Protein AF-A0A159Z604-F1 (afdb_monomer)

Organism: NCBI:txid1335048

Sequence (538 aa):
MTRTTIESKTKTVTIGFDEPFCVIGERINPTGRKKLAAELEAGDFSTVERDALEQVACGAMVLDVNAGVVYNSNPNPNETEPPLMEAMIRLVQGLVDVPLCIDSSVPGALEAGLAAAEGRPLLNSVTGEEERLELVLPLVKKYNVPVVAISNDDTGISMDPEVRFEVARKIVQRAADFGIPAHDIVVDPLVMPVGALGDAGRQVFTLVRRLRDELGVNTTCGASNISFGLPNRHGINAAFLPMAIGAGMTSAIMNPVRSVEMEAIRAANFLMNHDANGTEWIRFARVLEAVKAGQDFATASAEVAAAGRAGRRRSRAEAPRSGAGRQALRPLAPDPGGPLRPNHTCARGGFVYKAPSFRRLATSAASRGGTRKDGPPMKCAIETGAYMPLYEHVLIARQDLSNAQAEGLVEHFSTVLADNGGSVVGSEYWGVKTMAYKINKNRKGHYAFLRTDAPAAAVQEMERLARLHDDVMRVLTIKVDGHDEGPSVQMQRRDDRGDRPDRGDRGDRPDRGDRGDRGGDRGDRGGDRGGDRGGFRR

Mean predicted aligned error: 18.95 Å

pLDDT: mean 79.1, std 24.56, range [25.25, 98.81]

Nearest PDB structures (foldseek):
  2yck-assembly1_X  TM=9.331E-01  e=4.227E-21  Carboxydothermus hydrogenoformans Z-2901
  4djd-assembly1_A  TM=9.400E-01  e=1.019E-19  Neomoorella thermoacetica
  1f6y-assembly1_B  TM=9.183E-01  e=2.892E-19  Moorella thermoacetica ATCC 39073
  2ogy-assembly1_B  TM=8.870E-01  e=4.728E-20  Neomoorella thermoacetica
  2bxj-assembly2_B  TM=9.170E-01  e=3.130E-08  Thermus thermophilus

InterPro domains:
  IPR000489 Pterin-binding domain [PF00809] (25-254)
  IPR000489 Pterin-binding domain [PS50972] (21-273)
  IPR000529 Small ribosomal subunit protein bS6 [PF01250] (391-479)
  IPR000529 Small ribosomal subunit protein bS6 [TIGR00166] (389-481)
  IPR011005 Dihydropteroate synthase-like superfamily [G3DSA:3.20.20.20] (11-295)
  IPR011005 Dihydropteroate synthase-like superfamily [SSF51717] (21-282)
  IPR014717 Translation elongation factor EF1B/small ribosomal subunit protein bS6 [G3DSA:3.30.70.60] (388-500)
  IPR020814 Small ribosomal subunit protein bS6, plastid/chloroplast [MF_00360] (388-482)
  IPR020814 Small ribosomal subunit protein bS6, plastid/chloroplast [cd00473] (391-480)
  IPR035980 Small ribosomal subunit protein bS6 superfamily [SSF54995] (388-491)
  IPR050554 Methionine Synthase/Corrinoid [PTHR45833] (8-280)

Structure (mmCIF, N/CA/C/O backbone):
data_AF-A0A159Z604-F1
#
_entry.id   AF-A0A159Z604-F1
#
loop_
_atom_site.group_PDB
_atom_site.id
_atom_site.type_symbol
_atom_site.label_atom_id
_atom_site.label_alt_id
_atom_site.label_comp_id
_atom_site.label_asym_id
_atom_site.label_entity_id
_atom_site.label_seq_id
_atom_site.pdbx_PDB_ins_code
_atom_site.Cartn_x
_atom_site.Cartn_y
_atom_site.Cartn_z
_atom_site.occupancy
_atom_site.B_iso_or_equiv
_atom_site.auth_seq_id
_atom_site.auth_comp_id
_atom_site.auth_asym_id
_atom_site.auth_atom_id
_atom_site.pdbx_PDB_model_num
ATOM 1 N N . MET A 1 1 ? -8.230 -22.078 -4.759 1.00 73.62 1 MET A N 1
ATOM 2 C CA . MET A 1 1 ? -7.653 -20.751 -5.050 1.00 73.62 1 MET A CA 1
ATOM 3 C C . MET A 1 1 ? -7.009 -20.227 -3.781 1.00 73.62 1 MET A C 1
ATOM 5 O O . MET A 1 1 ? -7.440 -20.626 -2.704 1.00 73.62 1 MET A O 1
ATOM 9 N N . THR A 1 2 ? -5.964 -19.418 -3.910 1.00 92.12 2 THR A N 1
ATOM 10 C CA . THR A 1 2 ? -5.191 -18.871 -2.786 1.00 92.12 2 THR A CA 1
ATOM 11 C C . THR A 1 2 ? -6.013 -17.856 -2.009 1.00 92.12 2 THR A C 1
ATOM 13 O O . THR A 1 2 ? -6.662 -17.002 -2.609 1.00 92.12 2 THR A O 1
ATOM 16 N N . ARG A 1 3 ? -6.023 -17.988 -0.680 1.00 96.38 3 ARG A N 1
ATOM 17 C CA . ARG A 1 3 ? -6.806 -17.147 0.228 1.00 96.38 3 ARG A CA 1
ATOM 18 C C . ARG A 1 3 ? -5.959 -16.799 1.445 1.00 96.38 3 ARG A C 1
ATOM 20 O O . ARG A 1 3 ? -5.608 -17.691 2.211 1.00 96.38 3 ARG A O 1
ATOM 27 N N . THR A 1 4 ? -5.650 -15.518 1.611 1.00 98.12 4 THR A N 1
ATOM 28 C CA . THR A 1 4 ? -4.962 -14.985 2.791 1.00 98.12 4 THR A CA 1
ATOM 29 C C . THR A 1 4 ? -6.003 -14.402 3.728 1.00 98.12 4 THR A C 1
ATOM 31 O O . THR A 1 4 ? -6.733 -13.489 3.344 1.00 98.12 4 THR A O 1
ATOM 34 N N . THR A 1 5 ? -6.081 -14.909 4.952 1.00 97.94 5 THR A N 1
ATOM 35 C CA . THR A 1 5 ? -7.036 -14.419 5.952 1.00 97.94 5 THR A CA 1
ATOM 36 C C . THR A 1 5 ? -6.354 -13.431 6.893 1.00 97.94 5 THR A C 1
ATOM 38 O O . THR A 1 5 ? -5.329 -13.758 7.485 1.00 97.94 5 THR A O 1
ATOM 41 N N . ILE A 1 6 ? -6.932 -12.243 7.047 1.00 98.00 6 ILE A N 1
ATOM 42 C CA . ILE A 1 6 ? -6.478 -11.193 7.964 1.00 98.00 6 ILE A CA 1
ATOM 43 C C . ILE A 1 6 ? -7.641 -10.873 8.900 1.00 98.00 6 ILE A C 1
ATOM 45 O O . ILE A 1 6 ? -8.782 -10.732 8.453 1.00 98.00 6 ILE A O 1
ATOM 49 N N . GLU A 1 7 ? -7.383 -10.773 10.197 1.00 98.38 7 GLU A N 1
ATOM 50 C CA . GLU A 1 7 ? -8.431 -10.669 11.213 1.00 98.38 7 GLU A CA 1
ATOM 51 C C . GLU A 1 7 ? -8.138 -9.542 12.196 1.00 98.38 7 GLU A C 1
ATOM 53 O O . GLU A 1 7 ? -7.004 -9.354 12.628 1.00 98.38 7 GLU A O 1
ATOM 58 N N . SER A 1 8 ? -9.176 -8.800 12.560 1.00 97.25 8 SER A N 1
ATOM 59 C CA . SER A 1 8 ? -9.213 -8.028 13.796 1.00 97.25 8 SER A CA 1
ATOM 60 C C . SER A 1 8 ? -9.889 -8.866 14.881 1.00 97.25 8 SER A C 1
ATOM 62 O O . SER A 1 8 ? -10.329 -9.994 14.648 1.00 97.25 8 SER A O 1
ATOM 64 N N . LYS A 1 9 ? -10.100 -8.269 16.053 1.00 95.75 9 LYS A N 1
ATOM 65 C CA . LYS A 1 9 ? -10.954 -8.833 17.104 1.00 95.75 9 LYS A CA 1
ATOM 66 C C . LYS A 1 9 ? -12.360 -9.238 16.631 1.00 95.75 9 LYS A C 1
ATOM 68 O O . LYS A 1 9 ? -12.957 -10.147 17.204 1.00 95.75 9 LYS A O 1
ATOM 73 N N . THR A 1 10 ? -12.940 -8.526 15.661 1.00 96.06 10 THR A N 1
ATOM 74 C CA . THR A 1 10 ? -14.374 -8.650 15.327 1.00 96.06 10 THR A CA 1
ATOM 75 C C . THR A 1 10 ? -14.675 -8.836 13.844 1.00 96.06 10 THR A C 1
ATOM 77 O O . THR A 1 10 ? -15.831 -9.091 13.492 1.00 96.06 10 THR A O 1
ATOM 80 N N . LYS A 1 11 ? -13.674 -8.728 12.967 1.00 97.38 11 LYS A N 1
ATOM 81 C CA . LYS A 1 11 ? -13.860 -8.766 11.518 1.00 97.38 11 LYS A CA 1
ATOM 82 C C . LYS A 1 11 ? -12.760 -9.570 10.846 1.00 97.38 11 LYS A C 1
ATOM 84 O O . LYS A 1 11 ? -11.581 -9.366 11.111 1.00 97.38 11 LYS A O 1
ATOM 89 N N . THR A 1 12 ? -13.170 -10.406 9.905 1.00 98.19 12 THR A N 1
ATOM 90 C CA . THR A 1 12 ? -12.279 -11.163 9.031 1.00 98.19 12 THR A CA 1
ATOM 91 C C . THR A 1 12 ? -12.331 -10.570 7.627 1.00 98.19 12 THR A C 1
ATOM 93 O O . THR A 1 12 ? -13.410 -10.275 7.104 1.00 98.19 12 THR A O 1
ATOM 96 N N . VAL A 1 13 ? -11.164 -10.393 7.018 1.00 98.12 13 VAL A N 1
ATOM 97 C CA . VAL A 1 13 ? -10.975 -10.006 5.619 1.00 98.12 13 VAL A CA 1
ATOM 98 C C . VAL A 1 13 ? -10.198 -11.117 4.929 1.00 98.12 13 VAL A C 1
ATOM 100 O O . VAL A 1 13 ? -9.208 -11.611 5.462 1.00 98.12 13 VAL A O 1
ATOM 103 N N . THR A 1 14 ? -10.638 -11.517 3.739 1.00 98.19 14 THR A N 1
ATOM 104 C CA . THR A 1 14 ? -9.895 -12.466 2.911 1.00 98.19 14 THR A CA 1
ATOM 105 C C . THR A 1 14 ? -9.381 -11.771 1.662 1.00 98.19 14 THR A C 1
ATOM 107 O O . THR A 1 14 ? -10.157 -11.176 0.921 1.00 98.19 14 THR A O 1
ATOM 110 N N . ILE A 1 15 ? -8.075 -11.866 1.428 1.00 98.31 15 ILE A N 1
ATOM 111 C CA . ILE A 1 15 ? -7.443 -11.500 0.162 1.00 98.31 15 ILE A CA 1
ATOM 112 C C . ILE A 1 15 ? -7.417 -12.757 -0.707 1.00 98.31 15 ILE A C 1
ATOM 114 O O . ILE A 1 15 ? -6.930 -13.805 -0.276 1.00 98.31 15 ILE A O 1
ATOM 118 N N . GLY A 1 16 ? -7.953 -12.676 -1.919 1.00 97.00 16 GLY A N 1
ATOM 119 C CA . GLY A 1 16 ? -8.004 -13.805 -2.841 1.00 97.00 16 GLY A CA 1
ATOM 120 C C . GLY A 1 16 ? -8.437 -13.388 -4.239 1.00 97.00 16 GLY A C 1
ATOM 121 O O . GLY A 1 16 ? -8.945 -12.287 -4.444 1.00 97.00 16 GLY A O 1
ATOM 122 N N . PHE A 1 17 ? -8.235 -14.278 -5.208 1.00 94.94 17 PHE A N 1
ATOM 123 C CA . PHE A 1 17 ? -8.572 -14.021 -6.614 1.00 94.94 17 PHE A CA 1
ATOM 124 C C . PHE A 1 17 ? -10.076 -14.020 -6.906 1.00 94.94 17 PHE A C 1
ATOM 126 O O . PHE A 1 17 ? -10.481 -13.512 -7.945 1.00 94.94 17 PHE A O 1
ATOM 133 N N . ASP A 1 18 ? -10.873 -14.622 -6.025 1.00 94.00 18 ASP A N 1
ATOM 134 C CA . ASP A 1 18 ? -12.332 -14.728 -6.082 1.00 94.00 18 ASP A CA 1
ATOM 135 C C . ASP A 1 18 ? -13.034 -13.794 -5.080 1.00 94.00 18 ASP A C 1
ATOM 137 O O . ASP A 1 18 ? -14.236 -13.911 -4.850 1.00 94.00 18 ASP A O 1
ATOM 141 N N . GLU A 1 19 ? -12.285 -12.869 -4.480 1.00 96.25 19 GLU A N 1
ATOM 142 C CA . GLU A 1 19 ? -12.759 -11.929 -3.466 1.00 96.25 19 GLU A CA 1
ATOM 143 C C . GLU A 1 19 ? -12.736 -10.483 -3.980 1.00 96.25 19 GLU A C 1
ATOM 145 O O . GLU A 1 19 ? -11.956 -10.146 -4.879 1.00 96.25 19 GLU A O 1
ATOM 150 N N . PRO A 1 20 ? -13.553 -9.579 -3.404 1.00 97.06 20 PRO A N 1
ATOM 151 C CA . PRO A 1 20 ? -13.438 -8.153 -3.677 1.00 97.06 20 PRO A CA 1
ATOM 152 C C . PRO A 1 20 ? -12.005 -7.659 -3.464 1.00 97.06 20 PRO A C 1
ATOM 154 O O . PRO A 1 20 ? -11.360 -8.016 -2.478 1.00 97.06 20 PRO A O 1
ATOM 157 N N . PHE A 1 21 ? -11.531 -6.788 -4.358 1.00 98.38 21 PHE A N 1
ATOM 158 C CA . PHE A 1 21 ? -10.195 -6.211 -4.259 1.00 98.38 21 PHE A CA 1
ATOM 159 C C . PHE A 1 21 ? -9.970 -5.557 -2.892 1.00 98.38 21 PHE A C 1
ATOM 161 O O . PHE A 1 21 ? -10.730 -4.670 -2.485 1.00 98.38 21 PHE A O 1
ATOM 168 N N . CYS A 1 22 ? -8.925 -5.995 -2.191 1.00 98.62 22 CYS A N 1
ATOM 169 C CA . CYS A 1 22 ? -8.670 -5.574 -0.823 1.00 98.62 22 CYS A CA 1
ATOM 170 C C . CYS A 1 22 ? -7.946 -4.224 -0.786 1.00 98.62 22 CYS A C 1
ATOM 172 O O . CYS A 1 22 ? -6.760 -4.116 -1.101 1.00 98.62 22 CYS A O 1
ATOM 174 N N . VAL A 1 23 ? -8.667 -3.188 -0.359 1.00 98.69 23 VAL A N 1
ATOM 175 C CA . VAL A 1 23 ? -8.121 -1.838 -0.168 1.00 98.69 23 VAL A CA 1
ATOM 176 C C . VAL A 1 23 ? -7.476 -1.731 1.211 1.00 98.69 23 VAL A C 1
ATOM 178 O O . VAL A 1 23 ? -8.173 -1.816 2.228 1.00 98.69 23 VAL A O 1
ATOM 181 N N . ILE A 1 24 ? -6.162 -1.517 1.241 1.00 98.81 24 ILE A N 1
ATOM 182 C CA . ILE A 1 24 ? -5.378 -1.280 2.456 1.00 98.81 24 ILE A CA 1
ATOM 183 C C . ILE A 1 24 ? -5.122 0.231 2.562 1.00 98.81 24 ILE A C 1
ATOM 185 O O . ILE A 1 24 ? -4.514 0.826 1.675 1.00 98.81 24 ILE A O 1
ATOM 189 N N . GLY A 1 25 ? -5.646 0.875 3.606 1.00 98.44 25 GLY A N 1
ATOM 190 C CA . GLY A 1 25 ? -5.577 2.328 3.768 1.00 98.44 25 GLY A CA 1
ATOM 191 C C . GLY A 1 25 ? -4.195 2.814 4.209 1.00 98.44 25 GLY A C 1
ATOM 192 O O . GLY A 1 25 ? -3.753 2.442 5.287 1.00 98.44 25 GLY A O 1
ATOM 193 N N . GLU A 1 26 ? -3.555 3.674 3.411 1.00 97.00 26 GLU A N 1
ATOM 194 C CA . GLU A 1 26 ? -2.152 4.107 3.592 1.00 97.00 26 GLU A CA 1
ATOM 195 C C . GLU A 1 26 ? -1.937 5.325 4.514 1.00 97.00 26 GLU A C 1
ATOM 197 O O . GLU A 1 26 ? -0.808 5.768 4.723 1.00 97.00 26 GLU A O 1
ATOM 202 N N . ARG A 1 27 ? -3.004 5.985 4.988 1.00 96.12 27 ARG A N 1
ATOM 203 C CA . ARG A 1 27 ? -2.856 7.343 5.545 1.00 96.12 27 ARG A CA 1
ATOM 204 C C . ARG A 1 27 ? -2.210 7.372 6.927 1.00 96.12 27 ARG A C 1
ATOM 206 O O . ARG A 1 27 ? -1.675 8.420 7.280 1.00 96.12 27 ARG A O 1
ATOM 213 N N . ILE A 1 28 ? -2.231 6.296 7.711 1.00 97.06 28 ILE A N 1
ATOM 214 C CA . ILE A 1 28 ? -1.603 6.285 9.044 1.00 97.06 28 ILE A CA 1
ATOM 215 C C . ILE A 1 28 ? -0.100 6.031 8.866 1.00 97.06 28 ILE A C 1
ATOM 217 O O . ILE A 1 28 ? 0.432 4.990 9.224 1.00 97.06 28 ILE A O 1
ATOM 221 N N . ASN A 1 29 ? 0.566 7.001 8.242 1.00 95.44 29 ASN A N 1
ATOM 222 C CA . ASN A 1 29 ? 1.980 6.967 7.917 1.00 95.44 29 ASN A CA 1
ATOM 223 C C . ASN A 1 29 ? 2.559 8.395 8.004 1.00 95.44 29 ASN A C 1
ATOM 225 O O . ASN A 1 29 ? 2.171 9.267 7.218 1.00 95.44 29 ASN A O 1
ATOM 229 N N . PRO A 1 30 ? 3.455 8.681 8.962 1.00 92.50 30 PRO A N 1
ATOM 230 C CA . PRO A 1 30 ? 4.054 10.001 9.147 1.00 92.50 30 PRO A CA 1
ATOM 231 C C . PRO A 1 30 ? 5.088 10.360 8.072 1.00 92.50 30 PRO A C 1
ATOM 233 O O . PRO A 1 30 ? 5.410 11.544 7.912 1.00 92.50 30 PRO A O 1
ATOM 236 N N . THR A 1 31 ? 5.578 9.388 7.299 1.00 88.19 31 THR A N 1
ATOM 237 C CA . THR A 1 31 ? 6.585 9.593 6.252 1.00 88.19 31 THR A CA 1
ATOM 238 C C . THR A 1 31 ? 6.092 10.607 5.220 1.00 88.19 31 THR A C 1
ATOM 240 O O . THR A 1 31 ? 5.032 10.465 4.612 1.00 88.19 31 THR A O 1
ATOM 243 N N . GLY A 1 32 ? 6.838 11.702 5.044 1.00 84.56 32 GLY A N 1
ATOM 244 C CA . GLY A 1 32 ? 6.455 12.805 4.152 1.00 84.56 32 GLY A CA 1
ATOM 245 C C . GLY A 1 32 ? 5.285 13.674 4.649 1.00 84.56 32 GLY A C 1
ATOM 246 O O . GLY A 1 32 ? 4.954 14.678 4.012 1.00 84.56 32 GLY A O 1
ATOM 247 N N . ARG A 1 33 ? 4.683 13.366 5.808 1.00 90.81 33 ARG A N 1
ATOM 248 C CA . ARG A 1 33 ? 3.569 14.111 6.418 1.00 90.81 33 ARG A CA 1
ATOM 249 C C . ARG A 1 33 ? 4.036 14.901 7.640 1.00 90.81 33 ARG A C 1
ATOM 251 O O . ARG A 1 33 ? 3.720 14.560 8.774 1.00 90.81 33 ARG A O 1
ATOM 258 N N . LYS A 1 34 ? 4.702 16.037 7.395 1.00 90.50 34 LYS A N 1
ATOM 259 C CA . LYS A 1 34 ? 5.294 16.913 8.435 1.00 90.50 34 LYS A CA 1
ATOM 260 C C . LYS A 1 34 ? 4.375 17.205 9.630 1.00 90.50 34 LYS A C 1
ATOM 262 O O . LYS A 1 34 ? 4.836 17.195 10.761 1.00 90.50 34 LYS A O 1
ATOM 267 N N . LYS A 1 35 ? 3.083 17.458 9.380 1.00 92.38 35 LYS A N 1
ATOM 268 C CA . LYS A 1 35 ? 2.097 17.708 10.443 1.00 92.38 35 LYS A CA 1
ATOM 269 C C . LYS A 1 35 ? 1.889 16.478 11.335 1.00 92.38 35 LYS A C 1
ATOM 271 O O . LYS A 1 35 ? 1.955 16.611 12.544 1.00 92.38 35 LYS A O 1
ATOM 276 N N . LEU A 1 36 ? 1.669 15.308 10.731 1.00 93.31 36 LEU A N 1
ATOM 277 C CA . LEU A 1 36 ? 1.449 14.065 11.473 1.00 93.31 36 LEU A CA 1
ATOM 278 C C . LEU A 1 36 ? 2.711 13.662 12.245 1.00 93.31 36 LEU A C 1
ATOM 280 O O . LEU A 1 36 ? 2.615 13.308 13.409 1.00 93.31 36 LEU A O 1
ATOM 284 N N . ALA A 1 37 ? 3.890 13.784 11.631 1.00 91.50 37 ALA A N 1
ATOM 285 C CA . ALA A 1 37 ? 5.155 13.520 12.315 1.00 91.50 37 ALA A CA 1
ATOM 286 C C . ALA A 1 37 ? 5.330 14.394 13.574 1.00 91.50 37 ALA A C 1
ATOM 288 O O . ALA A 1 37 ? 5.686 13.879 14.627 1.00 91.50 37 ALA A O 1
ATOM 289 N N . ALA A 1 38 ? 5.018 15.694 13.489 1.00 90.75 38 ALA A N 1
ATOM 290 C CA . ALA A 1 38 ? 5.098 16.607 14.631 1.00 90.75 38 ALA A CA 1
ATOM 291 C C . ALA A 1 38 ? 4.049 16.312 15.720 1.00 90.75 38 ALA A C 1
ATOM 293 O O . ALA A 1 38 ? 4.348 16.442 16.903 1.00 90.75 38 ALA A O 1
ATOM 294 N N . GLU A 1 39 ? 2.832 15.917 15.335 1.00 93.38 39 GLU A N 1
ATOM 295 C CA . GLU A 1 39 ? 1.782 15.505 16.277 1.00 93.38 39 GLU A CA 1
ATOM 296 C C . GLU A 1 39 ? 2.210 14.242 17.045 1.00 93.38 39 GLU A C 1
ATOM 298 O O . GLU A 1 39 ? 2.183 14.242 18.274 1.00 93.38 39 GLU A O 1
ATOM 303 N N . LEU A 1 40 ? 2.731 13.222 16.351 1.00 92.06 40 LEU A N 1
ATOM 304 C CA . LEU A 1 40 ? 3.243 12.003 16.988 1.00 92.06 40 LEU A CA 1
ATOM 305 C C . LEU A 1 40 ? 4.458 12.272 17.891 1.00 92.06 40 LEU A C 1
ATOM 307 O O . LEU A 1 40 ? 4.553 11.683 18.966 1.00 92.06 40 LEU A O 1
ATOM 311 N N . GLU A 1 41 ? 5.354 13.189 17.504 1.00 89.56 41 GLU A N 1
ATOM 312 C CA . GLU A 1 41 ? 6.467 13.640 18.359 1.00 89.56 41 GLU A CA 1
ATOM 313 C C . GLU A 1 41 ? 5.978 14.330 19.643 1.00 89.56 41 GLU A C 1
ATOM 315 O O . GLU A 1 41 ? 6.590 14.179 20.699 1.00 89.56 41 GLU A O 1
ATOM 320 N N . ALA A 1 42 ? 4.834 15.012 19.587 1.00 90.81 42 ALA A N 1
ATOM 321 C CA . ALA A 1 42 ? 4.199 15.643 20.742 1.00 90.81 42 ALA A CA 1
ATOM 322 C C . ALA A 1 42 ? 3.271 14.705 21.546 1.00 90.81 42 ALA A C 1
ATOM 324 O O . ALA A 1 42 ? 2.683 15.144 22.537 1.00 90.81 42 ALA A O 1
ATOM 325 N N . GLY A 1 43 ? 3.112 13.440 21.137 1.00 91.00 43 GLY A N 1
ATOM 326 C CA . GLY A 1 43 ? 2.148 12.509 21.737 1.00 91.00 43 GLY A CA 1
ATOM 327 C C . GLY A 1 43 ? 0.680 12.838 21.426 1.00 91.00 43 GLY A C 1
ATOM 328 O O . GLY A 1 43 ? -0.217 12.369 22.126 1.00 91.00 43 GLY A O 1
ATOM 329 N N . ASP A 1 44 ? 0.426 13.648 20.396 1.00 95.06 44 ASP A N 1
ATOM 330 C CA . ASP A 1 44 ? -0.906 13.951 19.878 1.00 95.06 44 ASP A CA 1
ATOM 331 C C . ASP A 1 44 ? -1.277 12.957 18.767 1.00 95.06 44 ASP A C 1
ATOM 333 O O . ASP A 1 44 ? -0.662 12.907 17.702 1.00 95.06 44 ASP A O 1
ATOM 337 N N . PHE A 1 45 ? -2.328 12.173 19.001 1.00 96.50 45 PHE A N 1
ATOM 338 C CA . PHE A 1 45 ? -2.811 11.177 18.049 1.00 96.50 45 PHE A CA 1
ATOM 339 C C . PHE A 1 45 ? -4.044 11.627 17.254 1.00 96.50 45 PHE A C 1
ATOM 341 O O . PHE A 1 45 ? -4.576 10.852 16.461 1.00 96.50 45 PHE A O 1
ATOM 348 N N . SER A 1 46 ? -4.484 12.882 17.384 1.00 97.00 46 SER A N 1
ATOM 349 C CA . SER A 1 46 ? -5.742 13.377 16.802 1.00 97.00 46 SER A CA 1
ATOM 350 C C . SER A 1 46 ? -5.861 13.139 15.288 1.00 97.00 46 SER A C 1
ATOM 352 O O . SER A 1 46 ? -6.934 12.814 14.774 1.00 97.00 46 SER A O 1
ATOM 354 N N . THR A 1 47 ? -4.764 13.282 14.533 1.00 96.69 47 THR A N 1
ATOM 355 C CA . THR A 1 47 ? -4.769 12.967 13.092 1.00 96.69 47 THR A CA 1
ATOM 356 C C . THR A 1 47 ? -4.847 11.469 12.822 1.00 96.69 47 THR A C 1
ATOM 358 O O . THR A 1 47 ? -5.503 11.097 11.851 1.00 96.69 47 THR A O 1
ATOM 361 N N . VAL A 1 48 ? -4.233 10.620 13.653 1.00 97.75 48 VAL A N 1
ATOM 362 C CA . VAL A 1 48 ? -4.347 9.156 13.538 1.00 97.75 48 VAL A CA 1
ATOM 363 C C . VAL A 1 48 ? -5.796 8.728 13.745 1.00 97.75 48 VAL A C 1
ATOM 365 O O . VAL A 1 48 ? -6.318 7.971 12.930 1.00 97.75 48 VAL A O 1
ATOM 368 N N . GLU A 1 49 ? -6.470 9.262 14.768 1.00 98.31 49 GLU A N 1
ATOM 369 C CA . GLU A 1 49 ? -7.878 8.947 15.043 1.00 98.31 49 GLU A CA 1
ATOM 370 C C . GLU A 1 49 ? -8.780 9.311 13.859 1.00 98.31 49 GLU A C 1
ATOM 372 O O . GLU A 1 49 ? -9.567 8.490 13.377 1.00 98.31 49 GLU A O 1
ATOM 377 N N . ARG A 1 50 ? -8.618 10.538 13.344 1.00 97.50 50 ARG A N 1
ATOM 378 C CA . ARG A 1 50 ? -9.362 11.019 12.176 1.00 97.50 50 ARG A CA 1
ATOM 379 C C . ARG A 1 50 ? -9.080 10.161 10.945 1.00 97.50 50 ARG A C 1
ATOM 381 O O . ARG A 1 50 ? -10.021 9.702 10.301 1.00 97.50 50 ARG A O 1
ATOM 388 N N . ASP A 1 51 ? -7.807 9.930 10.622 1.00 98.00 51 ASP A N 1
ATOM 389 C CA . ASP A 1 51 ? -7.420 9.170 9.432 1.00 98.00 51 ASP A CA 1
ATOM 390 C C . ASP A 1 51 ? -7.880 7.702 9.526 1.00 98.00 51 ASP A C 1
ATOM 392 O O . ASP A 1 51 ? -8.248 7.122 8.506 1.00 98.00 51 ASP A O 1
ATOM 396 N N . ALA A 1 52 ? -7.922 7.090 10.714 1.00 98.44 52 ALA A N 1
ATOM 397 C CA . ALA A 1 52 ? -8.464 5.741 10.893 1.00 98.44 52 ALA A CA 1
ATOM 398 C C . ALA A 1 52 ? -9.961 5.681 10.543 1.00 98.44 52 ALA A C 1
ATOM 400 O O . ALA A 1 52 ? -10.382 4.866 9.715 1.00 98.44 52 ALA A O 1
ATOM 401 N N . LEU A 1 53 ? -10.760 6.580 11.126 1.00 98.00 53 LEU A N 1
ATOM 402 C CA . LEU A 1 53 ? -12.209 6.624 10.916 1.00 98.00 53 LEU A CA 1
ATOM 403 C C . LEU A 1 53 ? -12.575 6.986 9.470 1.00 98.00 53 LEU A C 1
ATOM 405 O O . LEU A 1 53 ? -13.425 6.326 8.866 1.00 98.00 53 LEU A O 1
ATOM 409 N N . GLU A 1 54 ? -11.918 7.996 8.893 1.00 97.69 54 GLU A N 1
ATOM 410 C CA . GLU A 1 54 ? -12.169 8.446 7.518 1.00 97.69 54 GLU A CA 1
ATOM 411 C C . GLU A 1 54 ? -11.859 7.353 6.495 1.00 97.69 54 GLU A C 1
ATOM 413 O O . GLU A 1 54 ? -12.651 7.116 5.580 1.00 97.69 54 GLU A O 1
ATOM 418 N N . GLN A 1 55 ? -10.732 6.653 6.650 1.00 98.44 55 GLN A N 1
ATOM 419 C CA . GLN A 1 55 ? -10.342 5.605 5.710 1.00 98.44 55 GLN A CA 1
ATOM 420 C C . GLN A 1 55 ? -11.323 4.435 5.712 1.00 98.44 55 GLN A C 1
ATOM 422 O O . GLN A 1 55 ? -11.723 3.969 4.643 1.00 98.44 55 GLN A O 1
ATOM 427 N N . VAL A 1 56 ? -11.755 3.992 6.896 1.00 98.12 56 VAL A N 1
ATOM 428 C CA . VAL A 1 56 ? -12.753 2.921 7.023 1.00 98.12 56 VAL A CA 1
ATOM 429 C C . VAL A 1 56 ? -14.104 3.364 6.473 1.00 98.12 56 VAL A C 1
ATOM 431 O O . VAL A 1 56 ? -14.747 2.598 5.753 1.00 98.12 56 VAL A O 1
ATOM 434 N N . ALA A 1 57 ? -14.521 4.606 6.740 1.00 96.81 57 ALA A N 1
ATOM 435 C CA . ALA A 1 57 ? -15.740 5.166 6.164 1.00 96.81 57 ALA A CA 1
ATOM 436 C C . ALA A 1 57 ? -15.695 5.159 4.629 1.00 96.81 57 ALA A C 1
ATOM 438 O O . ALA A 1 57 ? -16.672 4.764 3.997 1.00 96.81 57 ALA A O 1
ATOM 439 N N . CYS A 1 58 ? -14.548 5.507 4.039 1.00 97.50 58 CYS A N 1
ATOM 440 C CA . CYS A 1 58 ? -14.330 5.509 2.590 1.00 97.50 58 CYS A CA 1
ATOM 441 C C . CYS A 1 58 ? -14.117 4.108 1.984 1.00 97.50 58 CYS A C 1
ATOM 443 O O . CYS A 1 58 ? -13.953 3.979 0.772 1.00 97.50 58 CYS A O 1
ATOM 445 N N . GLY A 1 59 ? -14.157 3.046 2.794 1.00 96.50 59 GLY A N 1
ATOM 446 C CA . GLY A 1 59 ? -14.154 1.665 2.320 1.00 96.50 59 GLY A CA 1
ATOM 447 C C . GLY A 1 59 ? -12.815 0.937 2.400 1.00 96.50 59 GLY A C 1
ATOM 448 O O . GLY A 1 59 ? -12.690 -0.100 1.747 1.00 96.50 59 GLY A O 1
ATOM 449 N N . ALA A 1 60 ? -11.850 1.422 3.191 1.00 98.31 60 ALA A N 1
ATOM 450 C CA . ALA A 1 60 ? -10.687 0.618 3.564 1.00 98.31 60 ALA A CA 1
ATOM 451 C C . ALA A 1 60 ? -11.132 -0.688 4.235 1.00 98.31 60 ALA A C 1
ATOM 453 O O . ALA A 1 60 ? -11.987 -0.699 5.127 1.00 98.31 60 ALA A O 1
ATOM 454 N N . MET A 1 61 ? -10.551 -1.796 3.785 1.00 98.50 61 MET A N 1
ATOM 455 C CA . MET A 1 61 ? -10.803 -3.130 4.325 1.00 98.50 61 MET A CA 1
ATOM 456 C C . MET A 1 61 ? -9.787 -3.493 5.403 1.00 98.50 61 MET A C 1
ATOM 458 O O . MET A 1 61 ? -10.147 -4.192 6.343 1.00 98.50 61 MET A O 1
ATOM 462 N N . VAL A 1 62 ? -8.564 -2.980 5.274 1.00 98.75 62 VAL A N 1
ATOM 463 C CA . VAL A 1 62 ? -7.449 -3.094 6.222 1.00 98.75 62 VAL A CA 1
ATOM 464 C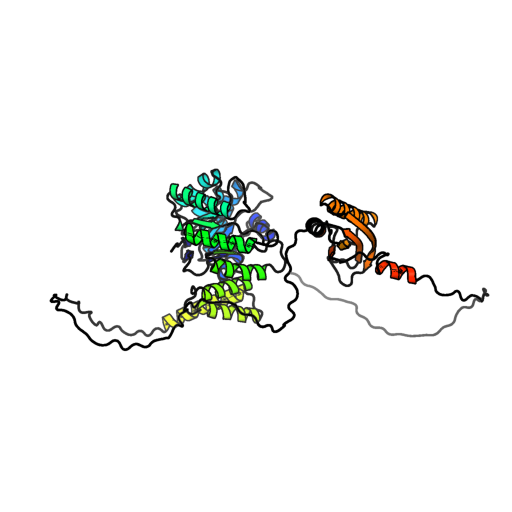 C . VAL A 1 62 ? -6.841 -1.696 6.381 1.00 98.75 62 VAL A C 1
ATOM 466 O O . VAL A 1 62 ? -6.904 -0.902 5.438 1.00 98.75 62 VAL A O 1
ATOM 469 N N . LEU A 1 63 ? -6.274 -1.364 7.541 1.00 98.75 63 LEU A N 1
ATOM 470 C CA . LEU A 1 63 ? -5.498 -0.128 7.718 1.00 98.75 63 LEU A CA 1
ATOM 471 C C . LEU A 1 63 ? -4.017 -0.440 7.878 1.00 98.75 63 LEU A C 1
ATOM 473 O O . LEU A 1 63 ? -3.652 -1.215 8.757 1.00 98.75 63 LEU A O 1
ATOM 477 N N . ASP A 1 64 ? -3.192 0.183 7.047 1.00 98.62 64 ASP A N 1
ATOM 478 C CA . ASP A 1 64 ? -1.743 0.201 7.209 1.00 98.62 64 ASP A CA 1
ATOM 479 C C . ASP A 1 64 ? -1.370 1.204 8.303 1.00 98.62 64 ASP A C 1
ATOM 481 O O . ASP A 1 64 ? -1.880 2.330 8.322 1.00 98.62 64 ASP A O 1
ATOM 485 N N . VAL A 1 65 ? -0.553 0.758 9.255 1.00 98.19 65 VAL A N 1
ATOM 486 C CA . VAL A 1 65 ? -0.105 1.536 10.409 1.00 98.19 65 VAL A CA 1
ATOM 487 C C . VAL A 1 65 ? 1.414 1.537 10.403 1.00 98.19 65 VAL A C 1
ATOM 489 O O . VAL A 1 65 ? 2.042 0.542 10.758 1.00 98.19 65 VAL A O 1
ATOM 492 N N . ASN A 1 66 ? 1.981 2.676 10.021 1.00 96.38 66 ASN A N 1
ATOM 493 C CA . ASN A 1 66 ? 3.414 2.905 9.957 1.00 96.38 66 ASN A CA 1
ATOM 494 C C . ASN A 1 66 ? 3.830 3.914 11.037 1.00 96.38 66 ASN A C 1
ATOM 496 O O . ASN A 1 66 ? 3.277 5.015 11.116 1.00 96.38 66 ASN A O 1
ATOM 500 N N . ALA A 1 67 ? 4.806 3.538 11.866 1.00 90.19 67 ALA A N 1
ATOM 501 C CA . ALA A 1 67 ? 5.329 4.365 12.958 1.00 90.19 67 ALA A CA 1
ATOM 502 C C . ALA A 1 67 ? 6.679 5.029 12.633 1.00 90.19 67 ALA A C 1
ATOM 504 O O . ALA A 1 67 ? 7.288 5.598 13.534 1.00 90.19 67 ALA A O 1
ATOM 505 N N . GLY A 1 68 ? 7.128 4.980 11.372 1.00 80.56 68 GLY A N 1
ATOM 506 C CA . GLY A 1 68 ? 8.395 5.503 10.851 1.00 80.56 68 GLY A CA 1
ATOM 507 C C . GLY A 1 68 ? 8.510 7.025 10.935 1.00 80.56 68 GLY A C 1
ATOM 508 O O . GLY A 1 68 ? 8.526 7.739 9.930 1.00 80.56 68 GLY A O 1
ATOM 509 N N . VAL A 1 69 ? 8.547 7.541 12.161 1.00 68.06 69 VAL A N 1
ATOM 510 C CA . VAL A 1 69 ? 8.809 8.936 12.496 1.00 68.06 69 VAL A CA 1
ATOM 511 C C . VAL A 1 69 ? 10.304 9.079 12.740 1.00 68.06 69 VAL A C 1
ATOM 513 O O . VAL A 1 69 ? 10.863 8.461 13.642 1.00 68.06 69 VAL A O 1
ATOM 516 N N . VAL A 1 70 ? 10.954 9.966 11.990 1.00 62.56 70 VAL A N 1
ATOM 517 C CA . VAL A 1 70 ? 12.265 10.477 12.397 1.00 62.56 70 VAL A CA 1
ATOM 518 C C . VAL A 1 70 ? 12.013 11.589 13.407 1.00 62.56 70 VAL A C 1
ATOM 520 O O . VAL A 1 70 ? 11.667 12.709 13.029 1.00 62.56 70 VAL A O 1
ATOM 523 N N . TYR A 1 71 ? 12.128 11.266 14.694 1.00 68.31 71 TYR A N 1
ATOM 524 C CA . TYR A 1 71 ? 12.041 12.264 15.754 1.00 68.31 71 TYR A CA 1
ATOM 525 C C . TYR A 1 71 ? 13.281 13.153 15.701 1.00 68.31 71 TYR A C 1
ATOM 527 O O . TYR A 1 71 ? 14.409 12.661 15.622 1.00 68.31 71 TYR A O 1
ATOM 535 N N . ASN A 1 72 ? 13.088 14.467 15.790 1.00 67.69 72 ASN A N 1
ATOM 536 C CA . ASN A 1 72 ? 14.224 15.387 15.880 1.00 67.69 72 ASN A CA 1
ATOM 537 C C . ASN A 1 72 ? 14.924 15.257 17.240 1.00 67.69 72 ASN A C 1
ATOM 539 O O . ASN A 1 72 ? 16.121 15.513 17.357 1.00 67.69 72 ASN A O 1
ATOM 543 N N . SER A 1 73 ? 14.159 14.869 18.263 1.00 70.88 73 SER A N 1
ATOM 544 C CA . SER A 1 73 ? 14.613 14.680 19.641 1.00 70.88 73 SER A CA 1
ATOM 545 C C . SER A 1 73 ? 15.358 13.359 19.886 1.00 70.88 73 SER A C 1
ATOM 547 O O . SER A 1 73 ? 16.311 13.348 20.663 1.00 70.88 73 SER A O 1
ATOM 549 N N . ASN A 1 74 ? 14.971 12.266 19.218 1.00 74.81 74 ASN A N 1
ATOM 550 C CA . ASN A 1 74 ? 15.683 10.984 19.248 1.00 74.81 74 ASN A CA 1
ATOM 551 C C . ASN A 1 74 ? 15.651 10.311 17.861 1.00 74.81 74 ASN A C 1
ATOM 553 O O . ASN A 1 74 ? 14.678 9.635 17.526 1.00 74.81 74 ASN A O 1
ATOM 557 N N . PRO A 1 75 ? 16.712 10.444 17.052 1.00 78.44 75 PRO A N 1
ATOM 558 C CA . PRO A 1 75 ? 16.701 9.936 15.689 1.00 78.44 75 PRO A CA 1
ATOM 559 C C . PRO A 1 75 ? 16.849 8.411 15.605 1.00 78.44 75 PRO A C 1
ATOM 561 O O . PRO A 1 75 ? 16.840 7.903 14.490 1.00 78.44 75 PRO A O 1
ATOM 564 N N . ASN A 1 76 ? 17.023 7.679 16.720 1.00 86.12 76 ASN A N 1
ATOM 565 C CA . ASN A 1 76 ? 17.188 6.224 16.702 1.00 86.12 76 ASN A CA 1
ATOM 566 C C . ASN A 1 76 ? 15.828 5.508 16.573 1.00 86.12 76 ASN A C 1
ATOM 568 O O . ASN A 1 76 ? 15.101 5.400 17.567 1.00 86.12 76 ASN A O 1
ATOM 572 N N . PRO A 1 77 ? 15.488 4.937 15.402 1.00 86.31 77 PRO A N 1
ATOM 573 C CA . PRO A 1 77 ? 14.176 4.332 15.184 1.00 86.31 77 PRO A CA 1
ATOM 574 C C . PRO A 1 77 ? 13.963 3.065 16.021 1.00 86.31 77 PRO A C 1
ATOM 576 O O . PRO A 1 77 ? 12.836 2.738 16.378 1.00 86.31 77 PRO A O 1
ATOM 579 N N . ASN A 1 78 ? 15.044 2.373 16.406 1.00 88.94 78 ASN A N 1
ATOM 580 C CA . ASN A 1 78 ? 14.965 1.173 17.246 1.00 88.94 78 ASN A CA 1
ATOM 581 C C . ASN A 1 78 ? 14.473 1.463 18.670 1.00 88.94 78 ASN A C 1
ATOM 583 O O . ASN A 1 78 ? 14.013 0.550 19.349 1.00 88.94 78 ASN A O 1
ATOM 587 N N . GLU A 1 79 ? 14.577 2.709 19.130 1.00 88.12 79 GLU A N 1
ATOM 588 C CA . GLU A 1 79 ? 14.092 3.130 20.448 1.00 88.12 79 GLU A CA 1
ATOM 589 C C . GLU A 1 79 ? 12.721 3.797 20.365 1.00 88.12 79 GLU A C 1
ATOM 591 O O . GLU A 1 79 ? 11.913 3.670 21.285 1.00 88.12 79 GLU A O 1
ATOM 596 N N . THR A 1 80 ? 12.457 4.517 19.276 1.00 88.25 80 THR A N 1
ATOM 597 C CA . THR A 1 80 ? 11.271 5.363 19.155 1.00 88.25 80 THR A CA 1
ATOM 598 C C . THR A 1 80 ? 10.094 4.669 18.478 1.00 88.25 80 THR A C 1
ATOM 600 O O . THR A 1 80 ? 8.963 4.816 18.945 1.00 88.25 80 THR A O 1
ATOM 603 N N . GLU A 1 81 ? 10.327 3.870 17.433 1.00 93.19 81 GLU A N 1
ATOM 604 C CA . GLU A 1 81 ? 9.244 3.200 16.707 1.00 93.19 81 GLU A CA 1
ATOM 605 C C . GLU A 1 81 ? 8.531 2.116 17.529 1.00 93.19 81 GLU A C 1
ATOM 607 O O . GLU A 1 81 ? 7.302 2.098 17.486 1.00 93.19 81 GLU A O 1
ATOM 612 N N . PRO A 1 82 ? 9.202 1.225 18.295 1.00 95.31 82 PRO A N 1
ATOM 613 C CA . PRO A 1 82 ? 8.498 0.162 19.015 1.00 95.31 82 PRO A CA 1
ATOM 614 C C . PRO A 1 82 ? 7.421 0.637 20.005 1.00 95.31 82 PRO A C 1
ATOM 616 O O . PRO A 1 82 ? 6.281 0.174 19.888 1.00 95.31 82 PRO A O 1
ATOM 619 N N . PRO A 1 83 ? 7.698 1.572 20.941 1.00 95.00 83 PRO A N 1
ATOM 620 C CA . PRO A 1 83 ? 6.663 2.057 21.853 1.00 95.00 83 PRO A CA 1
ATOM 621 C C . PRO A 1 83 ? 5.588 2.881 21.130 1.00 95.00 83 PRO A C 1
ATOM 623 O O . PRO A 1 83 ? 4.414 2.818 21.506 1.00 95.00 83 PRO A O 1
ATOM 626 N N . LEU A 1 84 ? 5.955 3.629 20.079 1.00 94.81 84 LEU A N 1
ATOM 627 C CA . LEU A 1 84 ? 4.990 4.378 19.276 1.00 94.81 84 LEU A CA 1
ATOM 628 C C . LEU A 1 84 ? 4.036 3.432 18.533 1.00 94.81 84 LEU A C 1
ATOM 630 O O . LEU A 1 84 ? 2.822 3.635 18.566 1.00 94.81 84 LEU A O 1
ATOM 634 N N . MET A 1 85 ? 4.572 2.386 17.902 1.00 97.12 85 MET A N 1
ATOM 635 C CA . MET A 1 85 ? 3.800 1.367 17.197 1.00 97.12 85 MET A CA 1
ATOM 636 C C . MET A 1 85 ? 2.801 0.699 18.146 1.00 97.12 85 MET A C 1
ATOM 638 O O . MET A 1 85 ? 1.613 0.647 17.840 1.00 97.12 85 MET A O 1
ATOM 642 N N . GLU A 1 86 ? 3.236 0.263 19.333 1.00 97.56 86 GLU A N 1
ATOM 643 C CA . GLU A 1 86 ? 2.339 -0.316 20.344 1.00 97.56 86 GLU A CA 1
ATOM 644 C C . GLU A 1 86 ? 1.175 0.631 20.698 1.00 97.56 86 GLU A C 1
ATOM 646 O O . GLU A 1 86 ? 0.012 0.208 20.736 1.00 97.56 86 GLU A O 1
ATOM 651 N N . ALA A 1 87 ? 1.464 1.918 20.920 1.00 97.12 87 ALA A N 1
ATOM 652 C CA . ALA A 1 87 ? 0.451 2.925 21.230 1.00 97.12 87 ALA A CA 1
ATOM 653 C C . ALA A 1 87 ? -0.531 3.143 20.064 1.00 97.12 87 ALA A C 1
ATOM 655 O O . ALA A 1 87 ? -1.748 3.143 20.272 1.00 97.12 87 ALA A O 1
ATOM 656 N N . MET A 1 88 ? -0.018 3.273 18.836 1.00 97.62 88 MET A N 1
ATOM 657 C CA . MET A 1 88 ? -0.827 3.465 17.628 1.00 97.62 88 MET A CA 1
ATOM 658 C C . MET A 1 88 ? -1.736 2.262 17.360 1.00 97.62 88 MET A C 1
ATOM 660 O O . MET A 1 88 ? -2.921 2.445 17.081 1.00 97.62 88 MET A O 1
ATOM 664 N N . ILE A 1 89 ? -1.231 1.036 17.507 1.00 98.38 89 ILE A N 1
ATOM 665 C CA . ILE A 1 89 ? -2.018 -0.187 17.306 1.00 98.38 89 ILE A CA 1
ATOM 666 C C . ILE A 1 89 ? -3.166 -0.288 18.310 1.00 98.38 89 ILE A C 1
ATOM 668 O O . ILE A 1 89 ? -4.306 -0.549 17.918 1.00 98.38 89 ILE A O 1
ATOM 672 N N . ARG A 1 90 ? -2.918 -0.028 19.599 1.00 98.31 90 ARG A N 1
ATOM 673 C CA . ARG A 1 90 ? -3.991 -0.026 20.610 1.00 98.31 90 ARG A CA 1
ATOM 674 C C . ARG A 1 90 ? -5.043 1.042 20.334 1.00 98.31 90 ARG A C 1
ATOM 676 O O . ARG A 1 90 ? -6.235 0.757 20.437 1.00 98.31 90 ARG A O 1
ATOM 683 N N . LEU A 1 91 ? -4.609 2.244 19.958 1.00 98.19 91 LEU A N 1
ATOM 684 C CA . LEU A 1 91 ? -5.510 3.342 19.630 1.00 98.19 91 LEU A CA 1
ATOM 685 C C . LEU A 1 91 ? -6.409 2.992 18.440 1.00 98.19 91 LEU A C 1
ATOM 687 O O . LEU A 1 91 ? -7.631 3.070 18.549 1.00 98.19 91 LEU A O 1
ATOM 691 N N . VAL A 1 92 ? -5.819 2.579 17.315 1.00 98.38 92 VAL A N 1
ATOM 692 C CA . VAL A 1 92 ? -6.562 2.328 16.072 1.00 98.38 92 VAL A CA 1
ATOM 693 C C . VAL A 1 92 ? -7.570 1.189 16.260 1.00 98.38 92 VAL A C 1
ATOM 695 O O . VAL A 1 92 ? -8.729 1.341 15.873 1.00 98.38 92 VAL A O 1
ATOM 698 N N . GLN A 1 93 ? -7.196 0.096 16.934 1.00 97.81 93 GLN A N 1
ATOM 699 C CA . GLN A 1 93 ? -8.128 -1.007 17.230 1.00 97.81 93 GLN A CA 1
ATOM 700 C C . GLN A 1 93 ? -9.273 -0.606 18.172 1.00 97.81 93 GLN A C 1
ATOM 702 O O . GLN A 1 93 ? -10.341 -1.215 18.139 1.00 97.81 93 GLN A O 1
ATOM 707 N N . GLY A 1 94 ? -9.072 0.419 19.007 1.00 97.69 94 GLY A N 1
ATOM 708 C CA . GLY A 1 94 ? -10.132 0.990 19.838 1.00 97.69 94 GLY A CA 1
ATOM 709 C C . GLY A 1 94 ? -11.175 1.786 19.044 1.00 97.69 94 GLY A C 1
ATOM 710 O O . GLY A 1 94 ? -12.29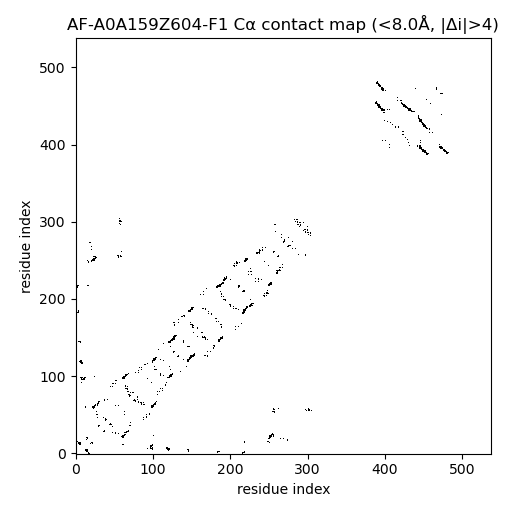7 1.966 19.518 1.00 97.69 94 GLY A O 1
ATOM 711 N N . LEU A 1 95 ? -10.826 2.246 17.838 1.00 97.81 95 LEU A N 1
ATOM 712 C CA . LEU A 1 95 ? -11.657 3.129 17.014 1.00 97.81 95 LEU A CA 1
ATOM 713 C C . LEU A 1 95 ? -12.366 2.404 15.870 1.00 97.81 95 LEU A C 1
ATOM 715 O O . LEU A 1 95 ? -13.475 2.792 15.492 1.00 97.81 95 LEU A O 1
ATOM 719 N N . VAL A 1 96 ? -11.736 1.378 15.294 1.00 97.62 96 VAL A N 1
ATOM 720 C CA . VAL A 1 96 ? -12.235 0.690 14.097 1.00 97.62 96 VAL A CA 1
ATOM 721 C C . VAL A 1 96 ? -12.263 -0.827 14.260 1.00 97.62 96 VAL A C 1
ATOM 723 O O . VAL A 1 96 ? -11.538 -1.405 15.060 1.00 97.62 96 VAL A O 1
ATOM 726 N N . ASP A 1 97 ? -13.115 -1.482 13.470 1.00 97.00 97 ASP A N 1
ATOM 727 C CA . ASP A 1 97 ? -13.297 -2.936 13.488 1.00 97.00 97 ASP A CA 1
ATOM 728 C C . ASP A 1 97 ? -12.495 -3.673 12.406 1.00 97.00 97 ASP A C 1
ATOM 730 O O . ASP A 1 97 ? -12.534 -4.899 12.349 1.00 97.00 97 ASP A O 1
ATOM 734 N N . VAL A 1 98 ? -11.782 -2.964 11.530 1.00 98.25 98 VAL A N 1
ATOM 735 C CA . VAL A 1 98 ? -11.010 -3.575 10.438 1.00 98.25 98 VAL A CA 1
ATOM 736 C C . VAL A 1 98 ? -9.678 -4.153 10.921 1.00 98.25 98 VAL A C 1
ATOM 738 O O . VAL A 1 98 ? -9.104 -3.630 11.875 1.00 98.25 98 VAL A O 1
ATOM 741 N N . PRO A 1 99 ? -9.164 -5.216 10.273 1.00 98.44 99 PRO A N 1
ATOM 742 C CA . PRO A 1 99 ? -7.817 -5.703 10.540 1.00 98.44 99 PRO A CA 1
ATOM 743 C C . PRO A 1 99 ? -6.748 -4.651 10.235 1.00 98.44 99 PRO A C 1
ATOM 745 O O . PRO A 1 99 ? -6.973 -3.724 9.449 1.00 98.44 99 PRO A O 1
ATOM 748 N N . LEU A 1 100 ? -5.572 -4.830 10.832 1.00 98.62 100 LEU A N 1
ATOM 749 C CA . LEU A 1 100 ? -4.431 -3.935 10.658 1.00 98.62 100 LEU A CA 1
ATOM 750 C C . LEU A 1 100 ? -3.323 -4.579 9.824 1.00 98.62 100 LEU A C 1
ATOM 752 O O . LEU A 1 100 ? -3.175 -5.801 9.792 1.00 98.62 100 LEU A O 1
ATOM 756 N N . CYS A 1 101 ? -2.550 -3.728 9.163 1.00 98.69 101 CYS A N 1
ATOM 757 C CA . CYS A 1 101 ? -1.298 -4.034 8.497 1.00 98.69 101 CYS A CA 1
ATOM 758 C C . CYS A 1 101 ? -0.186 -3.287 9.251 1.00 98.69 101 CYS A C 1
ATOM 760 O O . CYS A 1 101 ? -0.198 -2.060 9.310 1.00 98.69 101 CYS A O 1
ATOM 762 N N . ILE A 1 102 ? 0.693 -4.031 9.923 1.00 98.44 102 ILE A N 1
ATOM 763 C CA . ILE A 1 102 ? 1.774 -3.498 10.761 1.00 98.44 102 ILE A CA 1
ATOM 764 C C . ILE A 1 102 ? 2.957 -3.184 9.850 1.00 98.44 102 ILE A C 1
ATOM 766 O O . ILE A 1 102 ? 3.579 -4.123 9.355 1.00 98.44 102 ILE A O 1
ATOM 770 N N . ASP A 1 103 ? 3.254 -1.903 9.634 1.00 97.56 103 ASP A N 1
ATOM 771 C CA . ASP A 1 103 ? 4.282 -1.454 8.690 1.00 97.56 103 ASP A CA 1
ATOM 772 C C . ASP A 1 103 ? 5.500 -0.845 9.396 1.00 97.56 103 ASP A C 1
ATOM 774 O O . ASP A 1 103 ? 5.406 0.203 10.039 1.00 97.56 103 ASP A O 1
ATOM 778 N N . SER A 1 104 ? 6.655 -1.506 9.302 1.00 95.69 104 SER A N 1
ATOM 779 C CA . SER A 1 104 ? 7.924 -0.945 9.775 1.00 95.69 104 SER A CA 1
ATOM 780 C C . SER A 1 104 ? 9.150 -1.649 9.183 1.00 95.69 104 SER A C 1
ATOM 782 O O . SER A 1 104 ? 9.198 -2.870 9.006 1.00 95.69 104 SER A O 1
ATOM 784 N N . SER A 1 105 ? 10.215 -0.875 8.966 1.00 91.44 105 SER A N 1
ATOM 785 C CA . SER A 1 105 ? 11.559 -1.396 8.695 1.00 91.44 105 SER A CA 1
ATOM 786 C C . SER A 1 105 ? 12.296 -1.863 9.958 1.00 91.44 105 SER A C 1
ATOM 788 O O . SER A 1 105 ? 13.305 -2.561 9.849 1.00 91.44 105 SER A O 1
ATOM 790 N N . VAL A 1 106 ? 11.807 -1.548 11.157 1.00 93.19 106 VAL A N 1
ATOM 791 C CA . VAL A 1 106 ? 12.431 -1.880 12.447 1.00 93.19 106 VAL A CA 1
ATOM 792 C C . VAL A 1 106 ? 11.854 -3.194 13.000 1.00 93.19 106 VAL A C 1
ATOM 794 O O . VAL A 1 106 ? 10.675 -3.237 13.356 1.00 93.19 106 VAL A O 1
ATOM 797 N N . PRO A 1 107 ? 12.654 -4.274 13.153 1.00 93.62 107 PRO A N 1
ATOM 798 C CA . PRO A 1 107 ? 12.160 -5.553 13.678 1.00 93.62 107 PRO A CA 1
ATOM 799 C C . PRO A 1 107 ? 11.507 -5.447 15.063 1.00 93.62 107 PRO A C 1
ATOM 801 O O . PRO A 1 107 ? 10.475 -6.067 15.304 1.00 93.62 107 PRO A O 1
ATOM 804 N N . GLY A 1 108 ? 12.061 -4.612 15.950 1.00 95.19 108 GLY A N 1
ATOM 805 C CA . GLY A 1 108 ? 11.482 -4.372 17.274 1.00 95.19 108 GLY A CA 1
ATOM 806 C C . GLY A 1 108 ? 10.094 -3.726 17.218 1.00 95.19 108 GLY A C 1
ATOM 807 O O . GLY A 1 108 ? 9.240 -4.039 18.043 1.00 95.19 108 GLY A O 1
ATOM 808 N N . ALA A 1 109 ? 9.835 -2.870 16.225 1.00 96.38 109 ALA A N 1
ATOM 809 C CA . ALA A 1 109 ? 8.530 -2.245 16.046 1.00 96.38 109 ALA A CA 1
ATOM 810 C C . ALA A 1 109 ? 7.513 -3.222 15.455 1.00 96.38 109 ALA A C 1
ATOM 812 O O . ALA A 1 109 ? 6.368 -3.247 15.906 1.00 96.38 109 ALA A O 1
ATOM 813 N N . LEU A 1 110 ? 7.939 -4.084 14.525 1.00 97.38 110 LEU A N 1
ATOM 814 C CA . LEU A 1 110 ? 7.115 -5.194 14.045 1.00 97.38 110 LEU A CA 1
ATOM 815 C C . LEU A 1 110 ? 6.701 -6.107 15.205 1.00 97.38 110 LEU A C 1
ATOM 817 O O . LEU A 1 110 ? 5.515 -6.380 15.370 1.00 97.38 110 LEU A O 1
ATOM 821 N N . GLU A 1 111 ? 7.644 -6.537 16.047 1.00 97.81 111 GLU A N 1
ATOM 822 C CA . GLU A 1 111 ? 7.335 -7.406 17.188 1.00 97.81 111 GLU A CA 1
ATOM 823 C C . GLU A 1 111 ? 6.403 -6.728 18.206 1.00 97.81 111 GLU A C 1
ATOM 825 O O . GLU A 1 111 ? 5.429 -7.346 18.643 1.00 97.81 111 GLU A O 1
ATOM 830 N N . ALA A 1 112 ? 6.642 -5.453 18.535 1.00 97.88 112 ALA A N 1
ATOM 831 C CA . ALA A 1 112 ? 5.775 -4.684 19.430 1.00 97.88 112 ALA A CA 1
ATOM 832 C C . ALA A 1 112 ? 4.351 -4.527 18.865 1.00 97.88 112 ALA A C 1
ATOM 834 O O . ALA A 1 112 ? 3.368 -4.754 19.575 1.00 97.88 112 ALA A O 1
ATOM 835 N N . GLY A 1 113 ? 4.227 -4.204 17.573 1.00 98.06 113 GLY A N 1
ATOM 836 C CA . GLY A 1 113 ? 2.941 -4.085 16.889 1.00 98.06 113 GLY A CA 1
ATOM 837 C C . GLY A 1 113 ? 2.173 -5.408 16.842 1.00 98.06 113 GLY A C 1
ATOM 838 O O . GLY A 1 113 ? 0.986 -5.437 17.164 1.00 98.06 113 GLY A O 1
ATOM 839 N N . LEU A 1 114 ? 2.851 -6.517 16.522 1.00 98.19 114 LEU A N 1
ATOM 840 C CA . LEU A 1 114 ? 2.257 -7.861 16.522 1.00 98.19 114 LEU A CA 1
ATOM 841 C C . LEU A 1 114 ? 1.811 -8.299 17.919 1.00 98.19 114 LEU A C 1
ATOM 843 O O . LEU A 1 114 ? 0.747 -8.895 18.061 1.00 98.19 114 LEU A O 1
ATOM 847 N N . ALA A 1 115 ? 2.598 -7.996 18.954 1.00 98.19 115 ALA A N 1
ATOM 848 C CA . ALA A 1 115 ? 2.240 -8.299 20.338 1.00 98.19 115 ALA A CA 1
ATOM 849 C C . ALA A 1 115 ? 1.036 -7.478 20.834 1.00 98.19 115 ALA A C 1
ATOM 851 O O . ALA A 1 115 ? 0.279 -7.951 21.682 1.00 98.19 115 ALA A O 1
ATOM 852 N N . ALA A 1 116 ? 0.859 -6.256 20.323 1.00 98.06 116 ALA A N 1
ATOM 853 C CA . ALA A 1 116 ? -0.244 -5.366 20.680 1.00 98.06 116 ALA A CA 1
ATOM 854 C C . ALA A 1 116 ? -1.532 -5.612 19.872 1.00 98.06 116 ALA A C 1
ATOM 856 O O . ALA A 1 116 ? -2.616 -5.206 20.303 1.00 98.06 116 ALA A O 1
ATOM 857 N N . ALA A 1 117 ? -1.428 -6.230 18.695 1.00 97.75 117 ALA A N 1
ATOM 858 C CA . ALA A 1 117 ? -2.557 -6.485 17.811 1.00 97.75 117 ALA A CA 1
ATOM 859 C C . ALA A 1 117 ? -3.475 -7.600 18.346 1.00 97.75 117 ALA A C 1
ATOM 861 O O . ALA A 1 117 ? -3.029 -8.659 18.782 1.00 97.75 117 ALA A O 1
ATOM 862 N N . GLU A 1 118 ? -4.786 -7.376 18.269 1.00 97.25 118 GLU A N 1
ATOM 863 C CA . GLU A 1 118 ? -5.825 -8.364 18.537 1.00 97.25 118 GLU A CA 1
ATOM 864 C C . GLU A 1 118 ? -6.339 -8.947 17.214 1.00 97.25 118 GLU A C 1
ATOM 866 O O . GLU A 1 118 ? -6.891 -8.235 16.371 1.00 97.25 118 GLU A O 1
ATOM 871 N N . GLY A 1 119 ? -6.223 -10.265 17.055 1.00 96.50 119 GLY A N 1
ATOM 872 C CA . GLY A 1 119 ? -6.607 -10.973 15.836 1.00 96.50 119 GLY A CA 1
ATOM 873 C C . GLY A 1 119 ? -5.383 -11.475 15.078 1.00 96.50 119 GLY A C 1
ATOM 874 O O . GLY A 1 119 ? -4.438 -11.980 15.680 1.00 96.50 119 GLY A O 1
ATOM 875 N N . ARG A 1 120 ? -5.417 -11.358 13.752 1.00 98.06 120 ARG A N 1
ATOM 876 C CA . ARG A 1 120 ? -4.402 -11.864 12.827 1.00 98.06 120 ARG A CA 1
ATOM 877 C C . ARG A 1 120 ? -4.030 -10.758 11.829 1.00 98.06 120 ARG A C 1
ATOM 879 O O . ARG A 1 120 ? -4.569 -10.757 10.719 1.00 98.06 120 ARG A O 1
ATOM 886 N N . PRO A 1 121 ? -3.188 -9.784 12.218 1.00 98.50 121 PRO A N 1
ATOM 887 C CA . PRO A 1 121 ? -2.828 -8.661 11.353 1.00 98.50 121 PRO A CA 1
ATOM 888 C C . PRO A 1 121 ? -1.940 -9.106 10.183 1.00 98.50 121 PRO A C 1
ATOM 890 O O . PRO A 1 121 ? -1.357 -10.184 10.217 1.00 98.50 121 PRO A O 1
ATOM 893 N N . LEU A 1 122 ? -1.811 -8.262 9.161 1.00 98.75 122 LEU A N 1
ATOM 894 C CA . LEU A 1 122 ? -0.822 -8.419 8.092 1.00 98.75 122 LEU A CA 1
ATOM 895 C C . LEU A 1 122 ? 0.508 -7.792 8.529 1.00 98.75 122 LEU A C 1
ATOM 897 O O . LEU A 1 122 ? 0.512 -6.683 9.052 1.00 98.75 122 LEU A O 1
ATOM 901 N N . LEU A 1 123 ? 1.631 -8.475 8.319 1.00 98.62 123 LEU A N 1
ATOM 902 C CA . LEU A 1 123 ? 2.966 -7.918 8.553 1.00 98.62 123 LEU A CA 1
ATOM 903 C C . LEU A 1 123 ? 3.495 -7.274 7.265 1.00 98.62 123 LEU A C 1
ATOM 905 O O . LEU A 1 123 ? 3.559 -7.939 6.233 1.00 98.62 123 LEU A O 1
ATOM 909 N N . ASN A 1 124 ? 3.918 -6.015 7.321 1.00 97.94 124 ASN A N 1
ATOM 910 C CA . ASN A 1 124 ? 4.547 -5.283 6.224 1.00 97.94 124 ASN A CA 1
ATOM 911 C C . ASN A 1 124 ? 5.939 -4.782 6.673 1.00 97.94 124 ASN A C 1
ATOM 913 O O . ASN A 1 124 ? 6.066 -3.919 7.525 1.00 97.94 124 ASN A O 1
ATOM 917 N N . SER A 1 125 ? 7.049 -5.337 6.201 1.00 95.75 125 SER A N 1
ATOM 918 C CA . SER A 1 125 ? 7.217 -6.417 5.220 1.00 95.75 125 SER A CA 1
ATOM 919 C C . SER A 1 125 ? 8.506 -7.207 5.475 1.00 95.75 125 SER A C 1
ATOM 921 O O . SER A 1 125 ? 9.302 -6.897 6.368 1.00 95.75 125 SER A O 1
ATOM 923 N N . VAL A 1 126 ? 8.713 -8.241 4.659 1.00 96.81 126 VAL A N 1
ATOM 924 C CA . VAL A 1 126 ? 9.995 -8.932 4.483 1.00 96.81 126 VAL A CA 1
ATOM 925 C C . VAL A 1 126 ? 10.531 -8.694 3.064 1.00 96.81 126 VAL A C 1
ATOM 927 O O . VAL A 1 126 ? 9.754 -8.621 2.112 1.00 96.81 126 VAL A O 1
ATOM 930 N N . THR A 1 127 ? 11.851 -8.578 2.921 1.00 96.19 127 THR A N 1
ATOM 931 C CA . THR A 1 127 ? 12.580 -8.537 1.639 1.00 96.19 127 THR A CA 1
ATOM 932 C C . THR A 1 127 ? 13.290 -9.875 1.403 1.00 96.19 127 THR A C 1
ATOM 934 O O . THR A 1 127 ? 13.336 -10.731 2.282 1.00 96.19 127 THR A O 1
ATOM 937 N N . GLY A 1 128 ? 13.832 -10.087 0.207 1.00 93.88 128 GLY A N 1
ATOM 938 C CA . GLY A 1 128 ? 14.621 -11.263 -0.168 1.00 93.88 128 GLY A CA 1
ATOM 939 C C . GLY A 1 128 ? 16.073 -11.258 0.321 1.00 93.88 128 GLY A C 1
ATOM 940 O O . GLY A 1 128 ? 16.797 -12.208 0.015 1.00 93.88 128 GLY A O 1
ATOM 941 N N . GLU A 1 129 ? 16.489 -10.223 1.052 1.00 94.31 129 GLU A N 1
ATOM 942 C CA . GLU A 1 129 ? 17.786 -10.138 1.738 1.00 94.31 129 GLU A CA 1
ATOM 943 C C . GLU A 1 129 ? 17.873 -11.223 2.818 1.00 94.31 129 GLU A C 1
ATOM 945 O O . GLU A 1 129 ? 16.930 -11.414 3.595 1.00 94.31 129 GLU A O 1
ATOM 950 N N . GLU A 1 130 ? 18.991 -11.948 2.884 1.00 92.19 130 GLU A N 1
ATOM 951 C CA . GLU A 1 130 ? 19.080 -13.135 3.750 1.00 92.19 130 GLU A CA 1
ATOM 952 C C . GLU A 1 130 ? 18.945 -12.778 5.236 1.00 92.19 130 GLU A C 1
ATOM 954 O O . GLU A 1 130 ? 18.155 -13.389 5.956 1.00 92.19 130 GLU A O 1
ATOM 959 N N . GLU A 1 131 ? 19.620 -11.710 5.665 1.00 92.88 131 GLU A N 1
ATOM 960 C CA . GLU A 1 131 ? 19.522 -11.195 7.034 1.00 92.88 131 GLU A CA 1
ATOM 961 C C . GLU A 1 131 ? 18.079 -10.810 7.386 1.00 92.88 131 GLU A C 1
ATOM 963 O O . GLU A 1 131 ? 17.608 -11.041 8.504 1.00 92.88 131 GLU A O 1
ATOM 968 N N . ARG A 1 132 ? 17.331 -10.251 6.425 1.00 94.44 132 ARG A N 1
ATOM 969 C CA . ARG A 1 132 ? 15.952 -9.832 6.671 1.00 94.44 132 ARG A CA 1
ATOM 970 C C . ARG A 1 132 ? 15.007 -11.021 6.788 1.00 94.44 132 ARG A C 1
ATOM 972 O O . ARG A 1 132 ? 14.122 -11.003 7.647 1.00 94.44 132 ARG A O 1
ATOM 979 N N . LEU A 1 133 ? 15.201 -12.050 5.968 1.00 95.56 133 LEU A N 1
ATOM 980 C CA . LEU A 1 133 ? 14.439 -13.297 6.044 1.00 95.56 133 LEU A CA 1
ATOM 981 C C . LEU A 1 133 ? 14.650 -13.994 7.393 1.00 95.56 133 LEU A C 1
ATOM 983 O O . LEU A 1 133 ? 13.669 -14.386 8.031 1.00 95.56 133 LEU A O 1
ATOM 987 N N . GLU A 1 134 ? 15.899 -14.086 7.856 1.00 95.31 134 GLU A N 1
ATOM 988 C CA . GLU A 1 134 ? 16.254 -14.701 9.143 1.00 95.31 134 GLU A CA 1
ATOM 989 C C . GLU A 1 134 ? 15.679 -13.949 10.350 1.00 95.31 134 GLU A C 1
ATOM 991 O O . GLU A 1 134 ? 15.382 -14.568 11.371 1.00 95.31 134 GLU A O 1
ATOM 996 N N . LEU A 1 135 ? 15.465 -12.635 10.236 1.00 95.06 135 LEU A N 1
ATOM 997 C CA . LEU A 1 135 ? 14.857 -11.826 11.295 1.00 95.06 135 LEU A CA 1
ATOM 998 C C . LEU A 1 135 ? 13.322 -11.869 11.278 1.00 95.06 135 LEU A C 1
ATOM 1000 O O . LEU A 1 135 ? 12.693 -11.994 12.331 1.00 95.06 135 LEU A O 1
ATOM 1004 N N . VAL A 1 136 ? 12.698 -11.746 10.103 1.00 97.25 136 VAL A N 1
ATOM 1005 C CA . VAL A 1 136 ? 11.245 -11.518 9.998 1.00 97.25 136 VAL A CA 1
ATOM 1006 C C . VAL A 1 136 ? 10.447 -12.820 9.923 1.00 97.25 136 VAL A C 1
ATOM 1008 O O . VAL A 1 136 ? 9.404 -12.921 10.571 1.00 97.25 136 VAL A O 1
ATOM 1011 N N . LEU A 1 137 ? 10.904 -13.846 9.194 1.00 97.62 137 LEU A N 1
ATOM 1012 C CA . LEU A 1 137 ? 10.143 -15.098 9.053 1.00 97.62 137 LEU A CA 1
ATOM 1013 C C . LEU A 1 137 ? 9.892 -15.819 10.394 1.00 97.62 137 LEU A C 1
ATOM 1015 O O . LEU A 1 137 ? 8.774 -16.311 10.592 1.00 97.62 137 LEU A O 1
ATOM 1019 N N . PRO A 1 138 ? 10.828 -15.835 11.367 1.00 97.31 138 PRO A N 1
ATOM 1020 C CA . PRO A 1 138 ? 10.530 -16.342 12.704 1.00 97.31 138 PRO A CA 1
ATOM 1021 C C . PRO A 1 138 ? 9.394 -15.592 13.404 1.00 97.31 138 PRO A C 1
ATOM 1023 O O . PRO A 1 138 ? 8.581 -16.230 14.073 1.00 97.31 138 PRO A O 1
ATOM 1026 N N . LEU A 1 139 ? 9.289 -14.267 13.232 1.00 97.38 139 LEU A N 1
ATOM 1027 C CA . LEU A 1 139 ? 8.180 -13.477 13.781 1.00 97.38 139 LEU A CA 1
ATOM 1028 C C . LEU A 1 139 ? 6.859 -13.859 13.108 1.00 97.38 139 LEU A C 1
ATOM 1030 O O . LEU A 1 139 ? 5.884 -14.158 13.797 1.00 97.38 139 LEU A O 1
ATOM 1034 N N . VAL A 1 140 ? 6.843 -13.938 11.775 1.00 98.12 140 VAL A N 1
ATOM 1035 C CA . VAL A 1 140 ? 5.667 -14.366 10.994 1.00 98.12 140 VAL A CA 1
ATOM 1036 C C . VAL A 1 140 ? 5.162 -15.724 11.488 1.00 98.12 140 VAL A C 1
ATOM 1038 O O . VAL A 1 140 ? 3.969 -15.895 11.754 1.00 98.12 140 VAL A O 1
ATOM 1041 N N . LYS A 1 141 ? 6.079 -16.676 11.704 1.00 97.88 141 LYS A N 1
ATOM 1042 C CA . LYS A 1 141 ? 5.749 -18.006 12.221 1.00 97.88 141 LYS A CA 1
ATOM 1043 C C . LYS A 1 141 ? 5.285 -17.983 13.680 1.00 97.88 141 LYS A C 1
ATOM 1045 O O . LYS A 1 141 ? 4.296 -18.643 13.998 1.00 97.88 141 LYS A O 1
ATOM 1050 N N . LYS A 1 142 ? 5.972 -17.237 14.554 1.00 97.69 142 LYS A N 1
ATOM 1051 C CA . LYS A 1 142 ? 5.663 -17.097 15.991 1.00 97.69 142 LYS A CA 1
ATOM 1052 C C . LYS A 1 142 ? 4.254 -16.552 16.218 1.00 97.69 142 LYS A C 1
ATOM 1054 O O . LYS A 1 142 ? 3.530 -17.088 17.051 1.00 97.69 142 LYS A O 1
ATOM 1059 N N . TYR A 1 143 ? 3.874 -15.513 15.475 1.00 97.94 143 TYR A N 1
ATOM 1060 C CA . TYR A 1 143 ? 2.568 -14.856 15.603 1.00 97.94 143 TYR A CA 1
ATOM 1061 C C . TYR A 1 143 ? 1.492 -15.451 14.679 1.00 97.94 143 TYR A C 1
ATOM 1063 O O . TYR A 1 143 ? 0.324 -15.096 14.801 1.00 97.94 143 TYR A O 1
ATOM 1071 N N . ASN A 1 144 ? 1.858 -16.385 13.791 1.00 97.81 144 ASN A N 1
ATOM 1072 C CA . ASN A 1 144 ? 0.960 -17.022 12.824 1.00 97.81 144 ASN A CA 1
ATOM 1073 C C . ASN A 1 144 ? 0.180 -16.003 11.965 1.00 97.81 144 ASN A C 1
ATOM 1075 O O . ASN A 1 144 ? -1.040 -16.097 11.799 1.00 97.81 144 ASN A O 1
ATOM 1079 N N . VAL A 1 145 ? 0.896 -15.024 11.420 1.00 98.44 145 VAL A N 1
ATOM 1080 C CA . VAL A 1 145 ? 0.340 -13.920 10.623 1.00 98.44 145 VAL A CA 1
ATOM 1081 C C . VAL A 1 145 ? 0.729 -14.042 9.150 1.00 98.44 145 VAL A C 1
ATOM 1083 O O . VAL A 1 145 ? 1.756 -14.644 8.852 1.00 98.44 145 VAL A O 1
ATOM 1086 N N . PRO A 1 146 ? -0.057 -13.492 8.210 1.00 98.50 146 PRO A N 1
ATOM 1087 C CA . PRO A 1 146 ? 0.403 -13.298 6.844 1.00 98.50 146 PRO A CA 1
ATOM 1088 C C . PRO A 1 146 ? 1.431 -12.168 6.742 1.00 98.50 146 PRO A C 1
ATOM 1090 O O . PRO A 1 146 ? 1.496 -11.288 7.603 1.00 98.50 146 PRO A O 1
ATOM 1093 N N . VAL A 1 147 ? 2.217 -12.172 5.665 1.00 98.62 147 VAL A N 1
ATOM 1094 C CA . VAL A 1 147 ? 3.304 -11.210 5.443 1.00 98.62 147 VAL A CA 1
ATOM 1095 C C . VAL A 1 147 ? 3.346 -10.697 4.006 1.00 98.62 147 VAL A C 1
ATOM 1097 O O . VAL A 1 147 ? 3.153 -11.451 3.049 1.00 98.62 147 VAL A O 1
ATOM 1100 N N . VAL A 1 148 ? 3.624 -9.401 3.858 1.00 98.62 148 VAL A N 1
ATOM 1101 C CA . VAL A 1 148 ? 3.979 -8.774 2.585 1.00 98.62 148 VAL A CA 1
ATOM 1102 C C . VAL A 1 148 ? 5.434 -9.097 2.252 1.00 98.62 148 VAL A C 1
ATOM 1104 O O . VAL A 1 148 ? 6.338 -8.775 3.022 1.00 98.62 148 VAL A O 1
ATOM 1107 N N . ALA A 1 149 ? 5.656 -9.723 1.099 1.00 97.62 149 ALA A N 1
ATOM 1108 C CA . ALA A 1 149 ? 6.972 -10.078 0.579 1.00 97.62 149 ALA A CA 1
ATOM 1109 C C . ALA A 1 149 ? 7.360 -9.131 -0.560 1.00 97.62 149 ALA A C 1
ATOM 1111 O O . ALA A 1 149 ? 6.823 -9.232 -1.664 1.00 97.62 149 ALA A O 1
ATOM 1112 N N . ILE A 1 150 ? 8.285 -8.214 -0.297 1.00 96.44 150 ILE A N 1
ATOM 1113 C CA . ILE A 1 150 ? 8.773 -7.261 -1.292 1.00 96.44 150 ILE A CA 1
ATOM 1114 C C . ILE A 1 150 ? 9.840 -7.933 -2.155 1.00 96.44 150 ILE A C 1
ATOM 1116 O O . ILE A 1 150 ? 10.813 -8.483 -1.640 1.00 96.44 150 ILE A O 1
ATOM 1120 N N . SER A 1 151 ? 9.679 -7.842 -3.476 1.00 93.12 151 SER A N 1
ATOM 1121 C CA . SER A 1 151 ? 10.590 -8.426 -4.474 1.00 93.12 151 SER A CA 1
ATOM 1122 C C . SER A 1 151 ? 11.885 -7.611 -4.643 1.00 93.12 151 SER A C 1
ATOM 1124 O O . SER A 1 151 ? 12.215 -7.170 -5.743 1.00 93.12 151 SER A O 1
ATOM 1126 N N . ASN A 1 152 ? 12.587 -7.382 -3.535 1.00 91.31 152 ASN A N 1
ATOM 1127 C CA . ASN A 1 152 ? 13.893 -6.732 -3.429 1.00 91.31 152 ASN A CA 1
ATOM 1128 C C . ASN A 1 152 ? 14.857 -7.688 -2.726 1.00 91.31 152 ASN A C 1
ATOM 1130 O O . ASN A 1 152 ? 14.441 -8.331 -1.767 1.00 91.31 152 ASN A O 1
ATOM 1134 N N . ASP A 1 153 ? 16.111 -7.774 -3.153 1.00 86.25 153 ASP A N 1
ATOM 1135 C CA . ASP A 1 153 ? 17.131 -8.596 -2.495 1.00 86.25 153 ASP A CA 1
ATOM 1136 C C . ASP A 1 153 ? 18.409 -7.794 -2.207 1.00 86.25 153 ASP A C 1
ATOM 1138 O O . ASP A 1 153 ? 18.423 -6.568 -2.323 1.00 86.25 153 ASP A O 1
ATOM 1142 N N . ASP A 1 154 ? 19.485 -8.496 -1.844 1.00 85.19 154 ASP A N 1
ATOM 1143 C CA . ASP A 1 154 ? 20.789 -7.916 -1.505 1.00 85.19 154 ASP A CA 1
ATOM 1144 C C . ASP A 1 154 ? 21.403 -7.074 -2.647 1.00 85.19 154 ASP A C 1
ATOM 1146 O O . ASP A 1 154 ? 22.303 -6.264 -2.416 1.00 85.19 154 ASP A O 1
ATOM 1150 N N . THR A 1 155 ? 20.930 -7.244 -3.889 1.00 81.19 155 THR A N 1
ATOM 1151 C CA . THR A 1 155 ? 21.365 -6.462 -5.060 1.00 81.19 155 THR A CA 1
ATOM 1152 C C . THR A 1 155 ? 20.552 -5.181 -5.272 1.00 81.19 155 THR A C 1
ATOM 1154 O O . THR A 1 155 ? 20.906 -4.354 -6.118 1.00 81.19 155 THR A O 1
ATOM 1157 N N . GLY A 1 156 ? 19.494 -4.985 -4.482 1.00 82.88 156 GLY A N 1
ATOM 1158 C CA . GLY A 1 156 ? 18.566 -3.867 -4.575 1.00 82.88 156 GLY A CA 1
ATOM 1159 C C . GLY A 1 156 ? 17.434 -4.090 -5.582 1.00 82.88 156 GLY A C 1
ATOM 1160 O O . GLY A 1 156 ? 17.108 -5.209 -5.983 1.00 82.88 156 GLY A O 1
ATOM 1161 N N . ILE A 1 157 ? 16.783 -2.990 -5.979 1.00 83.62 157 ILE A N 1
ATOM 1162 C CA . ILE A 1 157 ? 15.583 -3.046 -6.820 1.00 83.62 157 ILE A CA 1
ATOM 1163 C C . ILE A 1 157 ? 15.993 -3.294 -8.271 1.00 83.62 157 ILE A C 1
ATOM 1165 O O . ILE A 1 157 ? 16.462 -2.388 -8.964 1.00 83.62 157 ILE A O 1
ATOM 1169 N N . SER A 1 158 ? 15.760 -4.513 -8.756 1.00 86.06 158 SER A N 1
ATOM 1170 C CA . SER A 1 158 ? 15.987 -4.845 -10.160 1.00 86.06 158 SER A CA 1
ATOM 1171 C C . SER A 1 158 ? 14.898 -4.274 -11.071 1.00 86.06 158 SER A C 1
ATOM 1173 O O . SER A 1 158 ? 13.697 -4.397 -10.815 1.00 86.06 158 SER A O 1
ATOM 1175 N N . MET A 1 159 ? 15.328 -3.695 -12.193 1.00 85.56 159 MET A N 1
ATOM 1176 C CA . MET A 1 159 ? 14.434 -3.251 -13.266 1.00 85.56 159 MET A CA 1
ATOM 1177 C C . MET A 1 159 ? 13.871 -4.425 -14.075 1.00 85.56 159 MET A C 1
ATOM 1179 O O . MET A 1 159 ? 12.856 -4.268 -14.754 1.00 85.56 159 MET A O 1
ATOM 1183 N N . ASP A 1 160 ? 14.498 -5.600 -13.995 1.00 88.81 160 ASP A N 1
ATOM 1184 C CA . ASP A 1 160 ? 14.077 -6.797 -14.713 1.00 88.81 160 ASP A CA 1
ATOM 1185 C C . ASP A 1 160 ? 12.899 -7.482 -13.985 1.00 88.81 160 ASP A C 1
ATOM 1187 O O . ASP A 1 160 ? 13.031 -7.885 -12.822 1.00 88.81 160 ASP A O 1
ATOM 1191 N N . PRO A 1 161 ? 11.724 -7.625 -14.629 1.00 88.50 161 PRO A N 1
ATOM 1192 C CA . PRO A 1 161 ? 10.611 -8.389 -14.072 1.00 88.50 161 PRO A CA 1
ATOM 1193 C C . PRO A 1 161 ? 10.955 -9.850 -13.756 1.00 88.50 161 PRO A C 1
ATOM 1195 O O . PRO A 1 161 ? 10.357 -10.403 -12.834 1.00 88.50 161 PRO A O 1
ATOM 1198 N N . GLU A 1 162 ? 11.887 -10.472 -14.486 1.00 91.62 162 GLU A N 1
ATOM 1199 C CA . GLU A 1 162 ? 12.303 -11.856 -14.231 1.00 91.62 162 GLU A CA 1
ATOM 1200 C C . GLU A 1 162 ? 13.037 -11.966 -12.899 1.00 91.62 162 GLU A C 1
ATOM 1202 O O . GLU A 1 162 ? 12.700 -12.806 -12.072 1.00 91.62 162 GLU A O 1
ATOM 1207 N N . VAL A 1 163 ? 13.981 -11.060 -12.642 1.00 93.31 163 VAL A N 1
ATOM 1208 C CA . VAL A 1 163 ? 14.711 -11.032 -11.368 1.00 93.31 163 VAL A CA 1
ATOM 1209 C C . VAL A 1 163 ? 13.739 -10.834 -10.206 1.00 93.31 163 VAL A C 1
ATOM 1211 O O . VAL A 1 163 ? 13.805 -11.559 -9.220 1.00 93.31 163 VAL A O 1
ATOM 1214 N N . ARG A 1 164 ? 12.766 -9.923 -10.339 1.00 94.12 164 ARG A N 1
ATOM 1215 C CA . ARG A 1 164 ? 11.735 -9.718 -9.306 1.00 94.12 164 ARG A CA 1
ATOM 1216 C C . ARG A 1 164 ? 10.875 -10.963 -9.075 1.00 94.12 164 ARG A C 1
ATOM 1218 O O . ARG A 1 164 ? 10.555 -11.274 -7.930 1.00 94.12 164 ARG A O 1
ATOM 1225 N N . PHE A 1 165 ? 10.530 -11.698 -10.133 1.00 96.12 165 PHE A N 1
ATOM 1226 C CA . PHE A 1 165 ? 9.830 -12.978 -10.010 1.00 96.12 165 PHE A CA 1
ATOM 1227 C C . PHE A 1 165 ? 10.669 -14.019 -9.255 1.00 96.12 165 PHE A C 1
ATOM 1229 O O . PHE A 1 165 ? 10.165 -14.681 -8.346 1.00 96.12 165 PHE A O 1
ATOM 1236 N N . GLU A 1 166 ? 11.954 -14.133 -9.583 1.00 96.25 166 GLU A N 1
ATOM 1237 C CA . GLU A 1 166 ? 12.871 -15.074 -8.937 1.00 96.25 166 GLU A CA 1
ATOM 1238 C C . GLU A 1 166 ? 13.100 -14.732 -7.457 1.00 96.25 166 GLU A C 1
ATOM 1240 O O . GLU A 1 166 ? 13.131 -15.640 -6.622 1.00 96.25 166 GLU A O 1
ATOM 1245 N N . VAL A 1 167 ? 13.162 -13.443 -7.101 1.00 96.12 167 VAL A N 1
ATOM 1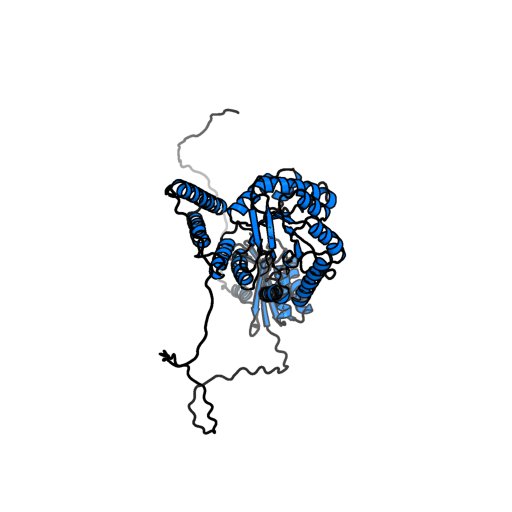246 C CA . VAL A 1 167 ? 13.204 -12.991 -5.699 1.00 96.12 167 VAL A CA 1
ATOM 1247 C C . VAL A 1 167 ? 11.913 -13.363 -4.969 1.00 96.12 167 VAL A C 1
ATOM 1249 O O . VAL A 1 167 ? 11.972 -13.938 -3.882 1.00 96.12 167 VAL A O 1
ATOM 1252 N N . ALA A 1 168 ? 10.741 -13.123 -5.564 1.00 96.81 168 ALA A N 1
ATOM 1253 C CA . ALA A 1 168 ? 9.472 -13.550 -4.972 1.00 96.81 168 ALA A CA 1
ATOM 1254 C C . ALA A 1 168 ? 9.437 -15.072 -4.745 1.00 96.81 168 ALA A C 1
ATOM 1256 O O . ALA A 1 168 ? 9.051 -15.539 -3.670 1.00 96.81 168 ALA A O 1
ATOM 1257 N N . ARG A 1 169 ? 9.911 -15.856 -5.723 1.00 96.88 169 ARG A N 1
ATOM 1258 C CA . ARG A 1 169 ? 10.036 -17.314 -5.604 1.00 96.88 169 ARG A CA 1
ATOM 1259 C C . ARG A 1 169 ? 10.989 -17.711 -4.474 1.00 96.88 169 ARG A C 1
ATOM 1261 O O . ARG A 1 169 ? 10.645 -18.609 -3.704 1.00 96.88 169 ARG A O 1
ATOM 1268 N N . LYS A 1 170 ? 12.142 -17.038 -4.341 1.00 96.25 170 LYS A N 1
ATOM 1269 C CA . LYS A 1 170 ? 13.089 -17.231 -3.227 1.00 96.25 170 LYS A CA 1
ATOM 1270 C C . LYS A 1 170 ? 12.379 -17.017 -1.891 1.00 96.25 170 LYS A C 1
ATOM 1272 O O . LYS A 1 170 ? 12.423 -17.905 -1.047 1.00 96.25 170 LYS A O 1
ATOM 1277 N N . ILE A 1 171 ? 11.677 -15.896 -1.709 1.00 97.12 171 ILE A N 1
ATOM 1278 C CA . ILE A 1 171 ? 10.993 -15.584 -0.442 1.00 97.12 171 ILE A CA 1
ATOM 1279 C C . ILE A 1 171 ? 9.946 -16.654 -0.102 1.00 97.12 171 ILE A C 1
ATOM 1281 O O . ILE A 1 171 ? 9.903 -17.119 1.034 1.00 97.12 171 ILE A O 1
ATOM 1285 N N . VAL A 1 172 ? 9.146 -17.102 -1.077 1.00 96.75 172 VAL A N 1
ATOM 1286 C CA . VAL A 1 172 ? 8.148 -18.171 -0.871 1.00 96.75 172 VAL A CA 1
ATOM 1287 C C . VAL A 1 172 ? 8.809 -19.488 -0.448 1.00 96.75 172 VAL A C 1
ATOM 1289 O O . VAL A 1 172 ? 8.317 -20.153 0.463 1.00 96.75 172 VAL A O 1
ATOM 1292 N N . GLN A 1 173 ? 9.931 -19.862 -1.070 1.00 96.44 173 GLN A N 1
ATOM 1293 C CA . GLN A 1 173 ? 10.683 -21.070 -0.708 1.00 96.44 173 GLN A CA 1
ATOM 1294 C C . GLN A 1 173 ? 11.268 -20.967 0.703 1.00 96.44 173 GLN A C 1
ATOM 1296 O O . GLN A 1 173 ? 11.089 -21.879 1.505 1.00 96.44 173 GLN A O 1
ATOM 1301 N N . ARG A 1 174 ? 11.886 -19.830 1.042 1.00 97.06 174 ARG A N 1
ATOM 1302 C CA . ARG A 1 174 ? 12.436 -19.592 2.384 1.00 97.06 174 ARG A CA 1
ATOM 1303 C C . ARG A 1 174 ? 11.332 -19.593 3.436 1.00 97.06 174 ARG A C 1
ATOM 1305 O O . ARG A 1 174 ? 11.474 -20.237 4.464 1.00 97.06 174 ARG A O 1
ATOM 1312 N N . ALA A 1 175 ? 10.187 -18.970 3.168 1.00 96.88 175 ALA A N 1
ATOM 1313 C CA . ALA A 1 175 ? 9.031 -19.016 4.061 1.00 96.88 175 ALA A CA 1
ATOM 1314 C C . ALA A 1 175 ? 8.526 -20.453 4.303 1.00 96.88 175 ALA A C 1
ATOM 1316 O O . ALA A 1 175 ? 8.167 -20.800 5.434 1.00 96.88 175 ALA A O 1
ATOM 1317 N N . ALA A 1 176 ? 8.556 -21.310 3.276 1.00 96.56 176 ALA A N 1
ATOM 1318 C CA . ALA A 1 176 ? 8.205 -22.721 3.411 1.00 96.56 176 ALA A CA 1
ATOM 1319 C C . ALA A 1 176 ? 9.165 -23.482 4.346 1.00 96.56 176 ALA A C 1
ATOM 1321 O O . ALA A 1 176 ? 8.691 -24.317 5.119 1.00 96.56 176 ALA A O 1
ATOM 1322 N N . ASP A 1 177 ? 10.464 -23.150 4.359 1.00 96.50 177 ASP A N 1
ATOM 1323 C CA . ASP A 1 177 ? 11.447 -23.727 5.295 1.00 96.50 177 ASP A CA 1
ATOM 1324 C C . ASP A 1 177 ? 11.079 -23.438 6.768 1.00 96.50 177 ASP A C 1
ATOM 1326 O O . ASP A 1 177 ? 11.271 -24.283 7.643 1.00 96.50 177 ASP A O 1
ATOM 1330 N N . PHE A 1 178 ? 10.467 -22.279 7.047 1.00 96.19 178 PHE A N 1
ATOM 1331 C CA . PHE A 1 178 ? 9.929 -21.914 8.371 1.00 96.19 178 PHE A CA 1
ATOM 1332 C C . PHE A 1 178 ? 8.505 -22.455 8.624 1.00 96.19 178 PHE A C 1
ATOM 1334 O O . PHE A 1 178 ? 7.901 -22.209 9.676 1.00 96.19 178 PHE A O 1
ATOM 1341 N N . GLY A 1 179 ? 7.937 -23.201 7.674 1.00 96.44 179 GLY A N 1
ATOM 1342 C CA . GLY A 1 179 ? 6.586 -23.750 7.753 1.00 96.44 179 GLY A CA 1
ATOM 1343 C C . GLY A 1 179 ? 5.486 -22.691 7.643 1.00 96.44 179 GLY A C 1
ATOM 1344 O O . GLY A 1 179 ? 4.436 -22.848 8.278 1.00 96.44 179 GLY A O 1
ATOM 1345 N N . ILE A 1 180 ? 5.729 -21.606 6.905 1.00 97.44 180 ILE A N 1
ATOM 1346 C CA . ILE A 1 180 ? 4.730 -20.590 6.552 1.00 97.44 180 ILE A CA 1
ATOM 1347 C C . ILE A 1 180 ? 4.114 -20.990 5.202 1.00 97.44 180 ILE A C 1
ATOM 1349 O O . ILE A 1 180 ? 4.848 -21.237 4.242 1.00 97.44 180 ILE A O 1
ATOM 1353 N N . PRO A 1 181 ? 2.780 -21.111 5.096 1.00 95.50 181 PRO A N 1
ATOM 1354 C CA . PRO A 1 181 ? 2.155 -21.549 3.858 1.00 95.50 181 PRO A CA 1
ATOM 1355 C C . PRO A 1 181 ? 2.174 -20.437 2.800 1.00 95.50 181 PRO A C 1
ATOM 1357 O O . PRO A 1 181 ? 2.014 -19.261 3.110 1.00 95.50 181 PRO A O 1
ATOM 1360 N N . ALA A 1 182 ? 2.266 -20.812 1.521 1.00 94.06 182 ALA A N 1
ATOM 1361 C CA . ALA A 1 182 ? 2.308 -19.853 0.412 1.00 94.06 182 ALA A CA 1
ATOM 1362 C C . ALA A 1 182 ? 1.091 -18.908 0.357 1.00 94.06 182 ALA A C 1
ATOM 1364 O O . ALA A 1 182 ? 1.212 -17.772 -0.085 1.00 94.06 182 ALA A O 1
ATOM 1365 N N . HIS A 1 183 ? -0.078 -19.344 0.843 1.00 94.56 183 HIS A N 1
ATOM 1366 C CA . HIS A 1 183 ? -1.267 -18.490 0.895 1.00 94.56 183 HIS A CA 1
ATOM 1367 C C . HIS A 1 183 ? -1.195 -17.382 1.950 1.00 94.56 183 HIS A C 1
ATOM 1369 O O . HIS A 1 183 ? -2.044 -16.501 1.929 1.00 94.56 183 HIS A O 1
ATOM 1375 N N . ASP A 1 184 ? -0.220 -17.408 2.855 1.00 97.25 184 ASP A N 1
ATOM 1376 C CA . ASP A 1 184 ? 0.046 -16.324 3.803 1.00 97.25 184 ASP A CA 1
ATOM 1377 C C . ASP A 1 184 ? 1.126 -15.353 3.305 1.00 97.25 184 ASP A C 1
ATOM 1379 O O . ASP A 1 184 ? 1.425 -14.369 3.978 1.00 97.25 184 ASP A O 1
ATOM 1383 N N . ILE A 1 185 ? 1.679 -15.591 2.112 1.00 98.00 185 ILE A N 1
ATOM 1384 C CA . ILE A 1 185 ? 2.622 -14.689 1.455 1.00 98.00 185 ILE A CA 1
ATOM 1385 C C . ILE A 1 185 ? 1.863 -13.821 0.451 1.00 98.00 185 ILE A C 1
ATOM 1387 O O . ILE A 1 185 ? 1.270 -14.322 -0.509 1.00 98.00 185 ILE A O 1
ATOM 1391 N N . VAL A 1 186 ? 1.892 -12.506 0.668 1.00 98.50 186 VAL A N 1
ATOM 1392 C CA . VAL A 1 186 ? 1.333 -11.506 -0.246 1.00 98.50 186 VAL A CA 1
ATOM 1393 C C . VAL A 1 186 ? 2.491 -10.786 -0.928 1.00 98.50 186 VAL A C 1
ATOM 1395 O O . VAL A 1 186 ? 3.178 -9.980 -0.312 1.00 98.50 186 VAL A O 1
ATOM 1398 N N . VAL A 1 187 ? 2.750 -11.082 -2.197 1.00 98.31 187 VAL A N 1
ATOM 1399 C CA . VAL A 1 187 ? 3.924 -10.544 -2.899 1.00 98.31 187 VAL A CA 1
ATOM 1400 C C . VAL A 1 187 ? 3.681 -9.107 -3.362 1.00 98.31 187 VAL A C 1
ATOM 1402 O O . VAL A 1 187 ? 2.694 -8.829 -4.044 1.00 98.31 187 VAL A O 1
ATOM 1405 N N . ASP A 1 188 ? 4.610 -8.206 -3.049 1.00 97.75 188 ASP A N 1
ATOM 1406 C CA . ASP A 1 188 ? 4.736 -6.900 -3.694 1.00 97.75 188 ASP A CA 1
ATOM 1407 C C . ASP A 1 188 ? 5.810 -6.981 -4.801 1.00 97.75 188 ASP A C 1
ATOM 1409 O O . ASP A 1 188 ? 7.002 -7.143 -4.507 1.00 97.75 188 ASP A O 1
ATOM 1413 N N . PRO A 1 189 ? 5.421 -6.898 -6.090 1.00 93.94 189 PRO A N 1
ATOM 1414 C CA . PRO A 1 189 ? 6.346 -6.944 -7.220 1.00 93.94 189 PRO A CA 1
ATOM 1415 C C . PRO A 1 189 ? 7.084 -5.618 -7.472 1.00 93.94 189 PRO A C 1
ATOM 1417 O O . PRO A 1 189 ? 7.750 -5.491 -8.502 1.00 93.94 189 PRO A O 1
ATOM 1420 N N . LEU A 1 190 ? 6.942 -4.623 -6.590 1.00 91.62 190 LEU A N 1
ATOM 1421 C CA . LEU A 1 190 ? 7.486 -3.270 -6.705 1.00 91.62 190 LEU A CA 1
ATOM 1422 C C . LEU A 1 190 ? 7.047 -2.554 -7.983 1.00 91.62 190 LEU A C 1
ATOM 1424 O O . LEU A 1 190 ? 7.629 -2.669 -9.064 1.00 91.62 190 LEU A O 1
ATOM 1428 N N . VAL A 1 191 ? 5.987 -1.763 -7.857 1.00 92.44 191 VAL A N 1
ATOM 1429 C CA . VAL A 1 191 ? 5.473 -0.964 -8.970 1.00 92.44 191 VAL A CA 1
ATOM 1430 C C . VAL A 1 191 ? 6.393 0.223 -9.242 1.00 92.44 191 VAL A C 1
ATOM 1432 O O . VAL A 1 191 ? 6.516 1.124 -8.416 1.00 92.44 191 VAL A O 1
ATOM 1435 N N . MET A 1 192 ? 6.997 0.241 -10.430 1.00 92.12 192 MET A N 1
ATOM 1436 C CA . MET A 1 192 ? 7.884 1.320 -10.867 1.00 92.12 192 MET A CA 1
ATOM 1437 C C . MET A 1 192 ? 7.095 2.495 -11.464 1.00 92.12 192 MET A C 1
ATOM 1439 O O . MET A 1 192 ? 6.050 2.277 -12.085 1.00 92.12 192 MET A O 1
ATOM 1443 N N . PRO A 1 193 ? 7.579 3.743 -11.326 1.00 94.12 193 PRO A N 1
ATOM 1444 C CA . PRO A 1 193 ? 6.899 4.913 -11.867 1.00 94.12 193 PRO A CA 1
ATOM 1445 C C . PRO A 1 193 ? 6.921 4.935 -13.397 1.00 94.12 193 PRO A C 1
ATOM 1447 O O . PRO A 1 193 ? 7.983 4.959 -14.023 1.00 94.12 193 PRO A O 1
ATOM 1450 N N . VAL A 1 194 ? 5.739 5.025 -14.012 1.00 94.38 194 VAL A N 1
ATOM 1451 C CA . VAL A 1 194 ? 5.589 5.026 -15.479 1.00 94.38 194 VAL A CA 1
ATOM 1452 C C . VAL A 1 194 ? 6.196 6.267 -16.141 1.00 94.38 194 VAL A C 1
ATOM 1454 O O . VAL A 1 194 ? 6.530 6.246 -17.320 1.00 94.38 194 VAL A O 1
ATOM 1457 N N . GLY A 1 195 ? 6.368 7.353 -15.380 1.00 92.12 195 GLY A N 1
ATOM 1458 C CA . GLY A 1 195 ? 7.043 8.562 -15.853 1.00 92.12 195 GLY A CA 1
ATOM 1459 C C . GLY A 1 195 ? 8.544 8.376 -16.093 1.00 92.12 195 GLY A C 1
ATOM 1460 O O . GLY A 1 195 ? 9.106 9.095 -16.913 1.00 92.12 195 GLY A O 1
ATOM 1461 N N . ALA A 1 196 ? 9.179 7.421 -15.405 1.00 91.00 196 ALA A N 1
ATOM 1462 C CA . ALA A 1 196 ? 10.592 7.089 -15.591 1.00 91.00 196 ALA A CA 1
ATOM 1463 C C . ALA A 1 196 ? 10.781 5.873 -16.511 1.00 91.00 196 ALA A C 1
ATOM 1465 O O . ALA A 1 196 ? 11.734 5.824 -17.282 1.00 91.00 196 ALA A O 1
ATOM 1466 N N . LEU A 1 197 ? 9.862 4.905 -16.445 1.00 89.19 197 LEU A N 1
ATOM 1467 C CA . LEU A 1 197 ? 9.913 3.667 -17.214 1.00 89.19 197 LEU A CA 1
ATOM 1468 C C . LEU A 1 197 ? 8.608 3.498 -18.005 1.00 89.19 197 LEU A C 1
ATOM 1470 O O . LEU A 1 197 ? 7.583 3.085 -17.461 1.00 89.19 197 LEU A O 1
ATOM 1474 N N . GLY A 1 198 ? 8.639 3.825 -19.300 1.00 91.50 198 GLY A N 1
ATOM 1475 C CA . GLY A 1 198 ? 7.431 3.913 -20.135 1.00 91.50 198 GLY A CA 1
ATOM 1476 C C . GLY A 1 198 ? 6.650 2.602 -20.292 1.00 91.50 198 GLY A C 1
ATOM 1477 O O . GLY A 1 198 ? 5.451 2.623 -20.571 1.00 91.50 198 GLY A O 1
ATOM 1478 N N . ASP A 1 199 ? 7.294 1.456 -20.080 1.00 92.44 199 ASP A N 1
ATOM 1479 C CA . ASP A 1 199 ? 6.679 0.131 -20.121 1.00 92.44 199 ASP A CA 1
ATOM 1480 C C . ASP A 1 199 ? 6.373 -0.457 -18.728 1.00 92.44 199 ASP A C 1
ATOM 1482 O O . ASP A 1 199 ? 5.833 -1.565 -18.655 1.00 92.44 199 ASP A O 1
ATOM 1486 N N . ALA A 1 200 ? 6.596 0.292 -17.636 1.00 92.00 200 ALA A N 1
ATOM 1487 C CA . ALA A 1 200 ? 6.374 -0.153 -16.253 1.00 92.00 200 ALA A CA 1
ATOM 1488 C C . ALA A 1 200 ? 4.989 -0.776 -16.030 1.00 92.00 200 ALA A C 1
ATOM 1490 O O . ALA A 1 200 ? 4.870 -1.823 -15.396 1.00 92.00 200 ALA A O 1
ATOM 1491 N N . GLY A 1 201 ? 3.941 -0.171 -16.603 1.00 92.44 201 GLY A N 1
ATOM 1492 C CA . GLY A 1 201 ? 2.578 -0.699 -16.528 1.00 92.44 201 GLY A CA 1
ATOM 1493 C C . GLY A 1 201 ? 2.447 -2.089 -17.165 1.00 92.44 201 GLY A C 1
ATOM 1494 O O . GLY A 1 201 ? 1.881 -3.003 -16.574 1.00 92.44 201 GLY A O 1
ATOM 1495 N N . ARG A 1 202 ? 3.022 -2.300 -18.355 1.00 94.62 202 ARG A N 1
ATOM 1496 C CA . ARG A 1 202 ? 2.968 -3.609 -19.035 1.00 94.62 202 ARG A CA 1
ATOM 1497 C C . ARG A 1 202 ? 3.786 -4.662 -18.291 1.00 94.62 202 ARG A C 1
ATOM 1499 O O . ARG A 1 202 ? 3.350 -5.815 -18.213 1.00 94.62 202 ARG A O 1
ATOM 1506 N N . GLN A 1 203 ? 4.935 -4.262 -17.749 1.00 94.19 203 GLN A N 1
ATOM 1507 C CA . GLN A 1 203 ? 5.796 -5.129 -16.952 1.00 94.19 203 GLN A CA 1
ATOM 1508 C C . GLN A 1 203 ? 5.075 -5.625 -15.697 1.00 94.19 203 GLN A C 1
ATOM 1510 O O . GLN A 1 203 ? 4.961 -6.836 -15.514 1.00 94.19 203 GLN A O 1
ATOM 1515 N N . VAL A 1 204 ? 4.507 -4.721 -14.885 1.00 95.31 204 VAL A N 1
ATOM 1516 C CA . VAL A 1 204 ? 3.819 -5.119 -13.645 1.00 95.31 204 VAL A CA 1
ATOM 1517 C C . VAL A 1 204 ? 2.619 -6.022 -13.929 1.00 95.31 204 VAL A C 1
ATOM 1519 O O . VAL A 1 204 ? 2.470 -7.041 -13.266 1.00 95.31 204 VAL A O 1
ATOM 1522 N N . PHE A 1 205 ? 1.801 -5.746 -14.953 1.00 96.31 205 PHE A N 1
ATOM 1523 C CA . PHE A 1 205 ? 0.665 -6.624 -15.275 1.00 96.31 205 PHE A CA 1
ATOM 1524 C C . PHE A 1 205 ? 1.105 -8.028 -15.698 1.00 96.31 205 PHE A C 1
ATOM 1526 O O . PHE A 1 205 ? 0.408 -9.006 -15.434 1.00 96.31 205 PHE A O 1
ATOM 1533 N N . THR A 1 206 ? 2.240 -8.134 -16.387 1.00 96.12 206 THR A N 1
ATOM 1534 C CA . THR A 1 206 ? 2.795 -9.428 -16.802 1.00 96.12 206 THR A CA 1
ATOM 1535 C C . THR A 1 206 ? 3.349 -10.186 -15.605 1.00 96.12 206 THR A C 1
ATOM 1537 O O . THR A 1 206 ? 3.046 -11.365 -15.448 1.00 96.12 206 THR A O 1
ATOM 1540 N N . LEU A 1 207 ? 4.077 -9.496 -14.729 1.00 96.44 207 LEU A N 1
ATOM 1541 C CA . LEU A 1 207 ? 4.625 -10.068 -13.506 1.00 96.44 207 LEU A CA 1
ATOM 1542 C C . LEU A 1 207 ? 3.518 -10.535 -12.549 1.00 96.44 207 LEU A C 1
ATOM 1544 O O . LEU A 1 207 ? 3.558 -11.667 -12.087 1.00 96.44 207 LEU A O 1
ATOM 1548 N N . VAL A 1 208 ? 2.477 -9.727 -12.331 1.00 97.38 208 VAL A N 1
ATOM 1549 C CA . VAL A 1 208 ? 1.312 -10.089 -11.500 1.00 97.38 208 VAL A CA 1
ATOM 1550 C C . VAL A 1 208 ? 0.612 -11.348 -12.018 1.00 97.38 208 VAL A C 1
ATOM 1552 O O . VAL A 1 208 ? 0.309 -12.240 -11.228 1.00 97.38 208 VAL A O 1
ATOM 1555 N N . ARG A 1 209 ? 0.403 -11.464 -13.339 1.00 96.75 209 ARG A N 1
ATOM 1556 C CA . ARG A 1 209 ? -0.163 -12.685 -13.940 1.00 96.75 209 ARG A CA 1
ATOM 1557 C C . ARG A 1 209 ? 0.701 -13.909 -13.657 1.00 96.75 209 ARG A C 1
ATOM 1559 O O . ARG A 1 209 ? 0.174 -14.929 -13.234 1.00 96.75 209 ARG A O 1
ATOM 1566 N N . ARG A 1 210 ? 2.020 -13.797 -13.834 1.00 96.56 210 ARG A N 1
ATOM 1567 C CA . ARG A 1 210 ? 2.951 -14.901 -13.557 1.00 96.56 210 ARG A CA 1
ATOM 1568 C C . ARG A 1 210 ? 2.967 -15.290 -12.082 1.00 96.56 210 ARG A C 1
ATOM 1570 O O . ARG A 1 210 ? 2.883 -16.470 -11.772 1.00 96.56 210 ARG A O 1
ATOM 1577 N N . LEU A 1 211 ? 3.002 -14.321 -11.166 1.00 96.50 211 LEU A N 1
ATOM 1578 C CA . LEU A 1 211 ? 2.935 -14.583 -9.721 1.00 96.50 211 LEU A CA 1
ATOM 1579 C C . LEU A 1 211 ? 1.657 -15.346 -9.342 1.00 96.50 211 LEU A C 1
ATOM 1581 O O . LEU A 1 211 ? 1.706 -16.290 -8.553 1.00 96.50 211 LEU A O 1
ATOM 1585 N N . ARG A 1 212 ? 0.522 -14.989 -9.951 1.00 94.88 212 ARG A N 1
ATOM 1586 C CA . ARG A 1 212 ? -0.740 -15.714 -9.786 1.00 94.88 212 ARG A CA 1
ATOM 1587 C C . ARG A 1 212 ? -0.676 -17.132 -10.360 1.00 94.88 212 ARG A C 1
ATOM 1589 O O . ARG A 1 212 ? -1.041 -18.073 -9.661 1.00 94.88 212 ARG A O 1
ATOM 1596 N N . ASP A 1 213 ? -0.291 -17.272 -11.625 1.00 95.00 213 ASP A N 1
ATOM 1597 C CA . ASP A 1 213 ? -0.451 -18.524 -12.374 1.00 95.00 213 ASP A CA 1
ATOM 1598 C C . ASP A 1 213 ? 0.632 -19.559 -12.027 1.00 95.00 213 ASP A C 1
ATOM 1600 O O . ASP A 1 213 ? 0.353 -20.757 -12.009 1.00 95.00 213 ASP A O 1
ATOM 1604 N N . GLU A 1 214 ? 1.854 -19.105 -11.729 1.00 94.81 214 GLU A N 1
ATOM 1605 C CA . GLU A 1 214 ? 3.014 -19.968 -11.478 1.00 94.81 214 GLU A CA 1
ATOM 1606 C C . GLU A 1 214 ? 3.279 -20.184 -9.980 1.00 94.81 214 GLU A C 1
ATOM 1608 O O . GLU A 1 214 ? 3.529 -21.316 -9.568 1.00 94.81 214 GLU A O 1
ATOM 1613 N N . LEU A 1 215 ? 3.214 -19.131 -9.150 1.00 93.25 215 LEU A N 1
ATOM 1614 C CA . LEU A 1 215 ? 3.472 -19.246 -7.703 1.00 93.25 215 LEU A CA 1
ATOM 1615 C C . LEU A 1 215 ? 2.199 -19.420 -6.872 1.00 93.25 215 LEU A C 1
ATOM 1617 O O . LEU A 1 215 ? 2.274 -19.873 -5.730 1.00 93.25 215 LEU A O 1
ATOM 1621 N N . GLY A 1 216 ? 1.028 -19.079 -7.418 1.00 93.44 216 GLY A N 1
ATOM 1622 C CA . GLY A 1 216 ? -0.234 -19.195 -6.694 1.00 93.44 216 GLY A CA 1
ATOM 1623 C C . GLY A 1 216 ? -0.274 -18.323 -5.440 1.00 93.44 216 GLY A C 1
ATOM 1624 O O . GLY A 1 216 ? -0.829 -18.747 -4.429 1.00 93.44 216 GLY A O 1
ATOM 1625 N N . VAL A 1 217 ? 0.318 -17.130 -5.476 1.00 96.25 217 VAL A N 1
ATOM 1626 C CA . VAL A 1 217 ? 0.367 -16.199 -4.335 1.00 96.25 217 VAL A CA 1
ATOM 1627 C C . VAL A 1 217 ? -0.511 -14.979 -4.573 1.00 96.25 217 VAL A C 1
ATOM 1629 O O . VAL A 1 217 ? -0.678 -14.527 -5.706 1.00 96.25 217 VAL A O 1
ATOM 1632 N N . ASN A 1 218 ? -1.063 -14.431 -3.494 1.00 98.00 218 ASN A N 1
ATOM 1633 C CA . ASN A 1 218 ? -1.739 -13.140 -3.550 1.00 98.00 218 ASN A CA 1
ATOM 1634 C C . ASN A 1 218 ? -0.712 -12.028 -3.787 1.00 98.00 218 ASN A C 1
ATOM 1636 O O . ASN A 1 218 ? 0.467 -12.183 -3.469 1.00 98.00 218 ASN A O 1
ATOM 1640 N N . THR A 1 219 ? -1.151 -10.904 -4.347 1.00 98.19 219 THR A N 1
ATOM 1641 C CA . THR A 1 219 ? -0.262 -9.779 -4.661 1.00 98.19 219 THR A CA 1
ATOM 1642 C C . THR A 1 219 ? -0.819 -8.449 -4.172 1.00 98.19 219 THR A C 1
ATOM 1644 O O . THR A 1 219 ? -2.035 -8.221 -4.192 1.00 98.19 219 THR A O 1
ATOM 1647 N N . THR A 1 220 ? 0.090 -7.574 -3.745 1.00 98.38 220 THR A N 1
ATOM 1648 C CA . THR A 1 220 ? -0.190 -6.207 -3.301 1.00 98.38 220 THR A CA 1
ATOM 1649 C C . THR A 1 220 ? 0.728 -5.210 -4.001 1.00 98.38 220 THR A C 1
ATOM 1651 O O . THR A 1 220 ? 1.682 -5.603 -4.666 1.00 98.38 220 THR A O 1
ATOM 1654 N N . CYS A 1 221 ? 0.440 -3.917 -3.874 1.00 96.88 221 CYS A N 1
ATOM 1655 C CA . CYS A 1 221 ? 1.378 -2.861 -4.242 1.00 96.88 221 CYS A CA 1
ATOM 1656 C C . CYS A 1 221 ? 1.049 -1.540 -3.549 1.00 96.88 221 CYS A C 1
ATOM 1658 O O . CYS A 1 221 ? -0.113 -1.288 -3.218 1.00 96.88 221 CYS A O 1
ATOM 1660 N N . GLY A 1 222 ? 2.034 -0.647 -3.449 1.00 96.06 222 GLY A N 1
ATOM 1661 C CA . GLY A 1 222 ? 1.782 0.784 -3.268 1.00 96.06 222 GLY A CA 1
ATOM 1662 C C . GLY A 1 222 ? 1.192 1.400 -4.542 1.00 96.06 222 GLY A C 1
ATOM 1663 O O . GLY A 1 222 ? 1.926 1.712 -5.485 1.00 96.06 222 GLY A O 1
ATOM 1664 N N . ALA A 1 223 ? -0.129 1.607 -4.591 1.00 93.00 223 ALA A N 1
ATOM 1665 C CA . ALA A 1 223 ? -0.820 2.033 -5.817 1.00 93.00 223 ALA A CA 1
ATOM 1666 C C . ALA A 1 223 ? -0.358 3.403 -6.324 1.00 93.00 223 ALA A C 1
ATOM 1668 O O . ALA A 1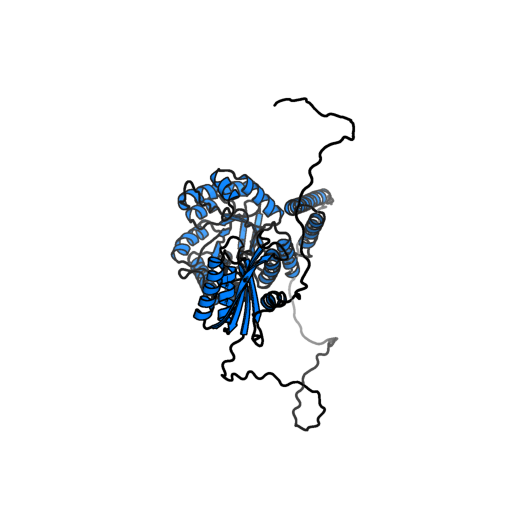 223 ? -0.444 3.699 -7.514 1.00 93.00 223 ALA A O 1
ATOM 1669 N N . SER A 1 224 ? 0.124 4.261 -5.425 1.00 90.19 224 SER A N 1
ATOM 1670 C CA . SER A 1 224 ? 0.573 5.604 -5.771 1.00 90.19 224 SER A CA 1
ATOM 1671 C C . SER A 1 224 ? 1.939 5.618 -6.480 1.00 90.19 224 SER A C 1
ATOM 1673 O O . SER A 1 224 ? 2.250 6.608 -7.153 1.00 90.19 224 SER A O 1
ATOM 1675 N N . ASN A 1 225 ? 2.721 4.533 -6.420 1.00 93.06 225 ASN A N 1
ATOM 1676 C CA . ASN A 1 225 ? 4.072 4.468 -6.992 1.00 93.06 225 ASN A CA 1
ATOM 1677 C C . ASN A 1 225 ? 4.074 4.570 -8.524 1.00 93.06 225 ASN A C 1
ATOM 1679 O O . ASN A 1 225 ? 4.912 5.274 -9.088 1.00 93.06 225 ASN A O 1
ATOM 1683 N N . ILE A 1 226 ? 3.085 3.972 -9.203 1.00 95.06 226 ILE A N 1
ATOM 1684 C CA . ILE A 1 226 ? 2.988 3.990 -10.677 1.00 95.06 226 ILE A CA 1
ATOM 1685 C C . ILE A 1 226 ? 2.959 5.408 -11.253 1.00 95.06 226 ILE A C 1
ATOM 1687 O O . ILE A 1 226 ? 3.499 5.658 -12.327 1.00 95.06 226 ILE A O 1
ATOM 1691 N N . SER A 1 227 ? 2.333 6.346 -10.543 1.00 94.88 227 SER A N 1
ATOM 1692 C CA . SER A 1 227 ? 2.116 7.722 -10.991 1.00 94.88 227 SER A CA 1
ATOM 1693 C C . SER A 1 227 ? 3.065 8.724 -10.336 1.00 94.88 227 SER A C 1
ATOM 1695 O O . SER A 1 227 ? 2.851 9.934 -10.444 1.00 94.88 227 SER A O 1
ATOM 1697 N N . PHE A 1 228 ? 4.084 8.259 -9.608 1.00 93.44 228 PHE A N 1
ATOM 1698 C CA . PHE A 1 228 ? 5.024 9.143 -8.928 1.00 93.44 228 PHE A CA 1
ATOM 1699 C C . PHE A 1 228 ? 5.703 10.105 -9.921 1.00 93.44 228 PHE A C 1
ATOM 1701 O O . PHE A 1 228 ? 6.068 9.725 -11.031 1.00 93.44 228 PHE A O 1
ATOM 1708 N N . GLY A 1 229 ? 5.821 11.378 -9.530 1.00 90.38 229 GLY A N 1
ATOM 1709 C CA . GLY A 1 229 ? 6.403 12.443 -10.357 1.00 90.38 229 GLY A CA 1
ATOM 1710 C C . GLY A 1 229 ? 5.501 13.014 -11.463 1.00 90.38 229 GLY A C 1
ATOM 1711 O O . GLY A 1 229 ? 5.890 13.987 -12.104 1.00 90.38 229 GLY A O 1
ATOM 1712 N N . LEU A 1 230 ? 4.297 12.474 -11.685 1.00 92.75 230 LEU A N 1
ATOM 1713 C CA . LEU A 1 230 ? 3.404 12.920 -12.763 1.00 92.75 230 LEU A CA 1
ATOM 1714 C C . LEU A 1 230 ? 2.324 13.914 -12.287 1.00 92.75 230 LEU A C 1
ATOM 1716 O O . LEU A 1 230 ? 1.906 13.871 -11.128 1.00 92.75 230 LEU A O 1
ATOM 1720 N N . PRO A 1 231 ? 1.815 14.802 -13.165 1.00 92.62 231 PRO A N 1
ATOM 1721 C CA . PRO A 1 231 ? 0.600 15.572 -12.899 1.00 92.62 231 PRO A CA 1
ATOM 1722 C C . PRO A 1 231 ? -0.649 14.678 -12.976 1.00 92.62 231 PRO A C 1
ATOM 1724 O O . PRO A 1 231 ? -0.635 13.629 -13.613 1.00 92.62 231 PRO A O 1
ATOM 1727 N N . ASN A 1 232 ? -1.760 15.109 -12.364 1.00 90.94 232 ASN A N 1
ATOM 1728 C CA . ASN A 1 232 ? -3.063 14.420 -12.436 1.00 90.94 232 ASN A CA 1
ATOM 1729 C C . ASN A 1 232 ? -3.015 12.914 -12.090 1.00 90.94 232 ASN A C 1
ATOM 1731 O O . ASN A 1 232 ? -3.724 12.099 -12.680 1.00 90.94 232 ASN A O 1
ATOM 1735 N N . ARG A 1 233 ? -2.202 12.559 -11.087 1.00 94.75 233 ARG A N 1
ATOM 1736 C CA . ARG A 1 233 ? -1.917 11.182 -10.639 1.00 94.75 233 ARG A CA 1
ATOM 1737 C C . ARG A 1 233 ? -3.157 10.317 -10.425 1.00 94.75 233 ARG A C 1
ATOM 1739 O O . ARG A 1 233 ? -3.139 9.142 -10.770 1.00 94.75 233 ARG A O 1
ATOM 1746 N N . HIS A 1 234 ? -4.235 10.906 -9.915 1.00 94.94 234 HIS A N 1
ATOM 1747 C CA . HIS A 1 234 ? -5.485 10.202 -9.622 1.00 94.94 234 HIS A CA 1
ATOM 1748 C C . HIS A 1 234 ? -6.109 9.540 -10.854 1.00 94.94 234 HIS A C 1
ATOM 1750 O O . HIS A 1 234 ? -6.582 8.413 -10.765 1.00 94.94 234 HIS A O 1
ATOM 1756 N N . GLY A 1 235 ? -6.043 10.186 -12.025 1.00 95.38 235 GLY A N 1
ATOM 1757 C CA . GLY A 1 235 ? -6.537 9.583 -13.267 1.00 95.38 235 GLY A CA 1
ATOM 1758 C C . GLY A 1 235 ? -5.713 8.367 -13.698 1.00 95.38 235 GLY A C 1
ATOM 1759 O O . GLY A 1 235 ? -6.269 7.373 -14.154 1.00 95.38 235 GLY A O 1
ATOM 1760 N N . ILE A 1 236 ? -4.391 8.417 -13.496 1.00 95.88 236 ILE A N 1
ATOM 1761 C CA . ILE A 1 236 ? -3.491 7.293 -13.788 1.00 95.88 236 ILE A CA 1
ATOM 1762 C C . ILE A 1 236 ? -3.755 6.145 -12.815 1.00 95.88 236 ILE A C 1
ATOM 1764 O O . ILE A 1 236 ? -3.920 5.011 -13.253 1.00 95.88 236 ILE A O 1
ATOM 1768 N N . ASN A 1 237 ? -3.849 6.431 -11.514 1.00 96.94 237 ASN A N 1
ATOM 1769 C CA . ASN A 1 237 ? -4.123 5.422 -10.491 1.00 96.94 237 ASN A CA 1
ATOM 1770 C C . ASN A 1 237 ? -5.478 4.736 -10.729 1.00 96.94 237 ASN A C 1
ATOM 1772 O O . ASN A 1 237 ? -5.566 3.511 -10.676 1.00 96.94 237 ASN A O 1
ATOM 1776 N N . ALA A 1 238 ? -6.517 5.510 -11.060 1.00 96.88 238 ALA A N 1
ATOM 1777 C CA . ALA A 1 238 ? -7.855 4.996 -11.344 1.00 96.88 238 ALA A CA 1
ATOM 1778 C C . ALA A 1 238 ? -7.929 4.154 -12.629 1.00 96.88 238 ALA A C 1
ATOM 1780 O O . ALA A 1 238 ? -8.779 3.277 -12.728 1.00 96.88 238 ALA A O 1
ATOM 1781 N N . ALA A 1 239 ? -7.036 4.369 -13.599 1.00 97.12 239 ALA A N 1
ATOM 1782 C CA . ALA A 1 239 ? -6.893 3.477 -14.750 1.00 97.12 239 ALA A CA 1
ATOM 1783 C C . ALA A 1 239 ? -6.046 2.236 -14.413 1.00 97.12 239 ALA A C 1
ATOM 1785 O O . ALA A 1 239 ? -6.361 1.124 -14.835 1.00 97.12 239 ALA A O 1
ATOM 1786 N N . PHE A 1 240 ? -4.973 2.421 -13.642 1.00 97.81 240 PHE A N 1
ATOM 1787 C CA . PHE A 1 240 ? -4.038 1.372 -13.243 1.00 97.81 240 PHE A CA 1
ATOM 1788 C C . PHE A 1 240 ? -4.704 0.282 -12.400 1.00 97.81 240 PHE A C 1
ATOM 1790 O O . PHE A 1 240 ? -4.546 -0.896 -12.712 1.00 97.81 240 PHE A O 1
ATOM 1797 N N . LEU A 1 241 ? -5.469 0.661 -11.374 1.00 98.12 241 LEU A N 1
ATOM 1798 C CA . LEU A 1 241 ? -6.059 -0.275 -10.413 1.00 98.12 241 LEU A CA 1
ATOM 1799 C C . LEU A 1 241 ? -6.977 -1.322 -11.081 1.00 98.12 241 LEU A C 1
ATOM 1801 O O . LEU A 1 241 ? -6.724 -2.510 -10.892 1.00 98.12 241 LEU A O 1
ATOM 1805 N N . PRO A 1 242 ? -7.961 -0.964 -11.936 1.00 98.19 242 PRO A N 1
ATOM 1806 C CA . PRO A 1 242 ? -8.748 -1.947 -12.688 1.00 98.19 242 PRO A CA 1
ATOM 1807 C C . PRO A 1 242 ? -7.915 -2.855 -13.597 1.00 98.19 242 PRO A C 1
ATOM 1809 O O . PRO A 1 242 ? -8.203 -4.046 -13.703 1.00 98.19 242 PRO A O 1
ATOM 1812 N N . MET A 1 243 ? -6.874 -2.319 -14.246 1.00 98.19 243 MET A N 1
ATOM 1813 C CA . MET A 1 243 ? -5.981 -3.124 -15.089 1.00 98.19 243 MET A CA 1
ATOM 1814 C C . MET A 1 243 ? -5.158 -4.116 -14.259 1.00 98.19 243 MET A C 1
ATOM 1816 O O . MET A 1 243 ? -4.980 -5.261 -14.676 1.00 98.19 243 MET A O 1
ATOM 1820 N N . ALA A 1 244 ? -4.695 -3.705 -13.076 1.00 98.00 244 ALA A N 1
ATOM 1821 C CA . ALA A 1 244 ? -3.989 -4.569 -12.138 1.00 98.00 244 ALA A CA 1
ATOM 1822 C C . ALA A 1 244 ? -4.913 -5.667 -11.589 1.00 98.00 244 ALA A C 1
ATOM 1824 O O . ALA A 1 244 ? -4.535 -6.838 -11.607 1.00 98.00 244 ALA A O 1
ATOM 1825 N N . ILE A 1 245 ? -6.145 -5.317 -11.201 1.00 98.06 245 ILE A N 1
ATOM 1826 C CA . ILE A 1 245 ? -7.187 -6.271 -10.786 1.00 98.06 245 ILE A CA 1
ATOM 1827 C C . ILE A 1 245 ? -7.436 -7.302 -11.893 1.00 98.06 245 ILE A C 1
ATOM 1829 O O . ILE A 1 245 ? -7.370 -8.505 -11.649 1.00 98.06 245 ILE A O 1
ATOM 1833 N N . GLY A 1 246 ? -7.643 -6.850 -13.134 1.00 97.12 246 GLY A N 1
ATOM 1834 C CA . GLY A 1 246 ? -7.848 -7.737 -14.284 1.00 97.12 246 GLY A CA 1
ATOM 1835 C C . GLY A 1 246 ? -6.639 -8.628 -14.602 1.00 97.12 246 GLY A C 1
ATOM 1836 O O . GLY A 1 246 ? -6.803 -9.725 -15.133 1.00 97.12 246 GLY A O 1
ATOM 1837 N N . ALA A 1 247 ? -5.424 -8.193 -14.253 1.00 97.00 247 ALA A N 1
ATOM 1838 C CA . ALA A 1 247 ? -4.215 -9.008 -14.348 1.00 97.00 247 ALA A CA 1
ATOM 1839 C C . ALA A 1 247 ? -4.090 -10.048 -13.216 1.00 97.00 247 ALA A C 1
ATOM 1841 O O . ALA A 1 247 ? -3.324 -10.997 -13.362 1.00 97.00 247 ALA A O 1
ATOM 1842 N N . GLY A 1 248 ? -4.850 -9.916 -12.127 1.00 96.44 248 GLY A N 1
ATOM 1843 C CA . GLY A 1 248 ? -4.821 -10.827 -10.980 1.00 96.44 248 GLY A CA 1
ATOM 1844 C C . GLY A 1 248 ? -4.278 -10.215 -9.688 1.00 96.44 248 GLY A C 1
ATOM 1845 O O . GLY A 1 248 ? -3.988 -10.965 -8.760 1.00 96.44 248 GLY A O 1
ATOM 1846 N N . MET A 1 249 ? -4.134 -8.888 -9.607 1.00 98.00 249 MET A N 1
ATOM 1847 C CA . MET A 1 249 ? -3.761 -8.221 -8.360 1.00 98.00 249 MET A CA 1
ATOM 1848 C C . MET A 1 249 ? -4.911 -8.271 -7.357 1.00 98.00 249 MET A C 1
ATOM 1850 O O . MET A 1 249 ? -6.053 -7.974 -7.705 1.00 98.00 249 MET A O 1
ATOM 1854 N N . THR A 1 250 ? -4.609 -8.626 -6.110 1.00 98.31 250 THR A N 1
ATOM 1855 C CA . THR A 1 250 ? -5.633 -8.931 -5.097 1.00 98.31 250 THR A CA 1
ATOM 1856 C C . THR A 1 250 ? -5.811 -7.838 -4.048 1.00 98.31 250 THR A C 1
ATOM 1858 O O . THR A 1 250 ? -6.882 -7.732 -3.448 1.00 98.31 250 THR A O 1
ATOM 1861 N N . SER A 1 251 ? -4.791 -7.010 -3.825 1.00 98.69 251 SER A N 1
ATOM 1862 C CA . SER A 1 251 ? -4.857 -5.879 -2.901 1.00 98.69 251 SER A CA 1
ATOM 1863 C C . SER A 1 251 ? -3.991 -4.708 -3.357 1.00 98.69 251 SER A C 1
ATOM 1865 O O . SER A 1 251 ? -3.135 -4.854 -4.227 1.00 98.69 251 SER A O 1
ATOM 1867 N N . ALA A 1 252 ? -4.189 -3.540 -2.749 1.00 98.38 252 ALA A N 1
ATOM 1868 C CA . ALA A 1 252 ? -3.235 -2.439 -2.834 1.00 98.38 252 ALA A CA 1
ATOM 1869 C C . ALA A 1 252 ? -3.257 -1.572 -1.574 1.00 98.38 252 ALA A C 1
ATOM 1871 O O . ALA A 1 252 ? -4.315 -1.346 -0.980 1.00 98.38 252 ALA A O 1
ATOM 1872 N N . ILE A 1 253 ? -2.080 -1.056 -1.226 1.00 98.38 253 ILE A N 1
ATOM 1873 C CA . ILE A 1 253 ? -1.871 0.004 -0.244 1.00 98.38 253 ILE A CA 1
ATOM 1874 C C . ILE A 1 253 ? -2.087 1.333 -0.970 1.00 98.38 253 ILE A C 1
ATOM 1876 O O . ILE A 1 253 ? -1.393 1.646 -1.944 1.00 98.38 253 ILE A O 1
ATOM 1880 N N . MET A 1 254 ? -3.131 2.059 -0.576 1.00 97.00 254 MET A N 1
ATOM 1881 C CA . MET A 1 254 ? -3.566 3.279 -1.253 1.00 97.00 254 MET A CA 1
ATOM 1882 C C . MET A 1 254 ? -4.395 4.184 -0.343 1.00 97.00 254 MET A C 1
ATOM 1884 O O . MET A 1 254 ? -4.901 3.764 0.694 1.00 97.00 254 MET A O 1
ATOM 1888 N N . ASN A 1 255 ? -4.600 5.436 -0.753 1.00 96.56 255 ASN A N 1
ATOM 1889 C CA . ASN A 1 255 ? -5.500 6.354 -0.061 1.00 96.56 255 ASN A CA 1
ATOM 1890 C C . ASN A 1 255 ? -6.973 6.119 -0.470 1.00 96.56 255 ASN A C 1
ATOM 1892 O O . ASN A 1 255 ? -7.367 6.540 -1.563 1.00 96.56 255 ASN A O 1
ATOM 1896 N N . PRO A 1 256 ? -7.822 5.549 0.407 1.00 97.19 256 PRO A N 1
ATOM 1897 C CA . PRO A 1 256 ? -9.223 5.262 0.100 1.00 97.19 256 PRO A CA 1
ATOM 1898 C C . PRO A 1 256 ? -10.099 6.519 0.088 1.00 97.19 256 PRO A C 1
ATOM 1900 O O . PRO A 1 256 ? -11.204 6.477 -0.428 1.00 97.19 256 PRO A O 1
ATOM 1903 N N . VAL A 1 257 ? -9.633 7.658 0.615 1.00 96.38 257 VAL A N 1
ATOM 1904 C CA . VAL A 1 257 ? -10.389 8.930 0.642 1.00 96.38 257 VAL A CA 1
ATOM 1905 C C . VAL A 1 257 ? -10.456 9.571 -0.755 1.00 96.38 257 VAL A C 1
ATOM 1907 O O . VAL A 1 257 ? -11.066 10.619 -0.965 1.00 96.38 257 VAL A O 1
ATOM 1910 N N . ARG A 1 258 ? -9.822 8.956 -1.758 1.00 94.88 258 ARG A N 1
ATOM 1911 C CA . ARG A 1 258 ? -9.928 9.376 -3.152 1.00 94.88 258 ARG A CA 1
ATOM 1912 C C . ARG A 1 258 ? -11.073 8.640 -3.837 1.00 94.88 258 ARG A C 1
ATOM 1914 O O . ARG A 1 258 ? -10.974 7.461 -4.165 1.00 94.88 258 ARG A O 1
ATOM 1921 N N . SER A 1 259 ? -12.164 9.369 -4.065 1.00 95.12 259 SER A N 1
ATOM 1922 C CA . SER A 1 259 ? -13.385 8.825 -4.663 1.00 95.12 259 SER A CA 1
ATOM 1923 C C . SER A 1 259 ? -13.169 8.257 -6.064 1.00 95.12 259 SER A C 1
ATOM 1925 O O . SER A 1 259 ? -13.778 7.245 -6.383 1.00 95.12 259 SER A O 1
ATOM 1927 N N . VAL A 1 260 ? -12.289 8.859 -6.872 1.00 96.12 260 VAL A N 1
ATOM 1928 C CA . VAL A 1 260 ? -12.027 8.437 -8.260 1.00 96.12 260 VAL A CA 1
ATOM 1929 C C . VAL A 1 260 ? -11.424 7.030 -8.305 1.00 96.12 260 VAL A C 1
ATOM 1931 O O . VAL A 1 260 ? -11.888 6.172 -9.053 1.00 96.12 260 VAL A O 1
ATOM 1934 N N . GLU A 1 261 ? -10.421 6.755 -7.472 1.00 97.31 261 GLU A N 1
ATOM 1935 C CA . GLU A 1 261 ? -9.826 5.426 -7.359 1.00 97.31 261 GLU A CA 1
ATOM 1936 C C . GLU A 1 261 ? -10.803 4.412 -6.742 1.00 97.31 261 GLU A C 1
ATOM 1938 O O . GLU A 1 261 ? -10.891 3.281 -7.222 1.00 97.31 261 GLU A O 1
ATOM 1943 N N . MET A 1 262 ? -11.585 4.808 -5.730 1.00 98.06 262 MET A N 1
ATOM 1944 C CA . MET A 1 262 ? -12.599 3.925 -5.136 1.00 98.06 262 MET A CA 1
ATOM 1945 C C . MET A 1 262 ? -13.728 3.582 -6.116 1.00 98.06 262 MET A C 1
ATOM 1947 O O . MET A 1 262 ? -14.178 2.437 -6.149 1.00 98.06 262 MET A O 1
ATOM 1951 N N . GLU A 1 263 ? -14.164 4.536 -6.941 1.00 97.88 263 GLU A N 1
ATOM 1952 C CA . GLU A 1 263 ? -15.128 4.313 -8.022 1.00 97.88 263 GLU A CA 1
ATOM 1953 C C . GLU A 1 263 ? -14.590 3.294 -9.028 1.00 97.88 263 GLU A C 1
ATOM 1955 O O . GLU A 1 263 ? -15.272 2.314 -9.335 1.00 97.88 263 GLU A O 1
ATOM 1960 N N . ALA A 1 264 ? -13.339 3.464 -9.464 1.00 98.12 264 ALA A N 1
ATOM 1961 C CA . ALA A 1 264 ? -12.687 2.540 -10.384 1.00 98.12 264 ALA A CA 1
ATOM 1962 C C . ALA A 1 264 ? -12.578 1.116 -9.811 1.00 98.12 264 ALA A C 1
ATOM 1964 O O . ALA A 1 264 ? -12.892 0.148 -10.505 1.00 98.12 264 ALA A O 1
ATOM 1965 N N . ILE A 1 265 ? -12.202 0.973 -8.535 1.00 98.31 265 ILE A N 1
ATOM 1966 C CA . ILE A 1 265 ? -12.125 -0.332 -7.858 1.00 98.31 265 ILE A CA 1
ATOM 1967 C C . ILE A 1 265 ? -13.505 -0.983 -7.741 1.00 98.31 265 ILE A C 1
ATOM 1969 O O . ILE A 1 265 ? -13.647 -2.174 -8.017 1.00 98.31 265 ILE A O 1
ATOM 1973 N N . ARG A 1 266 ? -14.539 -0.234 -7.342 1.00 98.06 266 ARG A N 1
ATOM 1974 C CA . ARG A 1 266 ? -15.903 -0.777 -7.206 1.00 98.06 266 ARG A CA 1
ATOM 1975 C C . ARG A 1 266 ? -16.460 -1.218 -8.561 1.00 98.06 266 ARG A C 1
ATOM 1977 O O . ARG A 1 266 ? -17.064 -2.286 -8.635 1.00 98.06 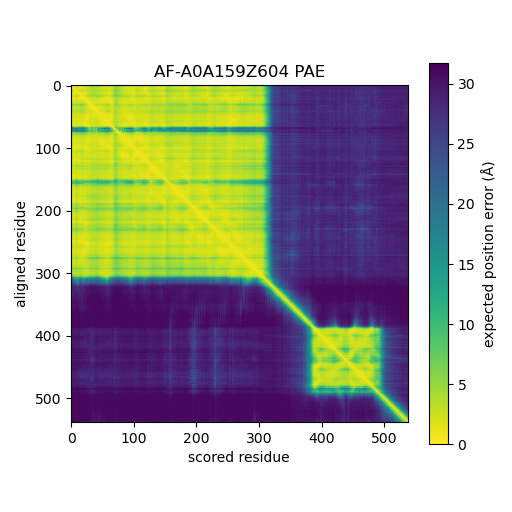266 ARG A O 1
ATOM 1984 N N . ALA A 1 267 ? -16.204 -0.453 -9.622 1.00 98.00 267 ALA A N 1
ATOM 1985 C CA . ALA A 1 267 ? -16.554 -0.842 -10.985 1.00 98.00 267 ALA A CA 1
ATOM 1986 C C . ALA A 1 267 ? -15.810 -2.118 -11.414 1.00 98.00 267 ALA A C 1
ATOM 1988 O O . ALA A 1 267 ? -16.432 -3.046 -11.929 1.00 98.00 267 ALA A O 1
ATOM 1989 N N . ALA A 1 268 ? -14.501 -2.201 -11.148 1.00 98.19 268 ALA A N 1
ATOM 1990 C CA . ALA A 1 268 ? -13.699 -3.385 -11.445 1.00 98.19 268 ALA A CA 1
ATOM 1991 C C . ALA A 1 268 ? -14.204 -4.624 -10.692 1.00 98.19 268 ALA A C 1
ATOM 1993 O O . ALA A 1 268 ? -14.401 -5.663 -11.311 1.00 98.19 268 ALA A O 1
ATOM 1994 N N . ASN A 1 269 ? -14.504 -4.510 -9.394 1.00 98.12 269 ASN A N 1
ATOM 1995 C CA . ASN A 1 269 ? -15.088 -5.602 -8.609 1.00 98.12 269 ASN A CA 1
ATOM 1996 C C . ASN A 1 269 ? -16.403 -6.103 -9.218 1.00 98.12 269 ASN A C 1
ATOM 1998 O O . ASN A 1 269 ? -16.615 -7.310 -9.305 1.00 98.12 269 ASN A O 1
ATOM 2002 N N . PHE A 1 270 ? -17.275 -5.203 -9.679 1.00 97.44 270 PHE A N 1
ATOM 2003 C CA . PHE A 1 270 ? -18.517 -5.613 -10.329 1.00 97.44 270 PHE A CA 1
ATOM 2004 C C . PHE A 1 270 ? -18.260 -6.328 -11.665 1.00 97.44 270 PHE A C 1
ATOM 2006 O O . PHE A 1 270 ? -18.812 -7.402 -11.902 1.00 97.44 270 PHE A O 1
ATOM 2013 N N . LEU A 1 271 ? -17.365 -5.793 -12.502 1.00 97.12 271 LEU A N 1
ATOM 2014 C CA . LEU A 1 271 ? -16.990 -6.398 -13.789 1.00 97.12 271 LEU A CA 1
ATOM 2015 C C . LEU A 1 271 ? -16.306 -7.765 -13.637 1.00 97.12 271 LEU A C 1
ATOM 2017 O O . LEU A 1 271 ? -16.502 -8.642 -14.475 1.00 97.12 271 LEU A O 1
ATOM 2021 N N . MET A 1 272 ? -15.541 -7.956 -12.562 1.00 96.31 272 MET A N 1
ATOM 2022 C CA . MET A 1 272 ? -14.876 -9.219 -12.229 1.00 96.31 272 MET A CA 1
ATOM 2023 C C . MET A 1 272 ? -15.799 -10.217 -11.515 1.00 96.31 272 MET A C 1
ATOM 2025 O O . MET A 1 272 ? -15.363 -11.310 -11.172 1.00 96.31 272 MET A O 1
ATOM 2029 N N . ASN A 1 273 ? -17.081 -9.878 -11.319 1.00 95.69 273 ASN A N 1
ATOM 2030 C CA . ASN A 1 273 ? -18.065 -10.689 -10.595 1.00 95.69 273 ASN A CA 1
ATOM 2031 C C . ASN A 1 273 ? -17.712 -10.919 -9.107 1.00 95.69 273 ASN A C 1
ATOM 2033 O O . ASN A 1 273 ? -18.077 -11.933 -8.518 1.00 95.69 273 ASN A O 1
ATOM 2037 N N . HIS A 1 274 ? -17.026 -9.954 -8.491 1.00 95.75 274 HIS A N 1
ATOM 2038 C CA . HIS A 1 274 ? -16.722 -9.924 -7.055 1.00 95.75 274 HIS A CA 1
ATOM 2039 C C . HIS A 1 274 ? -17.749 -9.090 -6.256 1.00 95.75 274 HIS A C 1
ATOM 2041 O O . HIS A 1 274 ? -17.671 -9.003 -5.035 1.00 95.75 274 HIS A O 1
ATOM 2047 N N . ASP A 1 275 ? -18.732 -8.475 -6.924 1.00 95.94 275 ASP A N 1
ATOM 2048 C CA . ASP A 1 275 ? -19.906 -7.839 -6.309 1.00 95.94 275 ASP A CA 1
ATOM 2049 C C . ASP A 1 275 ? -21.178 -8.491 -6.860 1.00 95.94 275 ASP A C 1
ATOM 2051 O O . ASP A 1 275 ? -21.677 -8.135 -7.932 1.00 95.94 275 ASP A O 1
ATOM 2055 N N . ALA A 1 276 ? -21.685 -9.492 -6.137 1.00 91.88 276 ALA A N 1
ATOM 2056 C CA . ALA A 1 276 ? -22.842 -10.264 -6.564 1.00 91.88 276 ALA A CA 1
ATOM 2057 C C . ALA A 1 276 ? -24.058 -9.349 -6.792 1.00 91.88 276 ALA A C 1
ATOM 2059 O O . ALA A 1 276 ? -24.570 -8.716 -5.869 1.00 91.88 276 ALA A O 1
ATOM 2060 N N . ASN A 1 277 ? -24.557 -9.326 -8.031 1.00 92.38 277 ASN A N 1
ATOM 2061 C CA . ASN A 1 277 ? -25.671 -8.477 -8.474 1.00 92.38 277 ASN A CA 1
ATOM 2062 C C . ASN A 1 277 ? -25.414 -6.956 -8.370 1.00 92.38 277 ASN A C 1
ATOM 2064 O O . ASN A 1 277 ? -26.372 -6.183 -8.421 1.00 92.38 277 ASN A O 1
ATOM 2068 N N . GLY A 1 278 ? -24.160 -6.511 -8.224 1.00 94.19 278 GLY A N 1
ATOM 2069 C CA . GLY A 1 278 ? -23.812 -5.085 -8.189 1.00 94.19 278 GLY A CA 1
ATOM 2070 C C . GLY A 1 278 ? -24.334 -4.346 -6.951 1.00 94.19 278 GLY A C 1
ATOM 2071 O O . GLY A 1 278 ? -24.619 -3.147 -7.010 1.00 94.19 278 GLY A O 1
ATOM 2072 N N . THR A 1 279 ? -24.550 -5.053 -5.841 1.00 94.38 279 THR A N 1
ATOM 2073 C CA . THR A 1 279 ? -25.155 -4.475 -4.632 1.00 94.38 279 THR A CA 1
ATOM 2074 C C . THR A 1 279 ? -24.296 -3.383 -4.002 1.00 94.38 279 THR A C 1
ATOM 2076 O O . THR A 1 279 ? -24.823 -2.328 -3.627 1.00 94.38 279 THR A O 1
ATOM 2079 N N . GLU A 1 280 ? -22.982 -3.594 -3.921 1.00 94.50 280 GLU A N 1
ATOM 2080 C CA . GLU A 1 280 ? -22.059 -2.594 -3.387 1.00 94.50 280 GLU A CA 1
ATOM 2081 C C . GLU A 1 280 ? -21.865 -1.441 -4.377 1.00 94.50 280 GLU A C 1
ATOM 2083 O O . GLU A 1 280 ? -21.786 -0.288 -3.949 1.00 94.50 280 GLU A O 1
ATOM 2088 N N . TRP A 1 281 ? -21.898 -1.702 -5.688 1.00 96.44 281 TRP A N 1
ATOM 2089 C CA . TRP A 1 281 ? -21.914 -0.661 -6.720 1.00 96.44 281 TRP A CA 1
ATOM 2090 C C . TRP A 1 281 ? -23.129 0.269 -6.592 1.00 96.44 281 TRP A C 1
ATOM 2092 O O . TRP A 1 281 ? -22.979 1.490 -6.513 1.00 96.44 281 TRP A O 1
ATOM 2102 N N . ILE A 1 282 ? -24.341 -0.289 -6.493 1.00 95.75 282 ILE A N 1
ATOM 2103 C CA . ILE A 1 282 ? -25.585 0.489 -6.336 1.00 95.75 282 ILE A CA 1
ATOM 2104 C C . ILE A 1 282 ? -25.554 1.317 -5.047 1.00 95.75 282 ILE A C 1
ATOM 2106 O O . ILE A 1 282 ? -26.013 2.463 -5.015 1.00 95.75 282 ILE A O 1
ATOM 2110 N N . ARG A 1 283 ? -25.014 0.748 -3.966 1.00 94.38 283 ARG A N 1
ATOM 2111 C CA . ARG A 1 283 ? -24.837 1.464 -2.703 1.00 94.38 283 ARG A CA 1
ATOM 2112 C C . ARG A 1 283 ? -23.851 2.620 -2.855 1.00 94.38 283 ARG A C 1
ATOM 2114 O O . ARG A 1 283 ? -24.152 3.723 -2.401 1.00 94.38 283 ARG A O 1
ATOM 2121 N N . PHE A 1 284 ? -22.710 2.377 -3.493 1.00 95.75 284 PHE A N 1
ATOM 2122 C CA . PHE A 1 284 ? -21.663 3.372 -3.702 1.00 95.75 284 PHE A CA 1
ATOM 2123 C C . PHE A 1 284 ? -22.117 4.518 -4.616 1.00 95.75 284 PHE A C 1
ATOM 2125 O O . PHE A 1 284 ? -21.787 5.670 -4.351 1.00 95.75 284 PHE A O 1
ATOM 2132 N N . ALA A 1 285 ? -22.970 4.251 -5.609 1.00 95.19 285 ALA A N 1
ATOM 2133 C CA . ALA A 1 285 ? -23.548 5.294 -6.458 1.00 95.19 285 ALA A CA 1
ATOM 2134 C C . ALA A 1 285 ? -24.254 6.395 -5.642 1.00 95.19 285 ALA A C 1
ATOM 2136 O O . ALA A 1 285 ? -24.143 7.571 -5.971 1.00 95.19 285 ALA A O 1
ATOM 2137 N N . ARG A 1 286 ? -24.906 6.051 -4.521 1.00 95.94 286 ARG A N 1
ATOM 2138 C CA . ARG A 1 286 ? -25.532 7.043 -3.623 1.00 95.94 286 ARG A CA 1
ATOM 2139 C C . ARG A 1 286 ? -24.510 7.968 -2.962 1.00 95.94 286 ARG A C 1
ATOM 2141 O O . ARG A 1 286 ? -24.808 9.139 -2.756 1.00 95.94 286 ARG A O 1
ATOM 2148 N N . VAL A 1 287 ? -23.322 7.450 -2.649 1.00 95.75 287 VAL A N 1
ATOM 2149 C CA . VAL A 1 287 ? -22.204 8.252 -2.131 1.00 95.75 287 VAL A CA 1
ATOM 2150 C C . VAL A 1 287 ? -21.745 9.237 -3.201 1.00 95.75 287 VAL A C 1
ATOM 2152 O O . VAL A 1 287 ? -21.597 10.421 -2.917 1.00 95.75 287 VAL A O 1
ATOM 2155 N N . LEU A 1 288 ? -21.576 8.777 -4.444 1.00 94.12 288 LEU A N 1
ATOM 2156 C CA . LEU A 1 288 ? -21.159 9.639 -5.552 1.00 94.12 288 LEU A CA 1
ATOM 2157 C C . LEU A 1 288 ? -22.177 10.746 -5.846 1.00 94.12 288 LEU A C 1
ATOM 2159 O O . LEU A 1 288 ? -21.776 11.880 -6.089 1.00 94.12 288 LEU A O 1
ATOM 2163 N N . GLU A 1 289 ? -23.477 10.455 -5.787 1.00 95.12 289 GLU A N 1
ATOM 2164 C CA . GLU A 1 289 ? -24.514 11.481 -5.955 1.00 95.12 289 GLU A CA 1
ATOM 2165 C C . GLU A 1 289 ? -24.483 12.529 -4.831 1.00 95.12 289 GLU A C 1
ATOM 2167 O O . GLU A 1 289 ? -24.593 13.723 -5.105 1.00 95.12 289 GLU A O 1
ATOM 2172 N N . ALA A 1 290 ? -24.246 12.118 -3.582 1.00 94.56 290 ALA A N 1
ATOM 2173 C CA . ALA A 1 290 ? -24.060 13.046 -2.465 1.00 94.56 290 ALA A CA 1
ATOM 2174 C C . ALA A 1 290 ? -22.799 13.918 -2.630 1.00 94.56 290 ALA A C 1
ATOM 2176 O O . ALA A 1 290 ? -22.839 15.129 -2.400 1.00 94.56 290 ALA A O 1
ATOM 2177 N N . VAL A 1 291 ? -21.697 13.340 -3.119 1.00 95.31 291 VAL A N 1
ATOM 2178 C CA . VAL A 1 291 ? -20.478 14.099 -3.449 1.00 95.31 291 VAL A CA 1
ATOM 2179 C C . VAL A 1 291 ? -20.724 15.088 -4.587 1.00 95.31 291 VAL A C 1
ATOM 2181 O O . VAL A 1 291 ? -20.312 16.244 -4.495 1.00 95.31 291 VAL A O 1
ATOM 2184 N N . LYS A 1 292 ? -21.445 14.686 -5.643 1.00 94.06 292 LYS A N 1
ATOM 2185 C CA . LYS A 1 292 ? -21.857 15.596 -6.728 1.00 94.06 292 LYS A CA 1
ATOM 2186 C C . LYS A 1 292 ? -22.748 16.732 -6.219 1.00 94.06 292 LYS A C 1
ATOM 2188 O O . LYS A 1 292 ? -22.674 17.835 -6.751 1.00 94.06 292 LYS A O 1
ATOM 2193 N N . ALA A 1 293 ? -23.542 16.483 -5.178 1.00 94.81 293 ALA A N 1
ATOM 2194 C CA . ALA A 1 293 ? -24.343 17.496 -4.492 1.00 94.81 293 ALA A CA 1
ATOM 2195 C C . ALA A 1 293 ? -23.525 18.417 -3.558 1.00 94.81 293 ALA A C 1
ATOM 2197 O O . ALA A 1 293 ? -24.098 19.309 -2.934 1.00 94.81 293 ALA A O 1
ATOM 2198 N N . GLY A 1 294 ? -22.200 18.248 -3.481 1.00 93.25 294 GLY A N 1
ATOM 2199 C CA . GLY A 1 294 ? -21.282 19.127 -2.751 1.00 93.25 294 GLY A CA 1
ATOM 2200 C C . GLY A 1 294 ? -20.882 18.634 -1.360 1.00 93.25 294 GLY A C 1
ATOM 2201 O O . GLY A 1 294 ? -20.227 19.373 -0.625 1.00 93.25 294 GLY A O 1
ATOM 2202 N N . GLN A 1 295 ? -21.259 17.412 -0.982 1.00 94.44 295 GLN A N 1
ATOM 2203 C CA . GLN A 1 295 ? -20.878 16.829 0.301 1.00 94.44 295 GLN A CA 1
ATOM 2204 C C . GLN A 1 295 ? -19.448 16.267 0.257 1.00 94.44 295 GLN A C 1
ATOM 2206 O O . GLN A 1 295 ? -18.991 15.765 -0.771 1.00 94.44 295 GLN A O 1
ATOM 2211 N N . ASP A 1 296 ? -18.732 16.335 1.381 1.00 95.00 296 ASP A N 1
ATOM 2212 C CA . ASP A 1 296 ? -17.423 15.692 1.511 1.00 95.00 296 ASP A CA 1
ATOM 2213 C C . ASP A 1 296 ? -17.536 14.160 1.374 1.00 95.00 296 ASP A C 1
ATOM 2215 O O . ASP A 1 296 ? -18.494 13.550 1.855 1.00 95.00 296 ASP A O 1
ATOM 2219 N N . PHE A 1 297 ? -16.550 13.527 0.730 1.00 95.00 297 PHE A N 1
ATOM 2220 C CA . PHE A 1 297 ? -16.602 12.100 0.399 1.00 95.00 297 PHE A CA 1
ATOM 2221 C C . PHE A 1 297 ? -16.601 11.192 1.629 1.00 95.00 297 PHE A C 1
ATOM 2223 O O . PHE A 1 297 ? -17.355 10.216 1.656 1.00 95.00 297 PHE A O 1
ATOM 2230 N N . ALA A 1 298 ? -15.805 11.503 2.655 1.00 93.94 298 ALA A N 1
ATOM 2231 C CA . ALA A 1 298 ? -15.778 10.700 3.874 1.00 93.94 298 ALA A CA 1
ATOM 2232 C C . ALA A 1 298 ? -17.114 10.810 4.619 1.00 93.94 298 ALA A C 1
ATOM 2234 O O . ALA A 1 298 ? -17.674 9.797 5.048 1.00 93.94 298 ALA A O 1
ATOM 2235 N N . THR A 1 299 ? -17.671 12.022 4.677 1.00 94.38 299 THR A N 1
ATOM 2236 C CA . THR A 1 299 ? -18.985 12.282 5.284 1.00 94.38 299 THR A CA 1
ATOM 2237 C C . THR A 1 299 ? -20.102 11.537 4.548 1.00 94.38 299 THR A C 1
ATOM 2239 O O . THR A 1 299 ? -20.846 10.769 5.162 1.00 94.38 299 THR A O 1
ATOM 2242 N N . ALA A 1 300 ? -20.175 11.680 3.221 1.00 95.12 300 ALA A N 1
ATOM 2243 C CA . ALA A 1 300 ? -21.157 10.989 2.387 1.00 95.12 300 ALA A CA 1
ATOM 2244 C C . ALA A 1 300 ? -21.045 9.458 2.515 1.00 95.12 300 ALA A C 1
ATOM 2246 O O . ALA A 1 300 ? -22.054 8.751 2.617 1.00 95.12 300 ALA A O 1
ATOM 2247 N N . SER A 1 301 ? -19.817 8.932 2.562 1.00 94.06 301 SER A N 1
ATOM 2248 C CA . SER A 1 301 ? -19.572 7.496 2.726 1.00 94.06 301 SER A CA 1
ATOM 2249 C C . SER A 1 301 ? -20.050 6.989 4.090 1.00 94.06 301 SER A C 1
ATOM 2251 O O . SER A 1 301 ? -20.725 5.957 4.165 1.00 94.06 301 SER A O 1
ATOM 2253 N N . ALA A 1 302 ? -19.774 7.733 5.165 1.00 92.75 302 ALA A N 1
ATOM 2254 C CA . ALA A 1 302 ? -20.207 7.392 6.519 1.00 92.75 302 ALA A CA 1
ATOM 2255 C C . ALA A 1 302 ? -21.742 7.380 6.663 1.00 92.75 302 ALA A C 1
ATOM 2257 O O . ALA A 1 302 ? -22.306 6.454 7.257 1.00 92.75 302 ALA A O 1
ATOM 2258 N N . GLU A 1 303 ? -22.438 8.357 6.078 1.00 92.69 303 GLU A N 1
ATOM 2259 C CA . GLU A 1 303 ? -23.903 8.449 6.128 1.00 92.69 303 GLU A CA 1
ATOM 2260 C C . GLU A 1 303 ? -24.584 7.284 5.400 1.00 92.69 303 GLU A C 1
ATOM 2262 O O . GLU A 1 303 ? -25.471 6.619 5.953 1.00 92.69 303 GLU A O 1
ATOM 2267 N N . VAL A 1 304 ? -24.122 6.960 4.188 1.00 90.00 304 VAL A N 1
ATOM 2268 C CA . VAL A 1 304 ? -24.620 5.796 3.436 1.00 90.00 304 VAL A CA 1
ATOM 2269 C C . VAL A 1 304 ? -24.285 4.492 4.170 1.00 90.00 304 VAL A C 1
ATOM 2271 O O . VAL A 1 304 ? -25.087 3.544 4.176 1.00 90.00 304 VAL A O 1
ATOM 2274 N N . ALA A 1 305 ? -23.132 4.428 4.844 1.00 85.69 305 ALA A N 1
ATOM 2275 C CA . ALA A 1 305 ? -22.767 3.288 5.673 1.00 85.69 305 ALA A CA 1
ATOM 2276 C C . ALA A 1 305 ? -23.747 3.083 6.842 1.00 85.69 305 ALA A C 1
ATOM 2278 O O . ALA A 1 305 ? -24.193 1.952 7.077 1.00 85.69 305 ALA A O 1
ATOM 2279 N N . ALA A 1 306 ? -24.125 4.162 7.530 1.00 86.19 306 ALA A N 1
ATOM 2280 C CA . ALA A 1 306 ? -25.062 4.148 8.651 1.00 86.19 306 ALA A CA 1
ATOM 2281 C C . ALA A 1 306 ? -26.503 3.810 8.222 1.00 86.19 306 ALA A C 1
ATOM 2283 O O . ALA A 1 306 ? -27.159 2.975 8.859 1.00 86.19 306 ALA A O 1
ATOM 2284 N N . ALA A 1 307 ? -26.979 4.373 7.106 1.00 81.50 307 ALA A N 1
ATOM 2285 C CA . ALA A 1 307 ? -28.325 4.128 6.581 1.00 81.50 307 ALA A CA 1
ATOM 2286 C C . ALA A 1 307 ? -28.571 2.639 6.261 1.00 81.50 307 ALA A C 1
ATOM 2288 O O . ALA A 1 307 ? -29.629 2.089 6.586 1.00 81.50 307 ALA A O 1
ATOM 2289 N N . GLY A 1 308 ? -27.566 1.950 5.706 1.00 69.06 308 GLY A N 1
ATOM 2290 C CA . GLY A 1 308 ? -27.631 0.507 5.448 1.00 69.06 308 GLY A CA 1
ATOM 2291 C C . GLY A 1 308 ? -27.777 -0.339 6.723 1.00 69.06 308 GLY A C 1
ATOM 2292 O O . GLY A 1 308 ? -28.527 -1.319 6.741 1.00 69.06 308 GLY A O 1
ATOM 2293 N N . ARG A 1 309 ? -27.125 0.061 7.827 1.00 62.44 309 ARG A N 1
ATOM 2294 C CA . ARG A 1 309 ? -27.243 -0.634 9.126 1.00 62.44 309 ARG A CA 1
ATOM 2295 C C . ARG A 1 309 ? -28.629 -0.432 9.752 1.00 62.44 309 ARG A C 1
ATOM 2297 O O . ARG A 1 309 ? -29.183 -1.377 10.320 1.00 62.44 309 ARG A O 1
ATOM 2304 N N . ALA A 1 310 ? -29.210 0.763 9.621 1.00 59.66 310 ALA A N 1
ATOM 2305 C CA . ALA A 1 310 ? -30.546 1.078 10.132 1.00 59.66 310 ALA A CA 1
ATOM 2306 C C . ALA A 1 310 ? -31.655 0.312 9.387 1.00 59.66 310 ALA A C 1
ATOM 2308 O O . ALA A 1 310 ? -32.545 -0.258 10.026 1.00 59.66 310 ALA A O 1
ATOM 2309 N N . GLY A 1 311 ? -31.560 0.215 8.055 1.00 57.22 311 GLY A N 1
ATOM 2310 C CA . GLY A 1 311 ? -32.486 -0.579 7.238 1.00 57.22 311 GLY A CA 1
ATOM 2311 C C . GLY A 1 311 ? -32.478 -2.067 7.608 1.00 57.22 311 GLY A C 1
ATOM 2312 O O . GLY A 1 311 ? -33.539 -2.671 7.755 1.00 57.22 311 GLY A O 1
ATOM 2313 N N . ARG A 1 312 ? -31.292 -2.637 7.875 1.00 55.34 312 ARG A N 1
ATOM 2314 C CA . ARG A 1 312 ? -31.133 -4.042 8.301 1.00 55.34 312 ARG A CA 1
ATOM 2315 C C . ARG A 1 312 ? -31.665 -4.312 9.716 1.00 55.34 312 ARG A C 1
ATOM 2317 O O . ARG A 1 312 ? -32.091 -5.427 10.004 1.00 55.34 312 ARG A O 1
ATOM 2324 N N . ARG A 1 313 ? -31.661 -3.311 10.609 1.00 50.44 313 ARG A N 1
ATOM 2325 C CA . ARG A 1 313 ? -32.296 -3.413 11.939 1.00 50.44 313 ARG A CA 1
ATOM 2326 C C . ARG A 1 313 ? -33.825 -3.364 11.854 1.00 50.44 313 ARG A C 1
ATOM 2328 O O . ARG A 1 313 ? -34.469 -4.129 12.562 1.00 50.44 313 ARG A O 1
ATOM 2335 N N . ARG A 1 314 ? -34.397 -2.526 10.978 1.00 50.44 314 ARG A N 1
ATOM 2336 C CA . ARG A 1 314 ? -35.857 -2.456 10.763 1.00 50.44 314 ARG A CA 1
ATOM 2337 C C . ARG A 1 314 ? -36.410 -3.712 10.090 1.00 50.44 314 ARG A C 1
ATOM 2339 O O . ARG A 1 314 ? -37.355 -4.289 10.610 1.00 50.44 314 ARG A O 1
ATOM 2346 N N . SER A 1 315 ? -35.759 -4.224 9.042 1.00 50.22 315 SER A N 1
ATOM 2347 C CA . SER A 1 315 ? -36.204 -5.464 8.381 1.00 50.22 315 SER A CA 1
ATOM 2348 C C . SER A 1 315 ? -36.116 -6.702 9.283 1.00 50.22 315 SER A C 1
ATOM 2350 O O . SER A 1 315 ? -36.916 -7.624 9.152 1.00 50.22 315 SER A O 1
ATOM 2352 N N . ARG A 1 316 ? -35.185 -6.719 10.248 1.00 49.19 316 ARG A N 1
ATOM 2353 C CA . ARG A 1 316 ? -35.092 -7.778 11.267 1.00 49.19 316 ARG A CA 1
ATOM 2354 C C . ARG A 1 316 ? -36.138 -7.633 12.382 1.00 49.19 316 ARG A C 1
ATOM 2356 O O . ARG A 1 316 ? -36.456 -8.627 13.025 1.00 49.19 316 ARG A O 1
ATOM 2363 N N . ALA A 1 317 ? -36.668 -6.428 12.601 1.00 51.09 317 ALA A N 1
ATOM 2364 C CA . ALA A 1 317 ? -37.771 -6.164 13.527 1.00 51.09 317 ALA A CA 1
ATOM 2365 C C . ALA A 1 317 ? -39.155 -6.420 12.894 1.00 51.09 317 ALA A C 1
ATOM 2367 O O . ALA A 1 317 ? -40.090 -6.762 13.612 1.00 51.09 317 ALA A O 1
ATOM 2368 N N . GLU A 1 318 ? -39.270 -6.304 11.567 1.00 45.34 318 GLU A N 1
ATOM 2369 C CA . GLU A 1 318 ? -40.503 -6.536 10.792 1.00 45.34 318 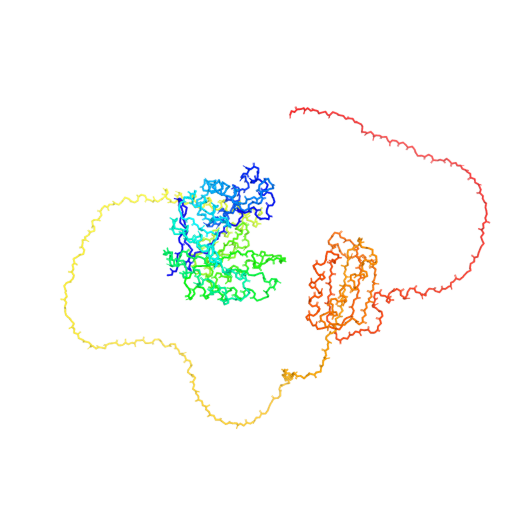GLU A CA 1
ATOM 2370 C C . GLU A 1 318 ? -40.606 -7.943 10.178 1.00 45.34 318 GLU A C 1
ATOM 2372 O O . GLU A 1 318 ? -41.590 -8.252 9.507 1.00 45.34 318 GLU A O 1
ATOM 2377 N N . ALA A 1 319 ? -39.632 -8.830 10.416 1.00 35.16 319 ALA A N 1
ATOM 2378 C CA . ALA A 1 319 ? -39.763 -10.232 10.033 1.00 35.16 319 ALA A CA 1
ATOM 2379 C C . ALA A 1 319 ? -40.999 -10.836 10.737 1.00 35.16 319 ALA A C 1
ATOM 2381 O O . ALA A 1 319 ? -41.064 -10.809 11.973 1.00 35.16 319 ALA A O 1
ATOM 2382 N N . PRO A 1 320 ? -41.992 -11.372 10.000 1.00 38.12 320 PRO A N 1
ATOM 2383 C CA . PRO A 1 320 ? -43.197 -11.890 10.619 1.00 38.12 320 PRO A CA 1
ATOM 2384 C C . PRO A 1 320 ? -42.813 -13.062 11.518 1.00 38.12 320 PRO A C 1
ATOM 2386 O O . PRO A 1 320 ? -42.134 -13.998 11.094 1.00 38.12 320 PRO A O 1
ATOM 2389 N N . ARG A 1 321 ? -43.269 -13.022 12.774 1.00 41.12 321 ARG A N 1
ATOM 2390 C CA . ARG A 1 321 ? -43.269 -14.182 13.669 1.00 41.12 321 ARG A CA 1
ATOM 2391 C C . ARG A 1 321 ? -44.245 -15.220 13.108 1.00 41.12 321 ARG A C 1
ATOM 2393 O O . ARG A 1 321 ? -45.355 -15.365 13.610 1.00 41.12 321 ARG A O 1
ATOM 2400 N N . SER A 1 322 ? -43.866 -15.928 12.049 1.00 40.22 322 SER A N 1
ATOM 2401 C CA . SER A 1 322 ? -44.582 -17.126 11.627 1.00 40.22 322 SER A CA 1
ATOM 2402 C C . SER A 1 322 ? -44.308 -18.202 12.673 1.00 40.22 322 SER A C 1
ATOM 2404 O O . SER A 1 322 ? -43.197 -18.727 12.763 1.00 40.22 322 SER A O 1
ATOM 2406 N N . GLY A 1 323 ? -45.308 -18.477 13.509 1.00 37.28 323 GLY A N 1
ATOM 2407 C CA . GLY A 1 323 ? -45.287 -19.581 14.456 1.00 37.28 323 GLY A CA 1
ATOM 2408 C C . GLY A 1 323 ? -45.024 -20.889 13.717 1.00 37.28 323 GLY A C 1
ATOM 2409 O O . GLY A 1 323 ? -45.859 -21.357 12.947 1.00 37.28 323 GLY A O 1
ATOM 2410 N N . ALA A 1 324 ? -43.849 -21.470 13.944 1.00 35.34 324 ALA A N 1
ATOM 2411 C CA . ALA A 1 324 ? -43.516 -22.797 13.464 1.00 35.34 324 ALA A CA 1
ATOM 2412 C C . ALA A 1 324 ? -44.302 -23.827 14.287 1.00 35.34 324 ALA A C 1
ATOM 2414 O O . ALA A 1 324 ? -43.888 -24.242 15.372 1.00 35.34 324 ALA A O 1
ATOM 2415 N N . GLY A 1 325 ? -45.457 -24.234 13.760 1.00 32.88 325 GLY A N 1
ATOM 2416 C CA . GLY A 1 325 ? -46.055 -25.516 14.098 1.00 32.88 325 GLY A CA 1
ATOM 2417 C C . GLY A 1 325 ? -45.062 -26.622 13.749 1.00 32.88 325 GLY A C 1
ATOM 2418 O O . GLY A 1 325 ? -44.579 -26.708 12.622 1.00 32.88 325 GLY A O 1
ATOM 2419 N N . ARG A 1 326 ? -44.721 -27.444 14.743 1.00 40.19 326 ARG A N 1
ATOM 2420 C CA . ARG A 1 326 ? -43.876 -28.628 14.580 1.00 40.19 326 ARG A CA 1
ATOM 2421 C C . ARG A 1 326 ? -44.528 -29.576 13.569 1.00 40.19 326 ARG A C 1
ATOM 2423 O O . ARG A 1 326 ? -45.519 -30.221 13.898 1.00 40.19 326 ARG A O 1
ATOM 2430 N N . GLN A 1 327 ? -43.948 -29.713 12.382 1.00 32.88 327 GLN A N 1
ATOM 2431 C CA . GLN A 1 327 ? -44.109 -30.918 11.572 1.00 32.88 327 GLN A CA 1
ATOM 2432 C C . GLN A 1 327 ? -42.806 -31.705 11.620 1.00 32.88 327 GLN A C 1
ATOM 2434 O O . GLN A 1 327 ? -41.733 -31.213 11.278 1.00 32.88 327 GLN A O 1
ATOM 2439 N N . ALA A 1 328 ? -42.920 -32.922 12.144 1.00 33.31 328 ALA A N 1
ATOM 2440 C CA . ALA A 1 328 ? -41.838 -33.872 12.281 1.00 33.31 328 ALA A CA 1
ATOM 2441 C C . ALA A 1 328 ? -41.331 -34.299 10.897 1.00 33.31 328 ALA A C 1
ATOM 2443 O O . ALA A 1 328 ? -42.093 -34.803 10.071 1.00 33.31 328 ALA A O 1
ATOM 2444 N N . LEU A 1 329 ? -40.030 -34.128 10.673 1.00 35.06 329 LEU A N 1
ATOM 2445 C CA . LEU A 1 329 ? -39.309 -34.762 9.576 1.00 35.06 329 LEU A CA 1
ATOM 2446 C C . LEU A 1 329 ? -39.357 -36.284 9.779 1.00 35.06 329 LEU A C 1
ATOM 2448 O O . LEU A 1 329 ? -38.880 -36.799 10.790 1.00 35.06 329 LEU A O 1
ATOM 2452 N N . ARG A 1 330 ? -39.955 -36.999 8.823 1.00 32.78 330 ARG A N 1
ATOM 2453 C CA . ARG A 1 330 ? -39.847 -38.461 8.718 1.00 32.78 330 ARG A CA 1
ATOM 2454 C C . ARG A 1 330 ? -38.443 -38.840 8.213 1.00 32.78 330 ARG A C 1
ATOM 2456 O O . ARG A 1 330 ? -37.945 -38.152 7.323 1.00 32.78 330 ARG A O 1
ATOM 2463 N N . PRO A 1 331 ? -37.825 -39.931 8.702 1.00 35.97 331 PRO A N 1
ATOM 2464 C CA . PRO A 1 331 ? -36.551 -40.410 8.173 1.00 35.97 331 PRO A CA 1
ATOM 2465 C C . PRO A 1 331 ? -36.756 -41.114 6.824 1.00 35.97 331 PRO A C 1
ATOM 2467 O O . PRO A 1 331 ? -37.700 -41.892 6.674 1.00 35.97 331 PRO A O 1
ATOM 2470 N N . LEU A 1 332 ? -35.860 -40.870 5.863 1.00 33.94 332 LEU A N 1
ATOM 2471 C CA . LEU A 1 332 ? -35.741 -41.694 4.657 1.00 33.94 332 LEU A CA 1
ATOM 2472 C C . LEU A 1 332 ? -35.169 -43.074 5.021 1.00 33.94 332 LEU A C 1
ATOM 2474 O O . LEU A 1 332 ? -34.132 -43.167 5.675 1.00 33.94 332 LEU A O 1
ATOM 2478 N N . ALA A 1 333 ? -35.848 -44.129 4.571 1.00 35.56 333 ALA A N 1
ATOM 2479 C CA . ALA A 1 333 ? -35.361 -45.507 4.577 1.00 35.56 333 ALA A CA 1
ATOM 2480 C C . ALA A 1 333 ? -34.562 -45.806 3.285 1.00 35.56 333 ALA A C 1
ATOM 2482 O O . ALA A 1 333 ? -34.768 -45.110 2.287 1.00 35.56 333 ALA A O 1
ATOM 2483 N N . PRO A 1 334 ? -33.659 -46.808 3.284 1.00 40.59 334 PRO A N 1
ATOM 2484 C CA . PRO A 1 334 ? -32.785 -47.100 2.152 1.00 40.59 334 PRO A CA 1
ATOM 2485 C C . PRO A 1 334 ? -33.491 -47.961 1.095 1.00 40.59 334 PRO A C 1
ATOM 2487 O O . PRO A 1 334 ? -34.284 -48.843 1.424 1.00 40.59 334 PRO A O 1
ATOM 2490 N N . ASP A 1 335 ? -33.171 -47.711 -0.172 1.00 35.28 335 ASP A N 1
ATOM 2491 C CA . ASP A 1 335 ? -33.713 -48.422 -1.333 1.00 35.28 335 ASP A CA 1
ATOM 2492 C C . ASP A 1 335 ? -32.938 -49.742 -1.572 1.00 35.28 335 ASP A C 1
ATOM 2494 O O . ASP A 1 335 ? -31.700 -49.714 -1.586 1.00 35.28 335 ASP A O 1
ATOM 2498 N N . PRO A 1 336 ? -33.595 -50.906 -1.752 1.00 38.34 336 PRO A N 1
ATOM 2499 C CA . PRO A 1 336 ? -32.926 -52.148 -2.119 1.00 38.34 336 PRO A CA 1
ATOM 2500 C C . PRO A 1 336 ? -32.808 -52.282 -3.644 1.00 38.34 336 PRO A C 1
ATOM 2502 O O . PRO A 1 336 ? -33.723 -51.975 -4.403 1.00 38.34 336 PRO A O 1
ATOM 2505 N N . GLY A 1 337 ? -31.650 -52.757 -4.099 1.00 33.59 337 GLY A N 1
ATOM 2506 C CA . GLY A 1 337 ? -31.302 -52.819 -5.514 1.00 33.59 337 GLY A CA 1
ATOM 2507 C C . GLY A 1 337 ? -31.944 -53.945 -6.336 1.00 33.59 337 GLY A C 1
ATOM 2508 O O . GLY A 1 337 ? -32.274 -55.017 -5.835 1.00 33.59 337 GLY A O 1
ATOM 2509 N N . GLY A 1 338 ? -31.951 -53.701 -7.652 1.00 28.59 338 GLY A N 1
ATOM 2510 C CA . GLY A 1 338 ? -31.870 -54.696 -8.732 1.00 28.59 338 GLY A CA 1
ATOM 2511 C C . GLY A 1 338 ? -33.036 -54.668 -9.742 1.00 28.59 338 GLY A C 1
ATOM 2512 O O . GLY A 1 338 ? -34.139 -54.291 -9.363 1.00 28.59 338 GLY A O 1
ATOM 2513 N N . PRO A 1 339 ? -32.872 -55.148 -10.999 1.00 38.41 339 PRO A N 1
ATOM 2514 C CA . PRO A 1 339 ? -31.649 -55.413 -11.766 1.00 38.41 339 PRO A CA 1
ATOM 2515 C C . PRO A 1 339 ? -31.608 -54.720 -13.156 1.00 38.41 339 PRO A C 1
ATOM 2517 O O . PRO A 1 339 ? -32.617 -54.340 -13.745 1.00 38.41 339 PRO A O 1
ATOM 2520 N N . LEU A 1 340 ? -30.397 -54.624 -13.711 1.00 41.81 340 LEU A N 1
ATOM 2521 C CA . LEU A 1 340 ? -30.079 -54.187 -15.078 1.00 41.81 340 LEU A CA 1
ATOM 2522 C C . LEU A 1 340 ? -30.646 -55.129 -16.154 1.00 41.81 340 LEU A C 1
ATOM 2524 O O . LEU A 1 340 ? -30.407 -56.333 -16.067 1.00 41.81 340 LEU A O 1
ATOM 2528 N N . ARG A 1 341 ? -31.241 -54.576 -17.227 1.00 28.75 341 ARG A N 1
ATOM 2529 C CA . ARG A 1 341 ? -31.294 -55.165 -18.588 1.00 28.75 341 ARG A CA 1
ATOM 2530 C C . ARG A 1 341 ? -31.350 -54.077 -19.690 1.00 28.75 341 ARG A C 1
ATOM 2532 O O . ARG A 1 341 ? -31.687 -52.938 -19.381 1.00 28.75 341 ARG A O 1
ATOM 2539 N N . PRO A 1 342 ? -30.934 -54.397 -20.936 1.00 36.72 342 PRO A N 1
ATOM 2540 C CA . PRO A 1 342 ? -30.145 -53.494 -21.782 1.00 36.72 342 PRO A CA 1
ATOM 2541 C C . PRO A 1 342 ? -30.885 -52.884 -22.988 1.00 36.72 342 PRO A C 1
ATOM 2543 O O . PRO A 1 342 ? -31.946 -53.352 -23.380 1.00 36.72 342 PRO A O 1
ATOM 2546 N N . ASN A 1 343 ? -30.234 -51.861 -23.566 1.00 32.44 343 ASN A N 1
ATOM 2547 C CA . ASN A 1 343 ? -30.291 -51.320 -24.935 1.00 32.44 343 ASN A CA 1
ATOM 2548 C C . ASN A 1 343 ? -31.507 -51.674 -25.815 1.00 32.44 343 ASN A C 1
ATOM 2550 O O . ASN A 1 343 ? -31.653 -52.811 -26.241 1.00 32.44 343 ASN A O 1
ATOM 2554 N N . HIS A 1 344 ? -32.250 -50.660 -26.268 1.00 29.23 344 HIS A N 1
ATOM 2555 C CA . HIS A 1 344 ? -32.093 -50.081 -27.613 1.00 29.23 344 HIS A CA 1
ATOM 2556 C C . HIS A 1 344 ? -33.118 -48.953 -27.863 1.00 29.23 344 HIS A C 1
ATOM 2558 O O . HIS A 1 344 ? -34.302 -49.083 -27.582 1.00 29.23 344 HIS A O 1
ATOM 2564 N N . THR A 1 345 ? -32.604 -47.870 -28.460 1.00 30.17 345 THR A N 1
ATOM 2565 C CA . THR A 1 345 ? -33.258 -46.922 -29.390 1.00 30.17 345 THR A CA 1
ATOM 2566 C C . THR A 1 345 ? -34.484 -46.114 -28.942 1.00 30.17 345 THR A C 1
ATOM 2568 O O . THR A 1 345 ? -35.591 -46.631 -28.924 1.00 30.17 345 THR A O 1
ATOM 2571 N N . CYS A 1 346 ? -34.320 -44.785 -28.830 1.00 25.25 346 CYS A N 1
ATOM 2572 C CA . CYS A 1 346 ? -35.243 -43.841 -29.478 1.00 25.25 346 CYS A CA 1
ATOM 2573 C C . CYS A 1 346 ? -34.623 -42.437 -29.683 1.00 25.25 346 CYS A C 1
ATOM 2575 O O . CYS A 1 346 ? -34.150 -41.805 -28.745 1.00 25.25 346 CYS A O 1
ATOM 2577 N N . ALA A 1 347 ? -34.615 -42.022 -30.953 1.00 29.27 347 ALA A N 1
ATOM 2578 C CA . ALA A 1 347 ? -34.665 -40.678 -31.542 1.00 29.27 347 ALA A CA 1
ATOM 2579 C C . ALA A 1 347 ? -34.032 -39.461 -30.823 1.00 29.27 347 ALA A C 1
ATOM 2581 O O . ALA A 1 347 ? -34.580 -38.887 -29.886 1.00 29.27 347 ALA A O 1
ATOM 2582 N N . ARG A 1 348 ? -32.945 -38.951 -31.423 1.00 29.94 348 ARG A N 1
ATOM 2583 C CA . ARG A 1 348 ? -32.480 -37.562 -31.283 1.00 29.94 348 ARG A CA 1
ATOM 2584 C C . ARG A 1 348 ? -33.253 -36.654 -32.248 1.00 29.94 348 ARG A C 1
ATOM 2586 O O . ARG A 1 348 ? -33.154 -36.837 -33.458 1.00 29.94 348 ARG A O 1
ATOM 2593 N N . GLY A 1 349 ? -33.939 -35.639 -31.722 1.00 28.80 349 GLY A N 1
ATOM 2594 C CA . GLY A 1 349 ? -34.327 -34.440 -32.470 1.00 28.80 349 GLY A CA 1
ATOM 2595 C C . GLY A 1 349 ? -33.191 -33.419 -32.407 1.00 28.80 349 GLY A C 1
ATOM 2596 O O . GLY A 1 349 ? -32.896 -32.890 -31.339 1.00 28.80 349 GLY A O 1
ATOM 2597 N N . GLY A 1 350 ? -32.504 -33.202 -33.529 1.00 28.06 350 GLY A N 1
ATOM 2598 C CA . GLY A 1 350 ? -31.389 -32.264 -33.645 1.00 28.06 350 GLY A CA 1
ATOM 2599 C C . GLY A 1 350 ? -31.841 -30.882 -34.112 1.00 28.06 350 GLY A C 1
ATOM 2600 O O . GLY A 1 350 ? -32.450 -30.758 -35.170 1.00 28.06 350 GLY A O 1
ATOM 2601 N N . PHE A 1 351 ? -31.470 -29.845 -33.361 1.00 27.67 351 PHE A N 1
ATOM 2602 C CA . PHE A 1 351 ? -31.337 -28.482 -33.875 1.00 27.67 351 PHE A CA 1
ATOM 2603 C C . PHE A 1 351 ? -29.869 -28.265 -34.260 1.00 27.67 351 PHE A C 1
ATOM 2605 O O . PHE A 1 351 ? -28.975 -28.345 -33.420 1.00 27.67 351 PHE A O 1
ATOM 2612 N N . VAL A 1 352 ? -29.619 -28.046 -35.552 1.00 29.44 352 VAL A N 1
ATOM 2613 C CA . VAL A 1 352 ? -28.287 -27.852 -36.140 1.00 29.44 352 VAL A CA 1
ATOM 2614 C C . VAL A 1 352 ? -28.047 -26.355 -36.343 1.00 29.44 352 VAL A C 1
ATOM 2616 O O . VAL A 1 352 ? -28.692 -25.744 -37.192 1.00 29.44 352 VAL A O 1
ATOM 2619 N N . TYR A 1 353 ? -27.084 -25.776 -35.621 1.00 29.19 353 TYR A N 1
ATOM 2620 C CA . TYR A 1 353 ? -26.426 -24.531 -36.033 1.00 29.19 353 TYR A CA 1
ATOM 2621 C C . TYR A 1 353 ? -25.256 -24.881 -36.962 1.00 29.19 353 TYR A C 1
ATOM 2623 O O . TYR A 1 353 ? -24.384 -25.684 -36.630 1.00 29.19 353 TYR A O 1
ATOM 2631 N N . LYS A 1 354 ? -25.282 -24.313 -38.169 1.00 27.11 354 LYS A N 1
ATOM 2632 C CA . LYS A 1 354 ? -24.353 -24.577 -39.275 1.00 27.11 354 LYS A CA 1
ATOM 2633 C C . LYS A 1 354 ? -23.068 -23.758 -39.084 1.00 27.11 354 LYS A C 1
ATOM 2635 O O . LYS A 1 354 ? -23.106 -22.536 -39.179 1.00 27.11 354 LYS A O 1
ATOM 2640 N N . ALA A 1 355 ? -21.935 -24.422 -38.871 1.00 29.28 355 ALA A N 1
ATOM 2641 C CA . ALA A 1 355 ? -20.609 -23.837 -39.073 1.00 29.28 355 ALA A CA 1
ATOM 2642 C C . ALA A 1 355 ? -20.217 -23.943 -40.563 1.00 29.28 355 ALA A C 1
ATOM 2644 O O . ALA A 1 355 ? -20.510 -24.976 -41.176 1.00 29.28 355 ALA A O 1
ATOM 2645 N N . PRO A 1 356 ? -19.541 -22.954 -41.176 1.00 29.91 356 PRO A N 1
ATOM 2646 C CA . PRO A 1 356 ? -18.956 -23.139 -42.493 1.00 29.91 356 PRO A CA 1
ATOM 2647 C C . PRO A 1 356 ? -17.563 -23.768 -42.377 1.00 29.91 356 PRO A C 1
ATOM 2649 O O . PRO A 1 356 ? -16.645 -23.228 -41.763 1.00 29.91 356 PRO A O 1
ATOM 2652 N N . SER A 1 357 ? -17.423 -24.927 -43.009 1.00 30.11 357 SER A N 1
ATOM 2653 C CA . SER A 1 357 ? -16.185 -25.669 -43.217 1.00 30.11 357 SER A CA 1
ATOM 2654 C C . SER A 1 357 ? -15.294 -25.009 -44.274 1.00 30.11 357 SER A C 1
ATOM 2656 O O . SER A 1 357 ? -15.724 -24.815 -45.413 1.00 30.11 357 SER A O 1
ATOM 2658 N N . PHE A 1 358 ? -14.027 -24.771 -43.933 1.00 26.12 358 PHE A N 1
ATOM 2659 C CA . PHE A 1 358 ? -12.953 -24.526 -44.896 1.00 26.12 358 PHE A CA 1
ATOM 2660 C C . PHE A 1 358 ? -12.668 -25.805 -45.695 1.00 26.12 358 PHE A C 1
ATOM 2662 O O . PHE A 1 358 ? -12.337 -26.844 -45.121 1.00 26.12 358 PHE A O 1
ATOM 2669 N N . ARG A 1 359 ? -12.748 -25.728 -47.027 1.00 28.16 359 ARG A N 1
ATOM 2670 C CA . ARG A 1 359 ? -12.232 -26.759 -47.938 1.00 28.16 359 ARG A CA 1
ATOM 2671 C C . ARG A 1 359 ? -11.163 -26.133 -48.828 1.00 28.16 359 ARG A C 1
ATOM 2673 O O . ARG A 1 359 ? -11.419 -25.149 -49.513 1.00 28.16 359 ARG A O 1
ATOM 2680 N N . ARG A 1 360 ? -9.962 -26.718 -48.789 1.00 30.70 360 ARG A N 1
ATOM 2681 C CA . ARG A 1 360 ? -8.861 -26.457 -49.724 1.00 30.70 360 ARG A CA 1
ATOM 2682 C C . ARG A 1 360 ? -9.302 -26.769 -51.153 1.00 30.70 360 ARG A C 1
ATOM 2684 O O . ARG A 1 360 ? -9.808 -27.860 -51.404 1.00 30.70 360 ARG A O 1
ATOM 2691 N N . LEU A 1 361 ? -8.979 -25.870 -52.074 1.00 28.05 361 LEU A N 1
ATOM 2692 C CA . LEU A 1 361 ? -8.777 -26.166 -53.488 1.00 28.05 361 LEU A CA 1
ATOM 2693 C C . LEU A 1 361 ? -7.574 -25.342 -53.951 1.00 28.05 361 LEU A C 1
ATOM 2695 O O . LEU A 1 361 ? -7.592 -24.115 -53.928 1.00 28.05 361 LEU A O 1
ATOM 2699 N N . ALA A 1 362 ? -6.501 -26.048 -54.288 1.00 30.12 362 ALA A N 1
ATOM 2700 C CA . ALA A 1 362 ? -5.391 -25.515 -55.057 1.00 30.12 362 ALA A CA 1
ATOM 2701 C C . ALA A 1 362 ? -5.800 -25.487 -56.534 1.00 30.12 362 ALA A C 1
ATOM 2703 O O . ALA A 1 362 ? -6.395 -26.464 -56.973 1.00 30.12 362 ALA A O 1
ATOM 2704 N N . THR A 1 363 ? -5.458 -24.417 -57.263 1.00 27.88 363 THR A N 1
ATOM 2705 C CA . THR A 1 363 ? -4.730 -24.448 -58.553 1.00 27.88 363 THR A CA 1
ATOM 2706 C C . THR A 1 363 ? -4.631 -23.056 -59.192 1.00 27.88 363 THR A C 1
ATOM 2708 O O . THR A 1 363 ? -5.627 -22.359 -59.337 1.00 27.88 363 THR A O 1
ATOM 2711 N N . SER A 1 364 ? -3.399 -22.753 -59.614 1.00 25.92 364 SER A N 1
ATOM 2712 C CA . SER A 1 364 ? -2.946 -22.015 -60.808 1.00 25.92 364 SER A CA 1
ATOM 2713 C C . SER A 1 364 ? -3.353 -20.560 -61.083 1.00 25.92 364 SER A C 1
ATOM 2715 O O . SER A 1 364 ? -4.516 -20.191 -61.184 1.00 25.92 364 SER A O 1
ATOM 2717 N N . ALA A 1 365 ? -2.298 -19.794 -61.363 1.00 32.53 365 ALA A N 1
ATOM 2718 C CA . ALA A 1 365 ? -2.242 -18.454 -61.919 1.00 32.53 365 ALA A CA 1
ATOM 2719 C C . ALA A 1 365 ? -3.038 -18.244 -63.220 1.00 32.53 365 ALA A C 1
ATOM 2721 O O . ALA A 1 365 ? -2.987 -19.077 -64.118 1.00 32.53 365 ALA A O 1
ATOM 2722 N N . ALA A 1 366 ? -3.628 -17.053 -63.361 1.00 28.64 366 ALA A N 1
ATOM 2723 C CA . ALA A 1 366 ? -3.578 -16.240 -64.578 1.00 28.64 366 ALA A CA 1
ATOM 2724 C C . ALA A 1 366 ? -4.060 -14.810 -64.273 1.00 28.64 366 ALA A C 1
ATOM 2726 O O . ALA A 1 366 ? -4.988 -14.582 -63.503 1.00 28.64 366 ALA A O 1
ATOM 2727 N N . SER A 1 367 ? -3.370 -13.856 -64.879 1.00 32.47 367 SER A N 1
ATOM 2728 C CA . SER A 1 367 ? -3.506 -12.408 -64.778 1.00 32.47 367 SER A CA 1
ATOM 2729 C C . SER A 1 367 ? -4.829 -11.857 -65.325 1.00 32.47 367 SER A C 1
ATOM 2731 O O . SER A 1 367 ? -5.354 -12.362 -66.315 1.00 32.47 367 SER A O 1
ATOM 2733 N N . ARG A 1 368 ? -5.293 -10.731 -64.760 1.00 29.12 368 ARG A N 1
ATOM 2734 C CA . ARG A 1 368 ? -5.766 -9.546 -65.511 1.00 29.12 368 ARG A CA 1
ATOM 2735 C C . ARG A 1 368 ? -5.985 -8.358 -64.569 1.00 29.12 368 ARG A C 1
ATOM 2737 O O . ARG A 1 368 ? -6.620 -8.481 -63.530 1.00 29.12 368 ARG A O 1
ATOM 2744 N N . GLY A 1 369 ? -5.362 -7.239 -64.936 1.00 28.23 369 GLY A N 1
ATOM 2745 C CA . GLY A 1 369 ? -5.199 -6.041 -64.121 1.00 28.23 369 GLY A CA 1
ATOM 2746 C C . GLY A 1 369 ? -6.432 -5.151 -63.969 1.00 28.23 369 GLY A C 1
ATOM 2747 O O . GLY A 1 369 ? -7.391 -5.225 -64.732 1.00 28.23 369 GLY A O 1
ATOM 2748 N N . GLY A 1 370 ? -6.332 -4.264 -62.981 1.00 28.02 370 GLY A N 1
ATOM 2749 C CA . GLY A 1 370 ? -7.232 -3.145 -62.720 1.00 28.02 370 GLY A CA 1
ATOM 2750 C C . GLY A 1 370 ? -6.641 -2.281 -61.607 1.00 28.02 370 GLY A C 1
ATOM 2751 O O . GLY A 1 370 ? -6.578 -2.697 -60.457 1.00 28.02 370 GLY A O 1
ATOM 2752 N N . THR A 1 371 ? -6.126 -1.115 -61.976 1.00 31.81 371 THR A N 1
ATOM 2753 C CA . THR A 1 371 ? -5.286 -0.206 -61.185 1.00 31.81 371 THR A CA 1
ATOM 2754 C C . THR A 1 371 ? -6.028 0.496 -60.039 1.00 31.81 371 THR A C 1
ATOM 2756 O O . THR A 1 371 ? -6.952 1.272 -60.289 1.00 31.81 371 THR A O 1
ATOM 2759 N N . ARG A 1 372 ? -5.539 0.351 -58.801 1.00 29.17 372 ARG A N 1
ATOM 2760 C CA . ARG A 1 372 ? -5.642 1.378 -57.749 1.00 29.17 372 ARG A CA 1
ATOM 2761 C C . ARG A 1 372 ? -4.225 1.814 -57.373 1.00 29.17 372 ARG A C 1
ATOM 2763 O O . ARG A 1 372 ? -3.336 0.982 -57.242 1.00 29.17 372 ARG A O 1
ATOM 2770 N N . LYS A 1 373 ? -4.006 3.130 -57.327 1.00 35.06 373 LYS A N 1
ATOM 2771 C CA . LYS A 1 373 ? -2.723 3.758 -56.996 1.00 35.06 373 LYS A CA 1
ATOM 2772 C C . LYS A 1 373 ? -2.476 3.617 -55.493 1.00 35.06 373 LYS A C 1
ATOM 2774 O O . LYS A 1 373 ? -2.888 4.486 -54.733 1.00 35.06 373 LYS A O 1
ATOM 2779 N N . ASP A 1 374 ? -1.814 2.539 -55.102 1.00 33.25 374 ASP A N 1
ATOM 2780 C CA . ASP A 1 374 ? -1.206 2.408 -53.782 1.00 33.25 374 ASP A CA 1
ATOM 2781 C C . ASP A 1 374 ? 0.212 2.993 -53.844 1.00 33.25 374 ASP A C 1
ATOM 2783 O O . ASP A 1 374 ? 1.005 2.660 -54.730 1.00 33.25 374 ASP A O 1
ATOM 2787 N N . GLY A 1 375 ? 0.503 3.930 -52.937 1.00 37.97 375 GLY A N 1
ATOM 2788 C CA . GLY A 1 375 ? 1.850 4.462 -52.728 1.00 37.97 375 GLY A CA 1
ATOM 2789 C C . GLY A 1 375 ? 2.822 3.353 -52.307 1.00 37.97 375 GLY A C 1
ATOM 2790 O O . GLY A 1 375 ? 2.385 2.305 -51.821 1.00 37.97 375 GLY A O 1
ATOM 2791 N N . PRO A 1 376 ? 4.138 3.533 -52.511 1.00 35.81 376 PRO A N 1
ATOM 2792 C CA . PRO A 1 376 ? 5.085 2.456 -52.282 1.00 35.81 376 PRO A CA 1
ATOM 2793 C C . PRO A 1 376 ? 5.107 2.067 -50.793 1.00 35.81 376 PRO A C 1
ATOM 2795 O O . PRO A 1 376 ? 5.059 2.945 -49.927 1.00 35.81 376 PRO A O 1
ATOM 2798 N N . PRO A 1 377 ? 5.206 0.765 -50.474 1.00 34.31 377 PRO A N 1
ATOM 2799 C CA . PRO A 1 377 ? 5.407 0.322 -49.104 1.00 34.31 377 PRO A CA 1
ATOM 2800 C C . PRO A 1 377 ? 6.769 0.838 -48.634 1.00 34.31 377 PRO A C 1
ATOM 2802 O O . PRO A 1 377 ? 7.774 0.627 -49.319 1.00 34.31 377 PRO A O 1
ATOM 2805 N N . MET A 1 378 ? 6.814 1.518 -47.484 1.00 31.72 378 MET A N 1
ATOM 2806 C CA . MET A 1 378 ? 8.080 1.909 -46.862 1.00 31.72 378 MET A CA 1
ATOM 2807 C C . MET A 1 378 ? 8.880 0.645 -46.543 1.00 31.72 378 MET A C 1
ATOM 2809 O O . MET A 1 378 ? 8.610 -0.070 -45.579 1.00 31.72 378 MET A O 1
ATOM 2813 N N . LYS A 1 379 ? 9.868 0.362 -47.389 1.00 30.77 379 LYS A N 1
ATOM 2814 C CA . LYS A 1 379 ? 10.954 -0.551 -47.072 1.00 30.77 379 LYS A CA 1
ATOM 2815 C C . LYS A 1 379 ? 11.839 0.144 -46.046 1.00 30.77 379 LYS A C 1
ATOM 2817 O O . LYS A 1 379 ? 12.307 1.253 -46.285 1.00 30.77 379 LYS A O 1
ATOM 2822 N N . CYS A 1 380 ? 12.074 -0.530 -44.926 1.00 31.41 380 CYS A N 1
ATOM 2823 C CA . CYS A 1 380 ? 13.148 -0.201 -44.002 1.00 31.41 380 CYS A CA 1
ATOM 2824 C C . CYS A 1 380 ? 14.471 -0.475 -44.737 1.00 31.41 380 CYS A C 1
ATOM 2826 O O . CYS A 1 380 ? 14.950 -1.607 -44.767 1.00 31.41 380 CYS A O 1
ATOM 2828 N N . ALA A 1 381 ? 14.994 0.539 -45.422 1.00 31.28 381 ALA A N 1
ATOM 2829 C CA . ALA A 1 381 ? 16.337 0.538 -45.972 1.00 31.28 381 ALA A CA 1
ATOM 2830 C C . ALA A 1 381 ? 17.239 1.218 -44.943 1.00 31.28 381 ALA A C 1
ATOM 2832 O O . ALA A 1 381 ? 17.177 2.426 -44.729 1.00 31.28 381 ALA A O 1
ATOM 2833 N N . ILE A 1 382 ? 18.033 0.400 -44.263 1.00 39.97 382 ILE A N 1
ATOM 2834 C CA . ILE A 1 382 ? 19.186 0.836 -43.487 1.00 39.97 382 ILE A CA 1
ATOM 2835 C C . ILE A 1 382 ? 20.271 1.127 -44.528 1.00 39.97 382 ILE A C 1
ATOM 2837 O O . ILE A 1 382 ? 21.051 0.251 -44.885 1.00 39.97 382 ILE A O 1
ATOM 2841 N N . GLU A 1 383 ? 20.248 2.329 -45.095 1.00 33.31 383 GLU A N 1
ATOM 2842 C CA . GLU A 1 383 ? 21.369 2.863 -45.864 1.00 33.31 383 GLU A CA 1
ATOM 2843 C C . GLU A 1 383 ? 22.030 3.945 -45.016 1.00 33.31 383 GLU A C 1
ATOM 2845 O O . GLU A 1 383 ? 21.473 5.003 -44.734 1.00 33.31 383 GLU A O 1
ATOM 2850 N N . THR A 1 384 ? 23.223 3.609 -44.539 1.00 40.50 384 THR A N 1
ATOM 2851 C CA . THR A 1 384 ? 24.165 4.468 -43.830 1.00 40.50 384 THR A CA 1
ATOM 2852 C C . THR A 1 384 ? 24.572 5.657 -44.699 1.00 40.50 384 THR A C 1
ATOM 2854 O O . THR A 1 384 ? 25.569 5.611 -45.415 1.00 40.50 384 THR A O 1
ATOM 2857 N N . GLY A 1 385 ? 23.797 6.732 -44.601 1.00 38.22 385 GLY A N 1
ATOM 2858 C CA . GLY A 1 385 ? 24.214 8.113 -44.812 1.00 38.22 385 GLY A CA 1
ATOM 2859 C C . GLY A 1 385 ? 23.695 8.909 -43.618 1.00 38.22 385 GLY A C 1
ATOM 2860 O O . GLY A 1 385 ? 22.489 8.942 -43.388 1.00 38.22 385 GLY A O 1
ATOM 2861 N N . ALA A 1 386 ? 24.590 9.450 -42.793 1.00 47.06 386 ALA A N 1
ATOM 2862 C CA . ALA A 1 386 ? 24.252 10.094 -41.526 1.00 47.06 386 ALA A CA 1
ATOM 2863 C C . ALA A 1 386 ? 23.468 11.400 -41.753 1.00 47.06 386 ALA A C 1
ATOM 2865 O O . ALA A 1 386 ? 24.049 12.477 -41.829 1.00 47.06 386 ALA A O 1
ATOM 2866 N N . TYR A 1 387 ? 22.145 11.305 -41.887 1.00 55.56 387 TYR A N 1
ATOM 2867 C CA . TYR A 1 387 ? 21.252 12.456 -41.795 1.00 55.56 387 TYR A CA 1
ATOM 2868 C C . TYR A 1 387 ? 20.983 12.713 -40.312 1.00 55.56 387 TYR A C 1
ATOM 2870 O O . TYR A 1 387 ? 20.222 11.976 -39.676 1.00 55.56 387 TYR A O 1
ATOM 2878 N N . MET A 1 388 ? 21.667 13.702 -39.741 1.00 73.50 388 MET A N 1
ATOM 2879 C CA . MET A 1 388 ? 21.429 14.097 -38.361 1.00 73.50 388 MET A CA 1
ATOM 2880 C C . MET A 1 388 ? 20.184 15.011 -38.287 1.00 73.50 388 MET A C 1
ATOM 2882 O O . MET A 1 388 ? 19.991 15.875 -39.146 1.00 73.50 388 MET A O 1
ATOM 2886 N N . PRO A 1 389 ? 19.249 14.751 -37.354 1.00 85.62 389 PRO A N 1
ATOM 2887 C CA . PRO A 1 389 ? 18.019 15.521 -37.256 1.00 85.62 389 PRO A CA 1
ATOM 2888 C C . PRO A 1 389 ? 18.256 16.910 -36.648 1.00 85.62 389 PRO A C 1
ATOM 2890 O O . PRO A 1 389 ? 18.955 17.063 -35.648 1.00 85.62 389 PRO A O 1
ATOM 2893 N N . LEU A 1 390 ? 17.590 17.909 -37.227 1.00 89.25 390 LEU A N 1
ATOM 2894 C CA . LEU A 1 390 ? 17.719 19.314 -36.853 1.00 89.25 390 LEU A CA 1
ATOM 2895 C C . LEU A 1 390 ? 16.639 19.725 -35.845 1.00 89.25 390 LEU A C 1
ATOM 2897 O O . LEU A 1 390 ? 15.468 19.350 -35.979 1.00 89.25 390 LEU A O 1
ATOM 2901 N N . TYR A 1 391 ? 17.024 20.523 -34.849 1.00 90.44 391 TYR A N 1
ATOM 2902 C CA . TYR A 1 391 ? 16.129 20.978 -33.787 1.00 90.44 391 TYR A CA 1
ATOM 2903 C C . TYR A 1 391 ? 16.304 22.457 -33.459 1.00 90.44 391 TYR A C 1
ATOM 2905 O O . TYR A 1 391 ? 17.411 22.993 -33.435 1.00 90.44 391 TYR A O 1
ATOM 2913 N N . GLU A 1 392 ? 15.191 23.099 -33.132 1.00 90.94 392 GLU A N 1
ATOM 2914 C CA . GLU A 1 392 ? 15.150 24.444 -32.576 1.00 90.94 392 GLU A CA 1
ATOM 2915 C C . GLU A 1 392 ? 14.635 24.394 -31.138 1.00 90.94 392 GLU A C 1
ATOM 2917 O O . GLU A 1 392 ? 13.608 23.769 -30.854 1.00 90.94 392 GLU A O 1
ATOM 2922 N N . HIS A 1 393 ? 15.328 25.071 -30.225 1.00 90.31 393 HIS A N 1
ATOM 2923 C CA . HIS A 1 393 ? 14.994 25.115 -28.806 1.00 90.31 393 HIS A CA 1
ATOM 2924 C C . HIS A 1 393 ? 14.745 26.550 -28.356 1.00 90.31 393 HIS A C 1
ATOM 2926 O O . HIS A 1 393 ? 15.552 27.437 -28.618 1.00 90.31 393 HIS A O 1
ATOM 2932 N N . VAL A 1 394 ? 13.666 26.769 -27.609 1.00 91.19 394 VAL A N 1
ATOM 2933 C CA . VAL A 1 394 ? 13.409 28.013 -26.875 1.00 91.19 394 VAL A CA 1
ATOM 2934 C C . VAL A 1 394 ? 13.461 27.718 -25.383 1.00 91.19 394 VAL A C 1
ATOM 2936 O O . VAL A 1 394 ? 12.659 26.933 -24.873 1.00 91.19 394 VAL A O 1
ATOM 2939 N N . LEU A 1 395 ? 14.368 28.390 -24.681 1.00 89.81 395 LEU A N 1
ATOM 2940 C CA . LEU A 1 395 ? 14.543 28.318 -23.235 1.00 89.81 395 LEU A CA 1
ATOM 2941 C C . LEU A 1 395 ? 14.038 29.607 -22.582 1.00 89.81 395 LEU A C 1
ATOM 2943 O O . LEU A 1 395 ? 14.344 30.709 -23.040 1.00 89.81 395 LEU A O 1
ATOM 2947 N N . ILE A 1 396 ? 13.284 29.470 -21.491 1.00 91.62 396 ILE A N 1
ATOM 2948 C CA . ILE A 1 396 ? 12.827 30.584 -20.659 1.00 91.62 396 ILE A CA 1
ATOM 2949 C C . ILE A 1 396 ? 13.383 30.404 -19.247 1.00 91.62 396 ILE A C 1
ATOM 2951 O O . ILE A 1 396 ? 12.942 29.506 -18.529 1.00 91.62 396 ILE A O 1
ATOM 2955 N N . ALA A 1 397 ? 14.299 31.279 -18.833 1.00 91.12 397 ALA A N 1
ATOM 2956 C CA . ALA A 1 397 ? 14.916 31.271 -17.506 1.00 91.12 397 ALA A CA 1
ATOM 2957 C C . ALA A 1 397 ? 14.336 32.356 -16.576 1.00 91.12 397 ALA A C 1
ATOM 2959 O O . ALA A 1 397 ? 13.707 33.324 -17.035 1.00 91.12 397 ALA A O 1
ATOM 2960 N N . ARG A 1 398 ? 14.491 32.171 -15.258 1.00 89.88 398 ARG A N 1
ATOM 2961 C CA . ARG A 1 398 ? 13.912 33.054 -14.225 1.00 89.88 398 ARG A CA 1
ATOM 2962 C C . ARG A 1 398 ? 14.405 34.504 -14.366 1.00 89.88 398 ARG A C 1
ATOM 2964 O O . ARG A 1 398 ? 15.540 34.744 -14.745 1.00 89.88 398 ARG A O 1
ATOM 2971 N N . GLN A 1 399 ? 13.536 35.478 -14.070 1.00 88.25 399 GLN A N 1
ATOM 2972 C CA . GLN A 1 399 ? 13.804 36.922 -14.249 1.00 88.25 399 GLN A CA 1
ATOM 2973 C C . GLN A 1 399 ? 14.803 37.539 -13.256 1.00 88.25 399 GLN A C 1
ATOM 2975 O O . GLN A 1 399 ? 15.173 38.696 -13.419 1.00 88.25 399 GLN A O 1
ATOM 2980 N N . ASP A 1 400 ? 15.128 36.833 -12.175 1.00 85.25 400 ASP A N 1
ATOM 2981 C CA . ASP A 1 400 ? 16.051 37.273 -11.125 1.00 85.25 400 ASP A CA 1
ATOM 2982 C C . ASP A 1 400 ? 17.520 36.974 -11.457 1.00 85.25 400 ASP A C 1
ATOM 2984 O O . ASP A 1 400 ? 18.411 37.376 -10.713 1.00 85.25 400 ASP A O 1
ATOM 2988 N N . LEU A 1 401 ? 17.774 36.310 -12.586 1.00 87.19 401 LEU A N 1
ATOM 2989 C CA . LEU A 1 401 ? 19.115 36.033 -13.079 1.00 87.19 401 LEU A CA 1
ATOM 2990 C C . LEU A 1 401 ? 19.732 37.275 -13.726 1.00 87.19 401 LEU A C 1
ATOM 2992 O O . LEU A 1 401 ? 19.067 38.064 -14.399 1.00 87.19 401 LEU A O 1
ATOM 2996 N N . SER A 1 402 ? 21.042 37.435 -13.562 1.00 88.25 402 SER A N 1
ATOM 2997 C CA . SER A 1 402 ? 21.795 38.382 -14.384 1.00 88.25 402 SER A CA 1
ATOM 2998 C C . SER A 1 402 ? 21.879 37.892 -15.835 1.00 88.25 402 SER A C 1
ATOM 3000 O O . SER A 1 402 ? 21.782 36.695 -16.108 1.00 88.25 402 SER A O 1
ATOM 3002 N N . ASN A 1 403 ? 22.109 38.809 -16.782 1.00 84.62 403 ASN A N 1
ATOM 3003 C CA . ASN A 1 403 ? 22.287 38.440 -18.193 1.00 84.62 403 ASN A CA 1
ATOM 3004 C C . ASN A 1 403 ? 23.425 37.422 -18.382 1.00 84.62 403 ASN A C 1
ATOM 3006 O O . ASN A 1 4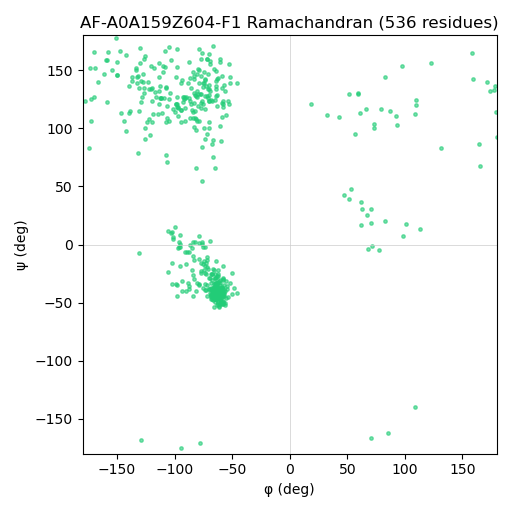03 ? 23.243 36.455 -19.108 1.00 84.62 403 ASN A O 1
ATOM 3010 N N . ALA A 1 404 ? 24.537 37.586 -17.658 1.00 85.06 404 ALA A N 1
ATOM 3011 C CA . ALA A 1 404 ? 25.669 36.661 -17.711 1.00 85.06 404 ALA A CA 1
ATOM 3012 C C . ALA A 1 404 ? 25.310 35.253 -17.200 1.00 85.06 404 ALA A C 1
ATOM 3014 O O . ALA A 1 404 ? 25.753 34.258 -17.760 1.00 85.06 404 ALA A O 1
ATOM 3015 N N . GLN A 1 405 ? 24.471 35.147 -16.164 1.00 84.81 405 GLN A N 1
ATOM 3016 C CA . GLN A 1 405 ? 23.992 33.847 -15.678 1.00 84.81 405 GLN A CA 1
ATOM 3017 C C . GLN A 1 405 ? 23.030 33.187 -16.670 1.00 84.81 405 GLN A C 1
ATOM 3019 O O . GLN A 1 405 ? 23.088 31.978 -16.863 1.00 84.81 405 GLN A O 1
ATOM 3024 N N . ALA A 1 406 ? 22.164 33.970 -17.320 1.00 83.62 406 ALA A N 1
ATOM 3025 C CA . ALA A 1 406 ? 21.255 33.454 -18.340 1.00 83.62 406 ALA A CA 1
ATOM 3026 C C . ALA A 1 406 ? 22.004 32.965 -19.593 1.00 83.62 406 ALA A C 1
ATOM 3028 O O . ALA A 1 406 ? 21.639 31.934 -20.151 1.00 83.62 406 ALA A O 1
ATOM 3029 N N . GLU A 1 407 ? 23.061 33.665 -20.008 1.00 86.06 407 GLU A N 1
ATOM 3030 C CA . GLU A 1 407 ? 23.960 33.231 -21.087 1.00 86.06 407 GLU A CA 1
ATOM 3031 C C . GLU A 1 407 ? 24.755 31.976 -20.684 1.00 86.06 407 GLU A C 1
ATOM 3033 O O . GLU A 1 407 ? 24.836 31.029 -21.465 1.00 86.06 407 GLU A O 1
ATOM 3038 N N . GLY A 1 408 ? 25.213 31.887 -19.431 1.00 87.94 408 GLY A N 1
ATOM 3039 C CA . GLY A 1 408 ? 25.871 30.686 -18.903 1.00 87.94 408 GLY A CA 1
ATOM 3040 C C . GLY A 1 408 ? 24.990 29.427 -18.922 1.00 87.94 408 GLY A C 1
ATOM 3041 O O . GLY A 1 408 ? 25.495 28.325 -19.125 1.00 87.94 408 GLY A O 1
ATOM 3042 N N . LEU A 1 409 ? 23.664 29.563 -18.788 1.00 86.31 409 LEU A N 1
ATOM 3043 C CA . LEU A 1 409 ? 22.738 28.432 -18.962 1.00 86.31 409 LEU A CA 1
ATOM 3044 C C . LEU A 1 409 ? 22.720 27.923 -20.408 1.00 86.31 409 LEU A C 1
ATOM 3046 O O . LEU A 1 409 ? 22.633 26.717 -20.636 1.00 86.31 409 LEU A O 1
ATOM 3050 N N . VAL A 1 410 ? 22.816 28.824 -21.389 1.00 86.94 410 VAL A N 1
ATOM 3051 C CA . VAL A 1 410 ? 22.876 28.459 -22.813 1.00 86.94 410 VAL A CA 1
ATOM 3052 C C . VAL A 1 410 ? 24.159 27.685 -23.103 1.00 86.94 410 VAL A C 1
ATOM 3054 O O . VAL A 1 410 ? 24.107 26.655 -23.776 1.00 86.94 410 VAL A O 1
ATOM 3057 N N . GLU A 1 411 ? 25.292 28.127 -22.556 1.00 87.69 411 GLU A N 1
ATOM 3058 C CA . GLU A 1 411 ? 26.572 27.418 -22.672 1.00 87.69 411 GLU A CA 1
ATOM 3059 C C . GLU A 1 411 ? 26.529 26.044 -21.992 1.00 87.69 411 GLU A C 1
ATOM 3061 O O . GLU A 1 411 ? 26.950 25.051 -22.584 1.00 87.69 411 GLU A O 1
ATOM 3066 N N . HIS A 1 412 ? 25.951 25.954 -20.790 1.00 89.44 412 HIS A N 1
ATOM 3067 C CA . HIS A 1 412 ? 25.814 24.691 -20.067 1.00 89.44 412 HIS A CA 1
ATOM 3068 C C . HIS A 1 412 ? 25.042 23.639 -20.879 1.00 89.44 412 HIS A C 1
ATOM 3070 O O . HIS A 1 412 ? 25.534 22.527 -21.075 1.00 89.44 412 HIS A O 1
ATOM 3076 N N . PHE A 1 413 ? 23.870 23.993 -21.419 1.00 88.50 413 PHE A N 1
ATOM 3077 C CA . PHE A 1 413 ? 23.077 23.056 -22.225 1.00 88.50 413 PHE A CA 1
ATOM 3078 C C . PHE A 1 413 ? 23.677 22.785 -23.610 1.00 88.50 413 PHE A C 1
ATOM 3080 O O . PHE A 1 413 ? 23.466 21.704 -24.160 1.00 88.50 413 PHE A O 1
ATOM 3087 N N . SER A 1 414 ? 24.465 23.718 -24.151 1.00 87.88 414 SER A N 1
ATOM 3088 C CA . SER A 1 414 ? 25.245 23.487 -25.373 1.00 87.88 414 SER A CA 1
ATOM 3089 C C . SER A 1 414 ? 26.318 22.415 -25.157 1.00 87.88 414 SER A C 1
ATOM 3091 O O . SER A 1 414 ? 26.462 21.523 -25.990 1.00 87.88 414 SER A O 1
ATOM 3093 N N . THR A 1 415 ? 27.009 22.444 -24.014 1.00 88.69 415 THR A N 1
ATOM 3094 C CA . THR A 1 415 ? 27.989 21.414 -23.626 1.00 88.69 415 THR A CA 1
ATOM 3095 C C . THR A 1 415 ? 27.322 20.057 -23.417 1.00 88.69 415 THR A C 1
ATOM 3097 O O . THR A 1 415 ? 27.785 19.062 -23.959 1.00 88.69 415 THR A O 1
ATOM 3100 N N . VAL A 1 416 ? 26.173 20.017 -22.734 1.00 88.44 416 VAL A N 1
ATOM 3101 C CA . VAL A 1 416 ? 25.391 18.779 -22.548 1.00 88.44 416 VAL A CA 1
ATOM 3102 C C . VAL A 1 416 ? 25.005 18.143 -23.888 1.00 88.44 416 VAL A C 1
ATOM 3104 O O . VAL A 1 416 ? 25.069 16.922 -24.038 1.00 88.44 416 VAL A O 1
ATOM 3107 N N . LEU A 1 417 ? 24.610 18.955 -24.872 1.00 87.50 417 LEU A N 1
ATOM 3108 C CA . LEU A 1 417 ? 24.315 18.465 -26.218 1.00 87.50 417 LEU A CA 1
ATOM 3109 C C . LEU A 1 417 ? 25.572 17.939 -26.919 1.00 87.50 417 LEU A C 1
ATOM 3111 O O . LEU A 1 417 ? 25.499 16.885 -27.550 1.00 87.50 417 LEU A O 1
ATOM 3115 N N . ALA A 1 418 ? 26.709 18.625 -26.777 1.00 87.38 418 ALA A N 1
ATOM 3116 C CA . ALA A 1 418 ? 27.988 18.205 -27.347 1.00 87.38 418 ALA A CA 1
ATOM 3117 C C . ALA A 1 418 ? 28.486 16.870 -26.767 1.00 87.38 418 ALA A C 1
ATOM 3119 O O . ALA A 1 418 ? 28.849 15.968 -27.524 1.00 87.38 418 ALA A O 1
ATOM 3120 N N . ASP A 1 419 ? 28.411 16.700 -25.446 1.00 86.38 419 ASP A N 1
ATOM 3121 C CA . ASP A 1 419 ? 28.829 15.480 -24.739 1.00 86.38 419 ASP A CA 1
ATOM 3122 C C . ASP A 1 419 ? 28.016 14.245 -25.161 1.00 86.38 419 ASP A C 1
ATOM 3124 O O . ASP A 1 419 ? 28.501 13.115 -25.103 1.00 86.38 419 ASP A O 1
ATOM 3128 N N . ASN A 1 420 ? 26.785 14.457 -25.637 1.00 85.94 420 ASN A N 1
ATOM 3129 C CA . ASN A 1 420 ? 25.883 13.404 -26.104 1.00 85.94 420 ASN A CA 1
ATOM 3130 C C . ASN A 1 420 ? 25.861 13.252 -27.639 1.00 85.94 420 ASN A C 1
ATOM 3132 O O . ASN A 1 420 ? 24.972 12.596 -28.190 1.00 85.94 420 ASN A O 1
ATOM 3136 N N . GLY A 1 421 ? 26.841 13.826 -28.343 1.00 81.81 421 GLY A N 1
ATOM 3137 C CA . GLY A 1 421 ? 27.018 13.652 -29.787 1.00 81.81 421 GLY A CA 1
ATOM 3138 C C . GLY A 1 421 ? 26.155 14.569 -30.659 1.00 81.81 421 GLY A C 1
ATOM 3139 O O . GLY A 1 421 ? 25.912 14.246 -31.820 1.00 81.81 421 GLY A O 1
ATOM 3140 N N . GLY A 1 422 ? 25.665 15.682 -30.111 1.00 86.62 422 GLY A N 1
ATOM 3141 C CA . GLY A 1 422 ? 25.040 16.773 -30.858 1.00 86.62 422 GLY A CA 1
ATOM 3142 C C . GLY A 1 422 ? 26.002 17.928 -31.141 1.00 86.62 422 GLY A C 1
ATOM 3143 O O . GLY A 1 422 ? 27.086 18.023 -30.577 1.00 86.62 422 GLY A O 1
ATOM 3144 N N . SER A 1 423 ? 25.600 18.838 -32.017 1.00 83.88 423 SER A N 1
ATOM 3145 C CA . SER A 1 423 ? 26.324 20.064 -32.338 1.00 83.88 423 SER A CA 1
ATOM 3146 C C . SER A 1 423 ? 25.373 21.258 -32.319 1.00 83.88 423 SER A C 1
ATOM 3148 O O . SER A 1 423 ? 24.195 21.150 -32.666 1.00 83.88 423 SER A O 1
ATOM 3150 N N . VAL A 1 424 ? 25.865 22.409 -31.869 1.00 86.12 424 VAL A N 1
ATOM 3151 C CA . VAL A 1 424 ? 25.084 23.649 -31.838 1.00 86.12 424 VAL A CA 1
ATOM 3152 C C . VAL A 1 424 ? 25.428 24.461 -33.081 1.00 86.12 424 VAL A C 1
ATOM 3154 O O . VAL A 1 424 ? 26.572 24.864 -33.267 1.00 86.12 424 VAL A O 1
ATOM 3157 N N . VAL A 1 425 ? 24.428 24.688 -33.931 1.00 83.88 425 VAL A N 1
ATOM 3158 C CA . VAL A 1 425 ? 24.546 25.424 -35.200 1.00 83.88 425 VAL A CA 1
ATOM 3159 C C . VAL A 1 425 ? 24.518 26.934 -34.952 1.00 83.88 425 VAL A C 1
ATOM 3161 O O . VAL A 1 425 ? 25.190 27.697 -35.639 1.00 83.88 425 VAL A O 1
ATOM 3164 N N . GLY A 1 426 ? 23.769 27.382 -33.943 1.00 81.81 426 GLY A N 1
ATOM 3165 C CA . GLY A 1 426 ? 23.754 28.780 -33.528 1.00 81.81 426 GLY A CA 1
ATOM 3166 C C . GLY A 1 426 ? 22.940 29.000 -32.262 1.00 81.81 426 GLY A C 1
ATOM 3167 O O . GLY A 1 426 ? 21.994 28.264 -31.984 1.00 81.81 426 GLY A O 1
ATOM 3168 N N . SER A 1 427 ? 23.297 30.026 -31.497 1.00 84.50 427 SER A N 1
ATOM 3169 C CA . SER A 1 427 ? 22.559 30.458 -30.313 1.00 84.50 427 SER A CA 1
ATOM 3170 C C . SER A 1 427 ? 22.247 31.950 -30.396 1.00 84.50 427 SER A C 1
ATOM 3172 O O . SER A 1 427 ? 23.055 32.760 -30.848 1.00 84.50 427 SER A O 1
ATOM 3174 N N . GLU A 1 428 ? 21.044 32.320 -29.973 1.00 85.12 428 GLU A N 1
ATOM 3175 C CA . GLU A 1 428 ? 20.590 33.702 -29.899 1.00 85.12 428 GLU A CA 1
ATOM 3176 C C . GLU A 1 428 ? 20.032 33.986 -28.509 1.00 85.12 428 GLU A C 1
ATOM 3178 O O . GLU A 1 428 ? 19.116 33.314 -28.028 1.00 85.12 428 GLU A O 1
ATOM 3183 N N . TYR A 1 429 ? 20.536 35.037 -27.872 1.00 85.56 429 TYR A N 1
ATOM 3184 C CA . TYR A 1 429 ? 19.996 35.518 -26.611 1.00 85.56 429 TYR A CA 1
ATOM 3185 C C . TYR A 1 429 ? 19.048 36.697 -26.852 1.00 85.56 429 TYR A C 1
ATOM 3187 O O . TYR A 1 429 ? 19.427 37.749 -27.367 1.00 85.56 429 TYR A O 1
ATOM 3195 N N . TRP A 1 430 ? 17.780 36.521 -26.486 1.00 80.56 430 TRP A N 1
ATOM 3196 C CA . TRP A 1 430 ? 16.705 37.479 -26.754 1.00 80.56 430 TRP A CA 1
ATOM 3197 C C . TRP A 1 430 ? 16.411 38.420 -25.576 1.00 80.56 430 TRP A C 1
ATOM 3199 O O . TRP A 1 430 ? 15.542 39.293 -25.691 1.00 80.56 430 TRP A O 1
ATOM 3209 N N . GLY A 1 431 ? 17.109 38.251 -24.449 1.00 84.00 431 GLY A N 1
ATOM 3210 C CA . GLY A 1 431 ? 16.957 39.079 -23.256 1.00 84.00 431 GLY A CA 1
ATOM 3211 C C . GLY A 1 431 ? 15.639 38.867 -22.503 1.00 84.00 431 GLY A C 1
ATOM 3212 O O . GLY A 1 431 ? 14.897 37.906 -22.722 1.00 84.00 431 GLY A O 1
ATOM 3213 N N . VAL A 1 432 ? 15.343 39.785 -21.580 1.00 87.81 432 VAL A N 1
ATOM 3214 C CA . VAL A 1 432 ? 14.148 39.714 -20.729 1.00 87.81 432 VAL A CA 1
ATOM 3215 C C . VAL A 1 432 ? 12.902 40.141 -21.502 1.00 87.81 432 VAL A C 1
ATOM 3217 O O . VAL A 1 432 ? 12.767 41.305 -21.887 1.00 87.81 432 VAL A O 1
ATOM 3220 N N . LYS A 1 433 ? 11.934 39.234 -21.664 1.00 86.19 433 LYS A N 1
ATOM 3221 C CA . LYS A 1 433 ? 10.634 39.527 -22.293 1.00 86.19 433 LYS A CA 1
ATOM 3222 C C . LYS A 1 433 ? 9.473 39.254 -21.344 1.00 86.19 433 LYS A C 1
ATOM 3224 O O . LYS A 1 433 ? 9.562 38.440 -20.426 1.00 86.19 433 LYS A O 1
ATOM 3229 N N . THR A 1 434 ? 8.364 39.957 -21.567 1.00 85.62 434 THR A N 1
ATOM 3230 C CA . THR A 1 434 ? 7.119 39.757 -20.809 1.00 85.62 434 THR A CA 1
ATOM 3231 C C . THR A 1 434 ? 6.358 38.567 -21.388 1.00 85.62 434 THR A C 1
ATOM 3233 O O . THR A 1 434 ? 6.125 38.510 -22.592 1.00 85.62 434 THR A O 1
ATOM 3236 N N . MET A 1 435 ? 5.984 37.614 -20.537 1.00 85.00 435 MET A N 1
ATOM 3237 C CA . MET A 1 435 ? 5.228 36.417 -20.914 1.00 85.00 435 MET A CA 1
ATOM 3238 C C . MET A 1 435 ? 3.733 36.735 -21.064 1.00 85.00 435 MET A C 1
ATOM 3240 O O . MET A 1 435 ? 3.207 37.609 -20.374 1.00 85.00 435 MET A O 1
ATOM 3244 N N . ALA A 1 436 ? 3.029 35.989 -21.922 1.00 76.69 436 ALA A N 1
ATOM 3245 C CA . ALA A 1 436 ? 1.583 36.144 -22.124 1.00 76.69 436 ALA A CA 1
ATOM 3246 C C . ALA A 1 436 ? 0.756 35.796 -20.868 1.00 76.69 436 ALA A C 1
ATOM 3248 O O . ALA A 1 436 ? -0.314 36.356 -20.642 1.00 76.69 436 ALA A O 1
ATOM 3249 N N . TYR A 1 437 ? 1.268 34.895 -20.029 1.00 74.25 437 TYR A N 1
ATOM 3250 C CA . TYR A 1 437 ? 0.678 34.502 -18.752 1.00 74.25 437 TYR A CA 1
ATOM 3251 C C . TYR A 1 437 ? 1.776 34.280 -17.706 1.00 74.25 437 TYR A C 1
ATOM 3253 O O . TYR A 1 437 ? 2.956 34.161 -18.033 1.00 74.25 437 TYR A O 1
ATOM 3261 N N . LYS A 1 438 ? 1.398 34.259 -16.424 1.00 82.19 438 LYS A N 1
ATOM 3262 C CA . LYS A 1 438 ? 2.350 34.044 -15.327 1.00 82.19 438 LYS A CA 1
ATOM 3263 C C . LYS A 1 438 ? 2.828 32.592 -15.310 1.00 82.19 438 LYS A C 1
ATOM 3265 O O . LYS A 1 438 ? 2.000 31.689 -15.224 1.00 82.19 438 LYS A O 1
ATOM 3270 N N . ILE A 1 439 ? 4.142 32.385 -15.298 1.00 80.56 439 ILE A N 1
ATOM 3271 C CA . ILE A 1 439 ? 4.778 31.070 -15.120 1.00 80.56 439 ILE A CA 1
ATOM 3272 C C . ILE A 1 439 ? 5.570 31.121 -13.816 1.00 80.56 439 ILE A C 1
ATOM 3274 O O . ILE A 1 439 ? 6.332 32.061 -13.610 1.00 80.56 439 ILE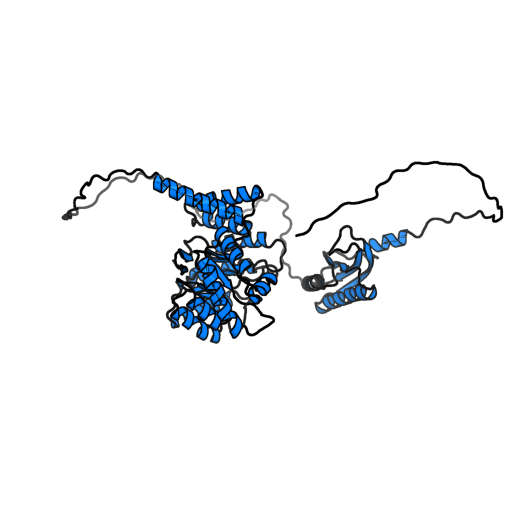 A O 1
ATOM 3278 N N . ASN A 1 440 ? 5.344 30.171 -12.902 1.00 76.31 440 ASN A N 1
ATOM 3279 C CA . ASN A 1 440 ? 6.016 30.106 -11.594 1.00 76.31 440 ASN A CA 1
ATOM 3280 C C . ASN A 1 440 ? 6.039 31.458 -10.846 1.00 76.31 440 ASN A C 1
ATOM 3282 O O . ASN A 1 440 ? 7.044 31.855 -10.270 1.00 76.31 440 ASN A O 1
ATOM 3286 N N . LYS A 1 441 ? 4.905 32.181 -10.874 1.00 79.38 441 LYS A N 1
ATOM 3287 C CA . LYS A 1 441 ? 4.692 33.531 -10.300 1.00 79.38 441 LYS A CA 1
ATOM 3288 C C . LYS A 1 441 ? 5.446 34.687 -10.990 1.00 79.38 441 LYS A C 1
ATOM 3290 O O . LYS A 1 441 ? 5.159 35.841 -10.671 1.00 79.38 441 LYS A O 1
ATOM 3295 N N . ASN A 1 442 ? 6.283 34.423 -11.992 1.00 81.69 442 ASN A N 1
ATOM 3296 C CA . ASN A 1 442 ? 6.980 35.438 -12.785 1.00 81.69 442 ASN A CA 1
ATOM 3297 C C . ASN A 1 442 ? 6.127 35.920 -13.973 1.00 81.69 442 ASN A C 1
ATOM 3299 O O . ASN A 1 442 ? 5.393 35.145 -14.589 1.00 81.69 442 ASN A O 1
ATOM 3303 N N . ARG A 1 443 ? 6.205 37.221 -14.297 1.00 86.75 443 ARG A N 1
ATOM 3304 C CA . ARG A 1 443 ? 5.576 37.827 -15.497 1.00 86.75 443 ARG A CA 1
ATOM 3305 C C . ARG A 1 443 ? 6.580 38.093 -16.621 1.00 86.75 443 ARG A C 1
ATOM 3307 O O . ARG A 1 443 ? 6.167 38.327 -17.753 1.00 86.75 443 ARG A O 1
ATOM 3314 N N . LYS A 1 444 ? 7.874 38.080 -16.310 1.00 87.25 444 LYS A N 1
ATOM 3315 C CA . LYS A 1 444 ? 8.974 38.247 -17.258 1.00 87.25 444 LYS A CA 1
ATOM 3316 C C . LYS A 1 444 ? 9.948 37.078 -17.113 1.00 87.25 444 LYS A C 1
ATOM 3318 O O . LYS A 1 444 ? 9.924 36.395 -16.092 1.00 87.25 444 LYS A O 1
ATOM 3323 N N . GLY A 1 445 ? 10.749 36.831 -18.136 1.00 90.69 445 GLY A N 1
ATOM 3324 C CA . GLY A 1 445 ? 11.777 35.793 -18.134 1.00 90.69 445 GLY A CA 1
ATOM 3325 C C . GLY A 1 445 ? 12.819 36.072 -19.205 1.00 90.69 445 GLY A C 1
ATOM 3326 O O . GLY A 1 445 ? 12.544 36.826 -20.144 1.00 90.69 445 GLY A O 1
ATOM 3327 N N . HIS A 1 446 ? 14.001 35.493 -19.042 1.00 89.69 446 HIS A N 1
ATOM 3328 C CA . HIS A 1 446 ? 15.079 35.563 -20.023 1.00 89.69 446 HIS A CA 1
ATOM 3329 C C . HIS A 1 446 ? 14.813 34.538 -21.115 1.00 89.69 446 HIS A C 1
ATOM 3331 O O . HIS A 1 446 ? 14.579 33.374 -20.801 1.00 89.69 446 HIS A O 1
ATOM 3337 N N . TYR A 1 447 ? 14.824 34.969 -22.371 1.00 90.19 447 TYR A N 1
ATOM 3338 C CA . TYR A 1 447 ? 14.616 34.082 -23.508 1.00 90.19 447 TYR A CA 1
ATOM 3339 C C . TYR A 1 447 ? 15.940 33.801 -24.203 1.00 90.19 447 TYR A C 1
ATOM 3341 O O . TYR A 1 447 ? 16.665 34.732 -24.558 1.00 90.19 447 TYR A O 1
ATOM 3349 N N . ALA A 1 448 ? 16.207 32.526 -24.442 1.00 88.75 448 ALA A N 1
ATOM 3350 C CA . ALA A 1 448 ? 17.298 32.073 -25.285 1.00 88.75 448 ALA A CA 1
ATOM 3351 C C . ALA A 1 448 ? 16.767 31.113 -26.348 1.00 88.75 448 ALA A C 1
ATOM 3353 O O . ALA A 1 448 ? 15.809 30.373 -26.113 1.00 88.75 448 ALA A O 1
ATOM 3354 N N . PHE A 1 449 ? 17.388 31.151 -27.516 1.00 88.75 449 PHE A N 1
ATOM 3355 C CA . PHE A 1 449 ? 17.050 30.338 -28.668 1.00 88.75 449 PHE A CA 1
ATOM 3356 C C . PHE A 1 449 ? 18.296 29.604 -29.158 1.00 88.75 449 PHE A C 1
ATOM 3358 O O . PHE A 1 449 ? 19.367 30.201 -29.238 1.00 88.75 449 PHE A O 1
ATOM 3365 N N . LEU A 1 450 ? 18.170 28.312 -29.449 1.00 88.75 450 LEU A N 1
ATOM 3366 C CA . LEU A 1 450 ? 19.270 27.478 -29.925 1.00 88.75 450 LEU A CA 1
ATOM 3367 C C . LEU A 1 450 ? 18.832 26.693 -31.158 1.00 88.75 450 LEU A C 1
ATOM 3369 O O . LEU A 1 450 ? 17.769 26.076 -31.153 1.00 88.75 450 LEU A O 1
ATOM 3373 N N . ARG A 1 451 ? 19.689 26.668 -32.175 1.00 88.75 451 ARG A N 1
ATOM 3374 C CA . ARG A 1 451 ? 19.602 25.781 -33.335 1.00 88.75 451 ARG A CA 1
ATOM 3375 C C . ARG A 1 451 ? 20.641 24.691 -33.178 1.00 88.75 451 ARG A C 1
ATOM 3377 O O . ARG A 1 451 ? 21.819 24.988 -32.975 1.00 88.75 451 ARG A O 1
ATOM 3384 N N . THR A 1 452 ? 20.220 23.441 -33.249 1.00 89.25 452 THR A N 1
ATOM 3385 C CA . THR A 1 452 ? 21.091 22.297 -32.994 1.00 89.25 452 THR A CA 1
ATOM 3386 C C . THR A 1 452 ? 20.911 21.243 -34.071 1.00 89.25 452 THR A C 1
ATOM 3388 O O . THR A 1 452 ? 19.866 21.142 -34.723 1.00 89.25 452 THR A O 1
ATOM 3391 N N . ASP A 1 453 ? 21.977 20.490 -34.280 1.00 89.50 453 ASP A N 1
ATOM 3392 C CA . ASP A 1 453 ? 21.988 19.270 -35.057 1.00 89.50 453 ASP A CA 1
ATOM 3393 C C . ASP A 1 453 ? 22.423 18.142 -34.121 1.00 89.50 453 ASP A C 1
ATOM 3395 O O . ASP A 1 453 ? 23.580 18.088 -33.697 1.00 89.50 453 ASP A O 1
ATOM 3399 N N . ALA A 1 454 ? 21.483 17.301 -33.697 1.00 88.62 454 ALA A N 1
ATOM 3400 C CA . ALA A 1 454 ? 21.721 16.372 -32.602 1.00 88.62 454 ALA A CA 1
ATOM 3401 C C . ALA A 1 454 ? 20.901 15.085 -32.739 1.00 88.62 454 ALA A C 1
ATOM 3403 O O . ALA A 1 454 ? 19.757 15.118 -33.188 1.00 88.62 454 ALA A O 1
ATOM 3404 N N . PRO A 1 455 ? 21.425 13.924 -32.306 1.00 89.50 455 PRO A N 1
ATOM 3405 C CA . PRO A 1 455 ? 20.628 12.709 -32.236 1.00 89.50 455 PRO A CA 1
ATOM 3406 C C . PRO A 1 455 ? 19.488 12.883 -31.224 1.00 89.50 455 PRO A C 1
ATOM 3408 O O . PRO A 1 455 ? 19.630 13.561 -30.205 1.00 89.50 455 PRO A O 1
ATOM 3411 N N . ALA A 1 456 ? 18.360 12.209 -31.463 1.00 87.38 456 ALA A N 1
ATOM 3412 C CA . ALA A 1 456 ? 17.176 12.326 -30.607 1.00 87.38 456 ALA A CA 1
ATOM 3413 C C . ALA A 1 456 ? 17.465 12.025 -29.120 1.00 87.38 456 ALA A C 1
ATOM 3415 O O . ALA A 1 456 ? 16.846 12.626 -28.247 1.00 87.38 456 ALA A O 1
ATOM 3416 N N . ALA A 1 457 ? 18.428 11.141 -28.833 1.00 86.06 457 ALA A N 1
ATOM 3417 C CA . ALA A 1 457 ? 18.865 10.831 -27.474 1.00 86.06 457 ALA A CA 1
ATOM 3418 C C . ALA A 1 457 ? 19.529 12.031 -26.766 1.00 86.06 457 ALA A C 1
ATOM 3420 O O . ALA A 1 457 ? 19.223 12.294 -25.606 1.00 86.06 457 ALA A O 1
ATOM 3421 N N . ALA A 1 458 ? 20.367 12.804 -27.466 1.00 88.19 458 ALA A N 1
ATOM 3422 C CA . ALA A 1 458 ? 21.030 13.985 -26.904 1.00 88.19 458 ALA A CA 1
ATOM 3423 C C . ALA A 1 458 ? 20.030 15.100 -26.574 1.00 88.19 458 ALA A C 1
ATOM 3425 O O . ALA A 1 458 ? 20.108 15.732 -25.522 1.00 88.19 458 ALA A O 1
ATOM 3426 N N . VAL A 1 459 ? 19.045 15.305 -27.454 1.00 89.50 459 VAL A N 1
ATOM 3427 C CA . VAL A 1 459 ? 17.968 16.277 -27.233 1.00 89.50 459 VAL A CA 1
ATOM 3428 C C . VAL A 1 459 ? 17.110 15.887 -26.033 1.00 89.50 459 VAL A C 1
ATOM 3430 O O . VAL A 1 459 ? 16.784 16.746 -25.217 1.00 89.50 459 VAL A O 1
ATOM 3433 N N . GLN A 1 460 ? 16.774 14.600 -25.894 1.00 89.06 460 GLN A N 1
ATOM 3434 C CA . GLN A 1 460 ? 16.013 14.104 -24.745 1.00 89.06 460 GLN A CA 1
ATOM 3435 C C . GLN A 1 460 ? 16.762 14.320 -23.428 1.00 89.06 460 GLN A C 1
ATOM 3437 O O . GLN A 1 460 ? 16.146 14.733 -22.445 1.00 89.06 460 GLN A O 1
ATOM 3442 N N . GLU A 1 461 ? 18.077 14.098 -23.408 1.00 87.19 461 GLU A N 1
ATOM 3443 C CA . GLU A 1 461 ? 18.884 14.309 -22.206 1.00 87.19 461 GLU A CA 1
ATOM 3444 C C . GLU A 1 461 ? 19.008 15.795 -21.844 1.00 87.19 461 GLU A C 1
ATOM 3446 O O . GLU A 1 461 ? 18.817 16.170 -20.684 1.00 87.19 461 GLU A O 1
ATOM 3451 N N . MET A 1 462 ? 19.213 16.667 -22.836 1.00 90.81 462 MET A N 1
ATOM 3452 C CA . MET A 1 462 ? 19.204 18.116 -22.621 1.00 90.81 462 MET A CA 1
ATOM 3453 C C . MET A 1 462 ? 17.845 18.598 -22.097 1.00 90.81 462 MET A C 1
ATOM 3455 O O . MET A 1 462 ? 17.799 19.329 -21.108 1.00 90.81 462 MET A O 1
ATOM 3459 N N . GLU A 1 463 ? 16.728 18.149 -22.681 1.00 88.94 463 GLU A N 1
ATOM 3460 C CA . GLU A 1 463 ? 15.390 18.509 -22.194 1.00 88.94 463 GLU A CA 1
ATOM 3461 C C . GLU A 1 463 ? 15.129 18.013 -20.771 1.00 88.94 463 GLU A C 1
ATOM 3463 O O . GLU A 1 463 ? 14.482 18.710 -19.982 1.00 88.94 463 GLU A O 1
ATOM 3468 N N . ARG A 1 464 ? 15.616 16.815 -20.433 1.00 91.94 464 ARG A N 1
ATOM 3469 C CA . ARG A 1 464 ? 15.502 16.250 -19.087 1.00 91.94 464 ARG A CA 1
ATOM 3470 C C . ARG A 1 464 ? 16.243 17.123 -18.079 1.00 91.94 464 ARG A C 1
ATOM 3472 O O . ARG A 1 464 ? 15.655 17.502 -17.066 1.00 91.94 464 ARG A O 1
ATOM 3479 N N . LEU A 1 465 ? 17.492 17.486 -18.372 1.00 89.94 465 LEU A N 1
ATOM 3480 C CA . LEU A 1 465 ? 18.313 18.339 -17.511 1.00 89.94 465 LEU A CA 1
ATOM 3481 C C . LEU A 1 465 ? 17.748 19.761 -17.413 1.00 89.94 465 LEU A C 1
ATOM 3483 O O . LEU A 1 465 ? 17.636 20.297 -16.313 1.00 89.94 465 LEU A O 1
ATOM 3487 N N . ALA A 1 466 ? 17.278 20.338 -18.520 1.00 88.75 466 ALA A N 1
ATOM 3488 C CA . ALA A 1 466 ? 16.650 21.657 -18.533 1.00 88.75 466 ALA A CA 1
ATOM 3489 C C . ALA A 1 466 ? 15.345 21.702 -17.723 1.00 88.75 466 ALA A C 1
ATOM 3491 O O . ALA A 1 466 ? 15.050 22.715 -17.100 1.00 88.75 466 ALA A O 1
ATOM 3492 N N . ARG A 1 467 ? 14.560 20.617 -17.678 1.00 86.56 467 ARG A N 1
ATOM 3493 C CA . ARG A 1 467 ? 13.349 20.540 -16.833 1.00 86.56 467 ARG A CA 1
ATOM 3494 C C . ARG A 1 467 ? 13.650 20.380 -15.343 1.00 86.56 467 ARG A C 1
ATOM 3496 O O . ARG A 1 467 ? 12.786 20.708 -14.534 1.00 86.56 467 ARG A O 1
ATOM 3503 N N . LEU A 1 468 ? 14.819 19.844 -14.999 1.00 87.50 468 LEU A N 1
ATOM 3504 C CA . LEU A 1 468 ? 15.267 19.645 -13.617 1.00 87.50 468 LEU A CA 1
ATOM 3505 C C . LEU A 1 468 ? 16.037 20.849 -13.063 1.00 87.50 468 LEU A C 1
ATOM 3507 O O . LEU A 1 468 ? 16.210 20.947 -11.853 1.00 87.50 468 LEU A O 1
ATOM 3511 N N . HIS A 1 469 ? 16.500 21.748 -13.929 1.00 88.50 469 HIS A N 1
ATOM 3512 C CA . HIS A 1 469 ? 17.305 22.894 -13.537 1.00 88.50 469 HIS A CA 1
ATOM 3513 C C . HIS A 1 469 ? 16.447 23.993 -12.886 1.00 88.50 469 HIS A C 1
ATOM 3515 O O . HIS A 1 469 ? 15.533 24.526 -13.515 1.00 88.50 469 HIS A O 1
ATOM 3521 N N . ASP A 1 470 ? 16.785 24.398 -11.657 1.00 85.25 470 ASP A N 1
ATOM 3522 C CA . ASP A 1 470 ? 15.998 25.352 -10.849 1.00 85.25 470 ASP A CA 1
ATOM 3523 C C . ASP A 1 470 ? 15.790 26.722 -11.528 1.00 85.25 470 ASP A C 1
ATOM 3525 O O . ASP A 1 470 ? 14.772 27.396 -11.341 1.00 85.25 470 ASP A O 1
ATOM 3529 N N . ASP A 1 471 ? 16.755 27.133 -12.352 1.00 89.19 471 ASP A N 1
ATOM 3530 C CA . ASP A 1 471 ? 16.738 28.406 -13.079 1.00 89.19 471 ASP A CA 1
ATOM 3531 C C . ASP A 1 471 ? 15.958 28.403 -14.398 1.00 89.19 471 ASP A C 1
ATOM 3533 O O . ASP A 1 471 ? 15.696 29.470 -14.966 1.00 89.19 471 ASP A O 1
ATOM 3537 N N . VAL A 1 472 ? 15.533 27.234 -14.874 1.00 89.75 472 VAL A N 1
ATOM 3538 C CA . VAL A 1 472 ? 14.780 27.088 -16.120 1.00 89.75 472 VAL A CA 1
ATOM 3539 C C . VAL A 1 472 ? 13.293 26.959 -15.803 1.00 89.75 472 VAL A C 1
ATOM 3541 O O . VAL A 1 472 ? 12.839 26.047 -15.123 1.00 89.75 472 VAL A O 1
ATOM 3544 N N . MET A 1 473 ? 12.486 27.880 -16.327 1.00 87.44 473 MET A N 1
ATOM 3545 C CA . MET A 1 473 ? 11.033 27.850 -16.143 1.00 87.44 473 MET A CA 1
ATOM 3546 C C . MET A 1 473 ? 10.332 27.009 -17.208 1.00 87.44 473 MET A C 1
ATOM 3548 O O . MET A 1 473 ? 9.336 26.345 -16.913 1.00 87.44 473 MET A O 1
ATOM 3552 N N . ARG A 1 474 ? 10.799 27.079 -18.459 1.00 88.06 474 ARG A N 1
ATOM 3553 C CA . ARG A 1 474 ? 10.273 26.285 -19.574 1.00 88.06 474 ARG A CA 1
ATOM 3554 C C . ARG A 1 474 ? 11.308 26.088 -20.668 1.00 88.06 474 ARG A C 1
ATOM 3556 O O . ARG A 1 474 ? 12.104 26.977 -20.940 1.00 88.06 474 ARG A O 1
ATOM 3563 N N . VAL A 1 475 ? 11.182 24.956 -21.348 1.00 91.06 475 VAL A N 1
ATOM 3564 C CA . VAL A 1 475 ? 11.871 24.634 -22.594 1.00 91.06 475 VAL A CA 1
ATOM 3565 C C . VAL A 1 475 ? 10.837 24.153 -23.615 1.00 91.06 475 VAL A C 1
ATOM 3567 O O . VAL A 1 475 ? 9.875 23.467 -23.248 1.00 91.06 475 VAL A O 1
ATOM 3570 N N . LEU A 1 476 ? 10.994 24.557 -24.871 1.00 91.06 476 LEU A N 1
ATOM 3571 C CA . LEU A 1 476 ? 10.231 24.059 -26.013 1.00 91.06 476 LEU A CA 1
ATOM 3572 C C . LEU A 1 476 ? 11.219 23.651 -27.099 1.00 91.06 476 LEU A C 1
ATOM 3574 O O . LEU A 1 476 ? 11.983 24.497 -27.550 1.00 91.06 476 LEU A O 1
ATOM 3578 N N . THR A 1 477 ? 11.157 22.397 -27.534 1.00 90.62 477 THR A N 1
ATOM 3579 C CA . THR A 1 477 ? 11.946 21.883 -28.655 1.00 90.62 477 THR A CA 1
ATOM 3580 C C . THR A 1 477 ? 11.039 21.534 -29.821 1.00 90.62 477 THR A C 1
ATOM 3582 O O . THR A 1 477 ? 9.993 20.908 -29.636 1.00 90.62 477 THR A O 1
ATOM 3585 N N . ILE A 1 478 ? 11.449 21.912 -31.026 1.00 88.31 478 ILE A N 1
ATOM 3586 C CA . ILE A 1 478 ? 10.749 21.606 -32.270 1.00 88.31 478 ILE A CA 1
ATOM 3587 C C . ILE A 1 478 ? 11.751 20.955 -33.217 1.00 88.31 478 ILE A C 1
ATOM 3589 O O . ILE A 1 478 ? 12.850 21.465 -33.407 1.00 88.31 478 ILE A O 1
ATOM 3593 N N . LYS A 1 479 ? 11.377 19.815 -33.802 1.00 88.25 479 LYS A N 1
ATOM 3594 C CA . LYS A 1 479 ? 12.143 19.209 -34.892 1.00 88.25 479 LYS A CA 1
ATOM 3595 C C . LYS A 1 479 ? 11.835 19.969 -36.180 1.00 88.25 479 LYS A C 1
ATOM 3597 O O . LYS A 1 479 ? 10.659 20.134 -36.505 1.00 88.25 479 LYS A O 1
ATOM 3602 N N . VAL A 1 480 ? 12.870 20.385 -36.896 1.00 86.56 480 VAL A N 1
ATOM 3603 C CA . VAL A 1 480 ? 12.750 21.126 -38.156 1.00 86.56 480 VAL A CA 1
ATOM 3604 C C . VAL A 1 480 ? 13.359 20.327 -39.304 1.00 86.56 480 VAL A C 1
ATOM 3606 O O . VAL A 1 480 ? 14.251 19.505 -39.099 1.00 86.56 480 VAL A O 1
ATOM 3609 N N . ASP A 1 481 ? 12.854 20.549 -40.516 1.00 78.44 481 ASP A N 1
ATOM 3610 C CA . ASP A 1 481 ? 13.372 19.903 -41.729 1.00 78.44 481 ASP A CA 1
ATOM 3611 C C . ASP A 1 481 ? 14.613 20.636 -42.294 1.00 78.44 481 ASP A C 1
ATOM 3613 O O . ASP A 1 481 ? 15.332 20.094 -43.133 1.00 78.44 481 ASP A O 1
ATOM 3617 N N . GLY A 1 482 ? 14.885 21.855 -41.810 1.00 79.75 482 GLY A N 1
ATOM 3618 C CA . GLY A 1 482 ? 16.008 22.721 -42.177 1.00 79.75 482 GLY A CA 1
ATOM 3619 C C . GLY A 1 482 ? 16.115 23.916 -41.221 1.00 79.75 482 GLY A C 1
ATOM 3620 O O . GLY A 1 482 ? 15.105 24.332 -40.655 1.00 79.75 482 GLY A O 1
ATOM 3621 N N . HIS A 1 483 ? 17.321 24.462 -41.035 1.00 80.50 483 HIS A N 1
ATOM 3622 C CA . HIS A 1 483 ? 17.532 25.714 -40.295 1.00 80.50 483 HIS A CA 1
ATOM 3623 C C . HIS A 1 483 ? 17.460 26.900 -41.257 1.00 80.50 483 HIS A C 1
ATOM 3625 O O . HIS A 1 483 ? 18.183 26.921 -42.251 1.00 80.50 483 HIS A O 1
ATOM 3631 N N . ASP A 1 484 ? 16.628 27.898 -40.958 1.00 68.31 484 ASP A N 1
ATOM 3632 C CA . ASP A 1 484 ? 16.579 29.130 -41.752 1.00 68.31 484 ASP A CA 1
ATOM 3633 C C . ASP A 1 484 ? 17.861 29.962 -41.538 1.00 68.31 484 ASP A C 1
ATOM 3635 O O . ASP A 1 484 ? 18.197 30.336 -40.407 1.00 68.31 484 ASP A O 1
ATOM 3639 N N . GLU A 1 485 ? 18.580 30.286 -42.620 1.00 51.00 485 GLU A N 1
ATOM 3640 C CA . GLU A 1 485 ? 19.771 31.144 -42.574 1.00 51.00 485 GLU A CA 1
ATOM 3641 C C . GLU A 1 485 ? 19.371 32.616 -42.375 1.00 51.00 485 GLU A C 1
ATOM 3643 O O . GLU A 1 485 ? 18.956 33.320 -43.295 1.00 51.00 485 GLU A O 1
ATOM 3648 N N . GLY A 1 486 ? 19.483 33.082 -41.131 1.00 57.66 486 GLY A N 1
ATOM 3649 C CA . GLY A 1 486 ? 19.228 34.464 -40.731 1.00 57.66 486 GLY A CA 1
ATOM 3650 C C . GLY A 1 486 ? 18.926 34.594 -39.234 1.00 57.66 486 GLY A C 1
ATOM 3651 O O . GLY A 1 486 ? 18.640 33.583 -38.575 1.00 57.66 486 GLY A O 1
ATOM 3652 N N . PRO A 1 487 ? 18.987 35.822 -38.677 1.00 60.22 487 PRO A N 1
ATOM 3653 C CA . PRO A 1 487 ? 18.567 36.069 -37.304 1.00 60.22 487 PRO A CA 1
ATOM 3654 C C . PRO A 1 487 ? 17.077 35.743 -37.170 1.00 60.22 487 PRO A C 1
ATOM 3656 O O . PRO A 1 487 ? 16.297 35.998 -38.096 1.00 60.22 487 PRO A O 1
ATOM 3659 N N . SER A 1 488 ? 16.671 35.180 -36.034 1.00 63.94 488 SER A N 1
ATOM 3660 C CA . SER A 1 488 ? 15.278 34.792 -35.808 1.00 63.94 488 SER A CA 1
ATOM 3661 C C . SER A 1 488 ? 14.295 35.945 -36.063 1.00 63.94 488 SER A C 1
ATOM 3663 O O . SER A 1 488 ? 14.613 37.128 -35.909 1.00 63.94 488 SER A O 1
ATOM 3665 N N . VAL A 1 489 ? 13.040 35.606 -36.377 1.00 60.94 489 VAL A N 1
ATOM 3666 C CA . VAL A 1 489 ? 11.929 36.563 -36.595 1.00 60.94 489 VAL A CA 1
ATOM 3667 C C . VAL A 1 489 ? 11.799 37.588 -35.452 1.00 60.94 489 VAL A C 1
ATOM 3669 O O . VAL A 1 489 ? 11.288 38.697 -35.626 1.00 60.94 489 VAL A O 1
ATOM 3672 N N . GLN A 1 490 ? 12.275 37.238 -34.254 1.00 58.94 490 GLN A N 1
ATOM 3673 C CA . GLN A 1 490 ? 12.246 38.110 -33.085 1.00 58.94 490 GLN A CA 1
ATOM 3674 C C . GLN A 1 490 ? 13.326 39.202 -33.094 1.00 58.94 490 GLN A C 1
ATOM 3676 O O . GLN A 1 490 ? 13.113 40.241 -32.467 1.00 58.94 490 GLN A O 1
ATOM 3681 N N . MET A 1 491 ? 14.436 38.986 -33.801 1.00 54.53 491 MET A N 1
ATOM 3682 C CA . MET A 1 491 ? 15.493 39.971 -34.049 1.00 54.53 491 MET A CA 1
ATOM 3683 C C . MET A 1 491 ? 15.202 40.816 -35.297 1.00 54.53 491 MET A C 1
ATOM 3685 O O . MET A 1 491 ? 15.392 42.026 -35.248 1.00 54.53 491 MET A O 1
ATOM 3689 N N . GLN A 1 492 ? 14.598 40.243 -36.347 1.00 55.19 492 GLN A N 1
ATOM 3690 C CA . GLN A 1 492 ? 14.207 40.992 -37.558 1.00 55.19 492 GLN A CA 1
ATOM 3691 C C . GLN A 1 492 ? 13.237 42.154 -37.257 1.00 55.19 492 GLN A C 1
ATOM 3693 O O . GLN A 1 492 ? 13.380 43.254 -37.782 1.00 55.19 492 GLN A O 1
ATOM 3698 N N . ARG A 1 493 ? 12.310 41.978 -36.299 1.00 49.47 493 ARG A N 1
ATOM 3699 C CA . ARG A 1 493 ? 11.414 43.059 -35.823 1.00 49.47 493 ARG A CA 1
ATOM 3700 C C . ARG A 1 493 ? 12.130 44.228 -35.131 1.00 49.47 493 ARG A C 1
ATOM 3702 O O . ARG A 1 493 ? 11.485 45.246 -34.858 1.00 49.47 493 ARG A O 1
ATOM 3709 N N . ARG A 1 494 ? 13.404 44.071 -34.762 1.00 46.06 494 ARG A N 1
ATOM 3710 C CA . ARG A 1 494 ? 14.216 45.117 -34.131 1.00 46.06 494 ARG A CA 1
ATOM 3711 C C . ARG A 1 494 ? 14.915 45.990 -35.178 1.00 46.06 494 ARG A C 1
ATOM 3713 O O . ARG A 1 494 ? 15.011 47.191 -34.937 1.00 46.06 494 ARG A O 1
ATOM 3720 N N . ASP A 1 495 ? 15.302 45.419 -36.317 1.00 43.12 495 ASP A N 1
ATOM 3721 C CA . ASP A 1 495 ? 16.052 46.118 -37.369 1.00 43.12 495 ASP A CA 1
ATOM 3722 C C . ASP A 1 495 ? 15.143 46.938 -38.308 1.00 43.12 495 ASP A C 1
ATOM 3724 O O . ASP A 1 495 ? 15.509 48.045 -38.696 1.00 43.12 495 ASP A O 1
ATOM 3728 N N . ASP A 1 496 ? 13.886 46.525 -38.524 1.00 41.66 496 ASP A N 1
ATOM 3729 C CA . ASP A 1 496 ? 12.882 47.291 -39.304 1.00 41.66 496 ASP A CA 1
ATOM 3730 C C . ASP A 1 496 ? 12.397 48.599 -38.627 1.00 41.66 496 ASP A C 1
ATOM 3732 O O . ASP A 1 496 ? 11.507 49.295 -39.124 1.00 41.66 496 ASP A O 1
ATOM 3736 N N . ARG A 1 497 ? 12.946 48.958 -37.457 1.00 43.41 497 ARG A N 1
ATOM 3737 C CA . ARG A 1 497 ? 12.675 50.234 -36.761 1.00 43.41 497 ARG A CA 1
ATOM 3738 C C . ARG A 1 497 ? 13.699 51.331 -37.051 1.00 43.41 497 ARG A C 1
ATOM 3740 O O . ARG A 1 497 ? 13.634 52.382 -36.412 1.00 43.41 497 ARG A O 1
ATOM 3747 N N . GLY A 1 498 ? 14.613 51.112 -37.987 1.00 45.97 498 GLY A N 1
ATOM 3748 C CA . GLY A 1 498 ? 15.546 52.123 -38.469 1.00 45.97 498 GLY A CA 1
ATOM 3749 C C . GLY A 1 498 ? 15.177 52.609 -39.863 1.00 45.97 498 GLY A C 1
ATOM 3750 O O . GLY A 1 498 ? 15.868 52.246 -40.792 1.00 45.97 498 GLY A O 1
ATOM 3751 N N . ASP A 1 499 ? 14.087 53.370 -40.008 1.00 42.28 499 ASP A N 1
ATOM 3752 C CA . ASP A 1 499 ? 13.954 54.413 -41.043 1.00 42.28 499 ASP A CA 1
ATOM 3753 C C . ASP A 1 499 ? 12.582 55.100 -40.946 1.00 42.28 499 ASP A C 1
ATOM 3755 O O . ASP A 1 499 ? 11.571 54.682 -41.514 1.00 42.28 499 ASP A O 1
ATOM 3759 N N . ARG A 1 500 ? 12.534 56.206 -40.197 1.00 39.03 500 ARG A N 1
ATOM 3760 C CA . ARG A 1 500 ? 11.517 57.246 -40.397 1.00 39.03 500 ARG A CA 1
ATOM 3761 C C . ARG A 1 500 ? 12.235 58.486 -40.929 1.00 39.03 500 ARG A C 1
ATOM 3763 O O . ARG A 1 500 ? 13.184 58.923 -40.283 1.00 39.03 500 ARG A O 1
ATOM 3770 N N . PRO A 1 501 ? 11.803 59.043 -42.074 1.00 37.47 501 PRO A N 1
ATOM 3771 C CA . PRO A 1 501 ? 12.559 60.062 -42.779 1.00 37.47 501 PRO A CA 1
ATOM 3772 C C . PRO A 1 501 ? 12.578 61.385 -42.018 1.00 37.47 501 PRO A C 1
ATOM 3774 O O . PRO A 1 501 ? 11.559 61.848 -41.497 1.00 37.47 501 PRO A O 1
ATOM 3777 N N . ASP A 1 502 ? 13.771 61.970 -42.015 1.00 46.09 502 ASP A N 1
ATOM 3778 C CA . ASP A 1 502 ? 14.105 63.307 -41.552 1.00 46.09 502 ASP A CA 1
ATOM 3779 C C . ASP A 1 502 ? 13.191 64.354 -42.208 1.00 46.09 502 ASP A C 1
ATOM 3781 O O . ASP A 1 502 ? 13.114 64.475 -43.435 1.00 46.09 502 ASP A O 1
ATOM 3785 N N . ARG A 1 503 ? 12.458 65.102 -41.382 1.00 40.78 503 ARG A N 1
ATOM 3786 C CA . ARG A 1 503 ? 11.736 66.298 -41.812 1.00 40.78 503 ARG A CA 1
ATOM 3787 C C . ARG A 1 503 ? 12.180 67.437 -40.916 1.00 40.78 503 ARG A C 1
ATOM 3789 O O . ARG A 1 503 ? 11.639 67.652 -39.833 1.00 40.78 503 ARG A O 1
ATOM 3796 N N . GLY A 1 504 ? 13.220 68.106 -41.392 1.00 33.06 504 GLY A N 1
ATOM 3797 C CA . GLY A 1 504 ? 13.821 69.249 -40.746 1.00 33.06 504 GLY A CA 1
ATOM 3798 C C . GLY A 1 504 ? 12.937 70.494 -40.682 1.00 33.06 504 GLY A C 1
ATOM 3799 O O . GLY A 1 504 ? 11.905 70.622 -41.342 1.00 33.06 504 GLY A O 1
ATOM 3800 N N . ASP A 1 505 ? 13.494 71.412 -39.897 1.00 39.75 505 ASP A N 1
ATOM 3801 C CA . ASP A 1 505 ? 13.377 72.866 -39.937 1.00 39.75 505 ASP A CA 1
ATOM 3802 C C . ASP A 1 505 ? 12.061 73.514 -39.469 1.00 39.75 505 ASP A C 1
ATOM 3804 O O . ASP A 1 505 ? 11.070 73.611 -40.193 1.00 39.75 505 ASP A O 1
ATOM 3808 N N . ARG A 1 506 ? 12.099 74.078 -38.255 1.00 37.41 506 ARG A N 1
ATOM 3809 C CA . ARG A 1 506 ? 12.164 75.542 -38.082 1.00 37.41 506 ARG A CA 1
ATOM 3810 C C . ARG A 1 506 ? 12.382 75.913 -36.620 1.00 37.41 506 ARG A C 1
ATOM 3812 O O . ARG A 1 506 ? 11.643 75.483 -35.738 1.00 37.41 506 ARG A O 1
ATOM 3819 N N . GLY A 1 507 ? 13.426 76.702 -36.401 1.00 32.28 507 GLY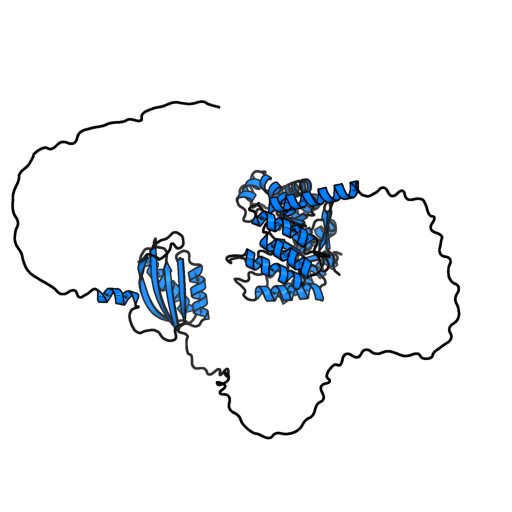 A N 1
ATOM 3820 C CA . GLY A 1 507 ? 13.841 77.198 -35.100 1.00 32.28 507 GLY A CA 1
ATOM 3821 C C . GLY A 1 507 ? 13.027 78.368 -34.539 1.00 32.28 507 GLY A C 1
ATOM 3822 O O . GLY A 1 507 ? 12.009 78.795 -35.080 1.00 32.28 507 GLY A O 1
ATOM 3823 N N . ASP A 1 508 ? 13.603 78.871 -33.448 1.00 37.62 508 ASP A N 1
ATOM 3824 C CA . ASP A 1 508 ? 13.456 80.182 -32.813 1.00 37.62 508 ASP A CA 1
ATOM 3825 C C . ASP A 1 508 ? 12.169 80.517 -32.048 1.00 37.62 508 ASP A C 1
ATOM 3827 O O . ASP A 1 508 ? 11.204 81.053 -32.588 1.00 37.62 508 ASP A O 1
ATOM 3831 N N . ARG A 1 509 ? 12.251 80.400 -30.712 1.00 34.56 509 ARG A N 1
ATOM 3832 C CA . ARG A 1 509 ? 12.494 81.569 -29.832 1.00 34.56 509 ARG A CA 1
ATOM 3833 C C . ARG A 1 509 ? 12.491 81.197 -28.342 1.00 34.56 509 ARG A C 1
ATOM 3835 O O . ARG A 1 509 ? 11.512 80.624 -27.870 1.00 34.56 509 ARG A O 1
ATOM 3842 N N . PRO A 1 510 ? 13.482 81.648 -27.559 1.00 44.47 510 PRO A N 1
ATOM 3843 C CA . PRO A 1 510 ? 13.285 81.977 -26.157 1.00 44.47 510 PRO A CA 1
ATOM 3844 C C . PRO A 1 510 ? 12.980 83.481 -26.012 1.00 44.47 510 PRO A C 1
ATOM 3846 O O . PRO A 1 510 ? 13.546 84.301 -26.732 1.00 44.47 510 PRO A O 1
ATOM 3849 N N . ASP A 1 511 ? 12.079 83.851 -25.100 1.00 37.03 511 ASP A N 1
ATOM 3850 C CA . ASP A 1 511 ? 12.409 84.637 -23.893 1.00 37.03 511 ASP A CA 1
ATOM 3851 C C . ASP A 1 511 ? 11.179 85.355 -23.283 1.00 37.03 511 ASP A C 1
ATOM 3853 O O . ASP A 1 511 ? 10.343 85.913 -23.991 1.00 37.03 511 ASP A O 1
ATOM 3857 N N . ARG A 1 512 ? 11.175 85.374 -21.941 1.00 37.88 512 ARG A N 1
ATOM 3858 C CA . ARG A 1 512 ? 10.547 86.316 -20.990 1.00 37.88 512 ARG A CA 1
ATOM 3859 C C . ARG A 1 512 ? 9.034 86.566 -20.962 1.00 37.88 512 ARG A C 1
ATOM 3861 O O . ARG A 1 512 ? 8.436 87.076 -21.900 1.00 37.88 512 ARG A O 1
ATOM 3868 N N . GLY A 1 513 ? 8.487 86.481 -19.742 1.00 29.67 513 GLY A N 1
ATOM 3869 C CA . GLY A 1 513 ? 7.365 87.334 -19.343 1.00 29.67 513 GLY A CA 1
ATOM 3870 C C . GLY A 1 513 ? 6.607 86.900 -18.093 1.00 29.67 513 GLY A C 1
ATOM 3871 O O . GLY A 1 513 ? 5.593 86.227 -18.196 1.00 29.67 513 GLY A O 1
ATOM 3872 N N . ASP A 1 514 ? 7.094 87.338 -16.938 1.00 46.78 514 ASP A N 1
ATOM 3873 C CA . ASP A 1 514 ? 6.426 87.395 -15.633 1.00 46.78 514 ASP A CA 1
ATOM 3874 C C . ASP A 1 514 ? 4.988 87.964 -15.684 1.00 46.78 514 ASP A C 1
ATOM 3876 O O . ASP A 1 514 ? 4.754 88.962 -16.373 1.00 46.78 514 ASP A O 1
ATOM 3880 N N . ARG A 1 515 ? 4.051 87.369 -14.922 1.00 36.44 515 ARG A N 1
ATOM 3881 C CA . ARG A 1 515 ? 2.986 88.083 -14.181 1.00 36.44 515 ARG A CA 1
ATOM 3882 C C . ARG A 1 515 ? 2.096 87.144 -13.369 1.00 36.44 515 ARG A C 1
ATOM 3884 O O . ARG A 1 515 ? 1.444 86.249 -13.903 1.00 36.44 515 ARG A O 1
ATOM 3891 N N . GLY A 1 516 ? 2.039 87.422 -12.071 1.00 33.28 516 GLY A N 1
ATOM 3892 C CA . GLY A 1 516 ? 1.161 86.770 -11.116 1.00 33.28 516 GLY A CA 1
ATOM 3893 C C . GLY A 1 516 ? -0.295 87.252 -11.103 1.00 33.28 516 GLY A C 1
ATOM 3894 O O . GLY A 1 516 ? -0.651 88.297 -11.642 1.00 33.28 516 GLY A O 1
ATOM 3895 N N . ASP A 1 517 ? -1.054 86.431 -10.377 1.00 43.41 517 ASP A N 1
ATOM 3896 C CA . ASP A 1 517 ? -2.178 86.704 -9.476 1.00 43.41 517 ASP A CA 1
ATOM 3897 C C . ASP A 1 517 ? -3.505 87.270 -10.024 1.00 43.41 517 ASP A C 1
ATOM 3899 O O . ASP A 1 517 ? -3.587 88.414 -10.470 1.00 43.41 517 ASP A O 1
ATOM 3903 N N . ARG A 1 518 ? -4.576 86.467 -9.874 1.00 36.62 518 ARG A N 1
ATOM 3904 C CA . ARG A 1 518 ? -5.858 86.858 -9.244 1.00 36.62 518 ARG A CA 1
ATOM 3905 C C . ARG A 1 518 ? -6.892 85.718 -9.248 1.00 36.62 518 ARG A C 1
ATOM 3907 O O . ARG A 1 518 ? -7.401 85.344 -10.296 1.00 36.62 518 ARG A O 1
ATOM 3914 N N . GLY A 1 519 ? -7.213 85.254 -8.037 1.00 31.59 519 GLY A N 1
ATOM 3915 C CA . GLY A 1 519 ? -8.559 85.113 -7.444 1.00 31.59 519 GLY A CA 1
ATOM 3916 C C . GLY A 1 519 ? -9.695 84.379 -8.178 1.00 31.59 519 GLY A C 1
ATOM 3917 O O . GLY A 1 519 ? -10.093 84.762 -9.273 1.00 31.59 519 GLY A O 1
ATOM 3918 N N . GLY A 1 520 ? -10.340 83.433 -7.478 1.00 31.39 520 GLY A N 1
ATOM 3919 C CA . GLY A 1 520 ? -11.674 82.942 -7.855 1.00 31.39 520 GLY A CA 1
ATOM 3920 C C . GLY A 1 520 ? -12.148 81.639 -7.201 1.00 31.39 520 GLY A C 1
ATOM 3921 O O . GLY A 1 520 ? -12.286 80.637 -7.887 1.00 31.39 520 GLY A O 1
ATOM 3922 N N . ASP A 1 521 ? -12.381 81.677 -5.889 1.00 35.72 521 ASP A N 1
ATOM 3923 C CA . ASP A 1 521 ? -13.581 81.164 -5.200 1.00 35.72 521 ASP A CA 1
ATOM 3924 C C . ASP A 1 521 ? -14.198 79.796 -5.600 1.00 35.72 521 ASP A C 1
ATOM 3926 O O . ASP A 1 521 ? -14.889 79.669 -6.613 1.00 35.72 521 ASP A O 1
ATOM 3930 N N . ARG A 1 522 ? -14.064 78.794 -4.714 1.00 40.28 522 ARG A N 1
ATOM 3931 C CA . ARG A 1 522 ? -15.065 77.724 -4.524 1.00 40.28 522 ARG A CA 1
ATOM 3932 C C . ARG A 1 522 ? -15.152 77.328 -3.050 1.00 40.28 522 ARG A C 1
ATOM 3934 O O . ARG A 1 522 ? -14.270 76.653 -2.524 1.00 40.28 522 ARG A O 1
ATOM 3941 N N . GLY A 1 523 ? -16.242 77.751 -2.416 1.00 34.53 523 GLY A N 1
ATOM 3942 C CA . GLY A 1 523 ? -16.637 77.369 -1.068 1.00 34.53 523 GLY A CA 1
ATOM 3943 C C . GLY A 1 523 ? -17.176 75.936 -0.932 1.00 34.53 523 GLY A C 1
ATOM 3944 O O . GLY A 1 523 ? -17.919 75.447 -1.777 1.00 34.53 523 GLY A O 1
ATOM 3945 N N . ASP A 1 524 ? -16.776 75.337 0.191 1.00 38.94 524 ASP A N 1
ATOM 3946 C CA . ASP A 1 524 ? -17.613 74.904 1.324 1.00 38.94 524 ASP A CA 1
ATOM 3947 C C . ASP A 1 524 ? -18.384 73.559 1.320 1.00 38.94 524 ASP A C 1
ATOM 3949 O O . ASP A 1 524 ? -19.011 73.143 0.346 1.00 38.94 524 ASP A O 1
ATOM 3953 N N . ARG A 1 525 ? -18.417 73.003 2.549 1.00 40.03 525 ARG A N 1
ATOM 3954 C CA . ARG A 1 525 ? -19.140 71.852 3.140 1.00 40.03 525 ARG A CA 1
ATOM 3955 C C . ARG A 1 525 ? -18.443 70.490 2.999 1.00 40.03 525 ARG A C 1
ATOM 3957 O O . ARG A 1 525 ? -18.285 69.985 1.900 1.00 40.03 525 ARG A O 1
ATOM 3964 N N . GLY A 1 526 ? -17.999 69.793 4.050 1.00 32.56 526 GLY A N 1
ATOM 3965 C CA . GLY A 1 526 ? -18.394 69.784 5.466 1.00 32.56 526 GLY A CA 1
ATOM 3966 C C . GLY A 1 526 ? -19.122 68.468 5.795 1.00 32.56 526 GLY A C 1
ATOM 3967 O O . GLY A 1 526 ? -20.149 68.192 5.184 1.00 32.56 526 GLY A O 1
ATOM 3968 N N . GLY A 1 527 ? -18.602 67.673 6.744 1.00 34.72 527 GLY A N 1
ATOM 3969 C CA . GLY A 1 527 ? -19.240 66.453 7.283 1.00 34.72 527 GLY A CA 1
ATOM 3970 C C . GLY A 1 527 ? -18.283 65.249 7.327 1.00 34.72 527 GLY A C 1
ATOM 3971 O O . GLY A 1 527 ? -18.136 64.554 6.331 1.00 34.72 527 GLY A O 1
ATOM 3972 N N . ASP A 1 528 ? -17.434 65.093 8.342 1.00 36.34 528 ASP A N 1
ATOM 3973 C CA . ASP A 1 528 ? -17.728 64.552 9.684 1.00 36.34 528 ASP A CA 1
ATOM 3974 C C . ASP A 1 528 ? -17.802 63.010 9.727 1.00 36.34 528 ASP A C 1
ATOM 3976 O O . ASP A 1 528 ? -18.648 62.398 9.075 1.00 36.34 528 ASP A O 1
ATOM 3980 N N . ARG A 1 529 ? -16.879 62.404 10.493 1.00 38.94 529 ARG A N 1
ATOM 3981 C CA . ARG A 1 529 ? -16.991 61.096 11.168 1.00 38.94 529 ARG A CA 1
ATOM 3982 C C . ARG A 1 529 ? -15.756 60.864 12.043 1.00 38.94 529 ARG A C 1
ATOM 3984 O O . ARG A 1 529 ? -14.801 60.192 11.655 1.00 38.94 529 ARG A O 1
ATOM 3991 N N . GLY A 1 530 ? -15.800 61.431 13.243 1.00 34.75 530 GLY A N 1
ATOM 3992 C CA . GLY A 1 530 ? -15.028 60.962 14.388 1.00 34.75 530 GLY A CA 1
ATOM 3993 C C . GLY A 1 530 ? -15.888 60.088 15.309 1.00 34.75 530 GLY A C 1
ATOM 3994 O O . GLY A 1 530 ? -17.062 60.374 15.511 1.00 34.75 530 GLY A O 1
ATOM 3995 N N . GLY A 1 531 ? -15.266 59.065 15.899 1.00 33.97 531 GLY A N 1
ATOM 3996 C CA . GLY A 1 531 ? -15.458 58.748 17.316 1.00 33.97 531 GLY A CA 1
ATOM 3997 C C . GLY A 1 531 ? -16.531 57.733 17.742 1.00 33.97 531 GLY A C 1
ATOM 3998 O O . GLY A 1 531 ? -17.671 58.094 17.999 1.00 33.97 531 GLY A O 1
ATOM 3999 N N . ASP A 1 532 ? -16.039 56.529 18.056 1.00 38.22 532 ASP A N 1
ATOM 4000 C CA . ASP A 1 532 ? -16.002 55.987 19.432 1.00 38.22 532 ASP A CA 1
ATOM 4001 C C . ASP A 1 532 ? -17.093 55.010 19.944 1.00 38.22 532 ASP A C 1
ATOM 4003 O O . ASP A 1 532 ? -18.263 55.059 19.567 1.00 38.22 532 ASP A O 1
ATOM 4007 N N . ARG A 1 533 ? -16.644 54.202 20.928 1.00 39.47 533 ARG A N 1
ATOM 4008 C CA . ARG A 1 533 ? -17.285 53.169 21.786 1.00 39.47 533 ARG A CA 1
ATOM 4009 C C . ARG A 1 533 ? -17.189 51.745 21.224 1.00 39.47 533 ARG A C 1
ATOM 4011 O O . ARG A 1 533 ? -17.772 51.434 20.198 1.00 39.47 533 ARG A O 1
ATOM 4018 N N . GLY A 1 534 ? -16.414 50.824 21.806 1.00 33.66 534 GLY A N 1
ATOM 4019 C CA . GLY A 1 534 ? -16.327 50.411 23.222 1.00 33.66 534 GLY A CA 1
ATOM 4020 C C . GLY A 1 534 ? -16.960 49.009 23.287 1.00 33.66 534 GLY A C 1
ATOM 4021 O O . GLY A 1 534 ? -18.105 48.863 22.893 1.00 33.66 534 GLY A O 1
ATOM 4022 N N . GLY A 1 535 ? -16.274 47.897 23.555 1.00 35.31 535 GLY A N 1
ATOM 4023 C CA . GLY A 1 535 ? -15.504 47.535 24.744 1.00 35.31 535 GLY A CA 1
ATOM 4024 C C . GLY A 1 535 ? -16.281 46.425 25.472 1.00 35.31 535 GLY A C 1
ATOM 4025 O O . GLY A 1 535 ? -17.455 46.630 25.730 1.00 35.31 535 GLY A O 1
ATOM 4026 N N . PHE A 1 536 ? -15.679 45.257 25.738 1.00 38.16 536 PHE A N 1
ATOM 4027 C CA . PHE A 1 536 ? -15.756 44.492 27.002 1.00 38.16 536 PHE A CA 1
ATOM 4028 C C . PHE A 1 536 ? -15.118 43.096 26.873 1.00 38.16 536 PHE A C 1
ATOM 4030 O O . PHE A 1 536 ? -15.236 42.406 25.867 1.00 38.16 536 PHE A O 1
ATOM 4037 N N . ARG A 1 537 ? -14.412 42.739 27.948 1.00 42.16 537 ARG A N 1
ATOM 4038 C CA . ARG A 1 537 ? -13.635 41.523 28.214 1.00 42.16 537 ARG A CA 1
ATOM 4039 C C . ARG A 1 537 ? -14.520 40.285 28.426 1.00 42.16 537 ARG A C 1
ATOM 4041 O O . ARG A 1 537 ? -15.510 40.397 29.147 1.00 42.16 537 ARG A O 1
ATOM 4048 N N . ARG A 1 538 ? -14.046 39.109 28.014 1.00 41.41 538 ARG A N 1
ATOM 4049 C CA . ARG A 1 538 ? -13.591 38.012 28.895 1.00 41.41 538 ARG A CA 1
ATOM 4050 C C . ARG A 1 538 ? -12.884 36.941 28.083 1.00 41.41 538 ARG A C 1
ATOM 4052 O O . ARG A 1 538 ? -13.316 36.723 26.934 1.00 41.41 538 ARG A O 1
#

Radius of gyration: 36.9 Å; Cα contacts (8 Å, |Δi|>4): 822; chains: 1; bounding box: 75×144×94 Å

Secondary structure (DSSP, 8-state):
--EEEEE-SS-EEEEETTS--EEEEEEE--TT-HHHHHHHHTT--HHHHHHHHHHHHTT-SEEEEE-----SS---HHHHHHHHHHHHHHHHHHH--S-EEEE-S-HHHHHHHHHH-SSBPEEEEEES-HHHHHHHHHHHHHHT--EEEES-BTTB--S-HHHHHHHHHHHHHHHHHTT--GGGEEEE--PPPTTT-TTHHHHHHHHHHHIIIII--EE--BTTGGGTT-TTHHHHHHHHHHHHHHHT--EEEE-TT-HHHHHHHHHHHHHTT-SGGGHHHHHHHHHHHHHHTT--HHHHHHHHHHHHHHHHHHHHHSS--------PPPPPPPPPP-----------------PPPP---------------PPPP----------PPEEEEEEEEETTS-HHHHHHHHHHHHHHHHHTT-EEEEEEEEEEEEEEEEETTEEEEEEEEEEEE--HHHHHHHHHHHHH-TTEEEEEEEEESS--SSS-HHHHHHHTTS----------------------------------------

Solvent-accessible surface area (backbone atoms only — not comparable to full-atom values): 31492 Å² total; per-residue (Å²): 131,49,57,29,72,30,19,19,83,81,30,79,44,61,39,21,88,85,37,47,69,35,37,24,17,47,70,44,40,29,66,96,32,69,68,54,34,53,30,54,72,70,72,45,55,67,66,51,57,49,49,53,53,39,22,45,36,37,59,28,53,28,39,36,44,34,44,68,52,80,37,92,90,53,71,53,51,83,72,50,22,21,65,47,24,29,52,51,44,48,51,49,60,74,75,45,60,54,17,43,27,44,34,45,95,41,68,62,23,44,53,34,27,58,73,50,51,58,62,28,40,35,37,34,63,37,45,44,26,67,73,45,40,72,60,43,51,58,51,38,52,74,69,67,35,29,36,31,36,38,30,34,39,86,88,43,82,63,91,48,63,64,59,26,50,52,34,44,52,48,44,50,53,55,37,43,77,69,71,42,59,58,38,36,36,30,36,22,74,68,62,50,31,35,79,81,36,84,55,32,65,62,49,49,38,51,45,38,32,45,40,37,76,75,68,45,33,44,28,38,37,58,52,64,36,38,36,44,96,50,81,72,36,62,63,51,40,26,54,46,51,35,53,35,43,76,32,53,38,17,34,31,38,33,66,34,75,39,61,65,42,46,50,30,46,45,51,36,24,38,75,70,64,40,27,78,91,36,53,63,47,61,54,46,50,56,29,52,52,39,35,75,73,71,43,56,59,42,60,30,26,38,52,58,53,49,52,56,54,52,52,56,52,50,56,67,70,64,56,76,86,72,78,79,73,88,74,82,83,77,82,87,78,88,84,84,88,84,82,93,83,80,88,82,90,83,85,87,86,82,86,82,85,85,79,89,78,90,76,93,76,90,81,84,91,81,90,82,90,81,92,75,95,73,77,80,79,84,70,89,71,92,67,97,63,94,78,70,50,36,36,40,36,41,39,31,28,52,61,88,55,53,72,69,57,56,50,50,50,53,53,52,50,49,48,50,21,41,78,48,68,18,46,77,78,44,78,47,81,71,46,77,44,77,50,98,58,72,54,97,87,35,54,46,24,32,34,36,38,38,34,32,41,30,44,72,68,18,53,52,52,40,52,52,50,48,71,69,35,90,57,39,76,46,75,49,78,44,83,42,99,68,84,78,92,66,78,54,77,79,54,52,70,60,61,78,71,76,80,79,84,88,78,80,88,83,86,89,84,90,83,90,80,89,84,83,89,80,90,82,89,85,87,85,84,89,84,90,88,80,85,87,84,84,89,86,88,133

Foldseek 3Di:
DFWAWFFAQADIDIFFLLAQFAEEEQPQACVVPVVCLVCLLVVHCPVLLVSLLLQVLLPHQEYEHEQPRCRPVDNDCLPRLQVSLLVSLLNSSVRDRHAYEYADPHLNNQLSNLVNGHTAHEYEAAELEPVRLVRVLVVCLVSVHAHEYELAYPVGQDPDLVSSLVRLVSSQVSSVVSVRHQSSYAYESEQAACVVPVCSLVSLLVSLLCCCPPVVYAYEYALQRNNPPHPPSLVVSLVSQLSSSVSRHRYYHYHSQDLSNSLSSLVSCVVSCNCPVSPVVVLVVQLVVVVVVVDRSSVSSNVSVVVVVVVVVVVVVPPDPPPDDDDDDDDDDDDDDDDDDDDDDDDDDDDDDDDDDDDDDDDDDDDDDDDDDDDDDDDPDPDDDDPFWKKKKKWWFDPPDDPVVVVVLVVVLQVLQVVQPKHWPDKDWLQKDADPDAFPNDRITTIMMTIMRGHPVSVVRSQVVLVVDPGTRDMDMDTDPDDDPDDDPSVVVVVVPPDDDDDDDDDDDDDDDDDDDDDDDDDDDDDDDDDDDDDDDD